Protein 4WNX (pdb70)

Nearest PDB structures (foldseek):
  4wnx-assembly1_A  TM=1.002E+00  e=2.019E-98  Mus musculus
  4plm-assembly1_A  TM=8.038E-01  e=2.571E-44  Gallus gallus
  4pln-assembly1_B  TM=8.153E-01  e=8.991E-44  Gallus gallus
  8snp-assembly1_A  TM=7.537E-01  e=2.820E-41  Mus musculus
  8dmk-assembly1_B  TM=8.373E-01  e=5.425E-29  Homo sapiens

Sequence (429 aa):
CEKACNPRMGNLALGRKLRADTMCGQNATELFCFYSENADLTCRQPKCDKCNAAHSHLAHPPSAMADSSFRFPRTWWQSAEDVHREKIQLDLEAEFYFTHLIMVFKSPRPAAMVLDRSQDFGKTWKPYKYFATNCSATFGLEDDVVKKGAICTSRYSNPFPCTGGEVIFRALSPPYDIENPYSAKVQEQLKITNLRVRLLKRQSCPCQINDLNAKPHHFMHYAVYDFIVKGSCFCNGHADQCLPVEGFRPIAFHVVHGRCMCKHNTAGSHCQHCAPLYNDRPWEAADGRTGAPNECRTCKCNGHADTCHFDVNVWEASGNRSGGVCNNCQHNTEGQHCQRCKPGFYRDLRRPFSAPDACKACSCHPVGSAILPFSSVTFCDPSNGDCPCKPGVAGPHCDRCMVGYWGFGDYGCRPCDCAGSCDPLTGDC

Radius of gyration: 37.85 Å; Cα contacts (8 Å, |Δi|>4): 1142; chains: 1; bounding box: 42×120×78 Å

B-factor: mean 49.97, std 21.49, range [19.98, 169.8]

Organism: Mus musculus (NCBI:txid10090)

GO terms:
  GO:0005604 basement membrane (C, IDA)
  GO:0043237 laminin-1 binding (F, IDA)
  GO:0016322 neuron remodeling (P, IDA)
  GO:0060668 regulation of branching involved in salivary gland morphogenesis by extracellular matrix-epithelial cell signaling (P, IDA)
  GO:0005886 plasma membrane (C, TAS)
  GO:0005515 protein binding (F, IPI)

InterPro domains:
  IPR001134 Netrin domain [PS50189] (506-627)
  IPR002049 Laminin-type EGF domain [PF00053] (262-318)
  IPR002049 Laminin-type EGF domain [PF00053] (395-446)
  IPR002049 Laminin-type EGF domain [PS01248] (420-455)
  IPR002049 Laminin-type EGF domain [PS50027] (332-394)
  IPR002049 Laminin-type EGF domain [PS50027] (395-448)
  IPR002049 Laminin-type EGF domain [SM00180] (262-329)
  IPR002049 Laminin-type EGF domain [SM00180] (332-392)
  IPR002049 Laminin-type EGF domain [SM00180] (395-446)
  IPR002049 Laminin-type EGF domain [cd00055] (261-320)
  IPR002049 Laminin-type EGF domain [cd00055] (332-381)
  IPR002049 Laminin-type EGF domain [cd00055] (394-445)
  IPR008211 Laminin, N-terminal [PF00055] (34-260)
  IPR008211 Laminin, N-terminal [PS51117] (30-261)
  IPR008211 Laminin, N-terminal [SM00136] (28-260)
  IPR008993 Tissue inhibitor of metalloproteinases-like, OB-fold [G3DSA:2.40.50.120] (502-628)
  IPR008993 Tissue inhibitor of metalloproteinases-like, OB-fold [SSF50242] (502-627)
  IPR018933 Netrin module, non-TIMP type [PF01759] (518-620)
  IPR018933 Netrin module, non-TIMP type [SM00643] (516-625)
  IPR035811 Netrin-4, NTR domain [cd03578] (517-626)

CATH classification: 2.60.120.260

Solvent-accessible surface area: 21968 Å² total; per-residue (Å²): 46,88,125,25,21,52,8,140,113,19,20,1,0,31,5,6,142,2,94,27,80,40,45,0,0,101,137,70,57,56,80,7,0,25,19,24,25,47,109,81,87,33,7,119,121,35,179,58,87,118,0,14,25,88,88,111,148,37,22,20,42,23,53,12,0,6,36,57,71,95,120,107,82,129,34,39,0,0,0,28,49,111,30,67,176,5,64,0,15,0,59,10,53,8,35,0,6,0,21,34,4,34,0,18,0,37,5,19,15,2,12,6,2,5,1,5,11,0,47,54,123,32,79,83,70,72,68,10,30,47,3,0,67,75,2,79,88,66,56,64,47,93,27,24,75,127,113,93,71,16,66,0,1,26,116,40,0,84,37,69,61,1,52,33,3,75,2,23,19,153,0,63,36,113,74,44,89,126,82,27,43,12,36,90,115,0,31,65,29,4,39,0,0,7,0,33,0,82,1,36,108,34,30,63,25,82,16,54,49,91,58,25,152,65,176,46,67,90,73,17,6,1,0,0,16,11,0,26,0,89,0,0,1,4,0,4,0,0,0,69,95,21,88,66,24,164,85,45,93,64,145,159,65,66,28,5,48,0,92,5,77,33,99,13,58,12,29,18,42,15,0,60,102,14,15,80,48,65,31,6,73,67,86,96,14,0,32,33,183,87,19,29,21,36,82,5,90,63,9,144,7,65,56,1,14,105,47,8,81,66,37,96,116,39,32,68,88,30,50,101,180,28,0,3,27,12,44,127,40,106,62,58,3,70,4,75,57,0,86,121,7,70,67,16,39,43,53,14,140,182,88,73,36,70,8,90,71,0,11,102,58,31,65,27,56,112,55,0,1,32,86,133,107,214,59,109,77,20,100,4,59,68,70,80,9,71,9,64,41,34,107,4,2,28,40,71,68,0,54,154,19,78,142,21,66,66,20,71,24,87,202,3,12,141,103,11,105,43,89,52,78,26,63,67,145,77,16,98,122

Structure (mmCIF, N/CA/C/O backbone):
data_4WNX
#
_entry.id   4WNX
#
_cell.length_a   107.755
_cell.length_b   75.049
_cell.length_c   74.672
_cell.angle_alpha   90.000
_cell.angle_beta   96.070
_cell.angle_gamma   90.000
#
_symmetry.space_group_name_H-M   'C 1 2 1'
#
loop_
_entity.id
_entity.type
_entity.pdbx_description
1 polymer Netrin-4
2 branched 2-acetamido-2-deoxy-beta-D-glucopyranose-(1-4)-2-acetamido-2-deoxy-beta-D-glucopyranose
3 non-polymer 2-acetamido-2-deoxy-beta-D-glucopyranose
4 non-polymer 'CALCIUM ION'
5 non-polymer TRIS(HYDROXYETHYL)AMINOMETHANE
6 water water
#
loop_
_atom_site.group_PDB
_atom_site.id
_atom_site.type_symbol
_atom_site.label_atom_id
_atom_site.label_alt_id
_atom_site.label_comp_id
_atom_site.label_asym_id
_atom_site.label_entity_id
_atom_site.label_seq_id
_atom_site.pdbx_PDB_ins_code
_atom_site.Cartn_x
_atom_site.Cartn_y
_atom_site.Cartn_z
_atom_site.occupancy
_atom_site.B_iso_or_equiv
_atom_site.auth_seq_id
_atom_site.auth_comp_id
_atom_site.auth_asym_id
_atom_site.auth_atom_id
_atom_site.pdbx_PDB_model_num
ATOM 1 N N . CYS A 1 1 ? 47.367 35.989 61.453 1.00 52.77 30 CYS A N 1
ATOM 2 C CA . CYS A 1 1 ? 47.634 34.823 60.621 1.00 52.62 30 CYS A CA 1
ATOM 3 C C . CYS A 1 1 ? 48.423 35.242 59.380 1.00 52.32 30 CYS A C 1
ATOM 4 O O . CYS A 1 1 ? 47.874 35.329 58.281 1.00 52.20 30 CYS A O 1
ATOM 10 N N . GLU A 1 2 ? 49.713 35.507 59.570 1.00 42.10 31 GLU A N 1
ATOM 11 C CA . GLU A 1 2 ? 50.558 36.028 58.499 1.00 39.53 31 GLU A CA 1
ATOM 12 C C . GLU A 1 2 ? 50.642 35.064 57.321 1.00 38.88 31 GLU A C 1
ATOM 13 O O . GLU A 1 2 ? 50.025 35.292 56.281 1.00 37.59 31 GLU A O 1
ATOM 17 N N . LYS A 1 3 ? 51.407 33.991 57.491 1.00 45.92 32 LYS A N 1
ATOM 18 C CA . LYS A 1 3 ? 51.581 32.984 56.449 1.00 47.89 32 LYS A CA 1
ATOM 19 C C . LYS A 1 3 ? 50.386 32.037 56.399 1.00 46.29 32 LYS A C 1
ATOM 20 O O . LYS A 1 3 ? 49.345 32.309 56.998 1.00 46.26 32 LYS A O 1
ATOM 39 N N . ALA A 1 4 ? 50.533 30.934 55.669 1.00 25.59 33 ALA A N 1
ATOM 40 C CA . ALA A 1 4 ? 49.539 29.869 55.691 1.00 25.14 33 ALA A CA 1
ATOM 41 C C . ALA A 1 4 ? 49.355 29.406 57.132 1.00 25.88 33 ALA A C 1
ATOM 42 O O . ALA A 1 4 ? 50.316 29.360 57.901 1.00 27.18 33 ALA A O 1
ATOM 49 N N . CYS A 1 5 ? 48.122 29.069 57.492 1.00 31.77 34 CYS A N 1
ATOM 50 C CA . CYS A 1 5 ? 47.772 28.831 58.886 1.00 30.55 34 CYS A CA 1
ATOM 51 C C . CYS A 1 5 ? 46.727 27.736 59.023 1.00 29.50 34 CYS A C 1
ATOM 52 O O . CYS A 1 5 ? 46.200 27.246 58.031 1.00 28.54 34 CYS A O 1
ATOM 59 N N . ASN A 1 6 ? 46.420 27.362 60.260 1.00 36.58 35 ASN A N 1
ATOM 60 C CA . ASN A 1 6 ? 45.434 26.322 60.512 1.00 37.23 35 ASN A CA 1
ATOM 61 C C . ASN A 1 6 ? 44.914 26.395 61.944 1.00 34.19 35 ASN A C 1
ATOM 62 O O . ASN A 1 6 ? 45.692 26.619 62.869 1.00 34.20 35 ASN A O 1
ATOM 73 N N . PRO A 1 7 ? 43.596 26.208 62.139 1.00 30.20 36 PRO A N 1
ATOM 74 C CA . PRO A 1 7 ? 43.057 26.234 63.505 1.00 30.72 36 PRO A CA 1
ATOM 75 C C . PRO A 1 7 ? 43.614 25.113 64.380 1.00 32.60 36 PRO A C 1
ATOM 76 O O . PRO A 1 7 ? 44.294 24.221 63.873 1.00 31.50 36 PRO A O 1
ATOM 87 N N . ARG A 1 8 ? 43.329 25.164 65.678 1.00 48.74 37 ARG A N 1
ATOM 88 C CA . ARG A 1 8 ? 43.840 24.166 66.611 1.00 50.13 37 ARG A CA 1
ATOM 89 C C . ARG A 1 8 ? 43.200 22.804 66.372 1.00 48.97 37 ARG A C 1
ATOM 90 O O . ARG A 1 8 ? 42.030 22.712 66.000 1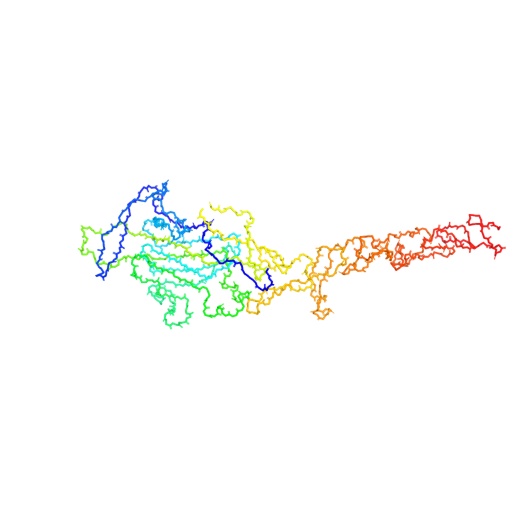.00 48.86 37 ARG A O 1
ATOM 111 N N . MET A 1 9 ? 43.978 21.748 66.584 1.00 33.14 38 MET A N 1
ATOM 112 C CA . MET A 1 9 ? 43.463 20.388 66.498 1.00 31.50 38 MET A CA 1
ATOM 113 C C . MET A 1 9 ? 42.691 20.053 67.769 1.00 32.02 38 MET A C 1
ATOM 114 O O . MET A 1 9 ? 42.976 20.600 68.835 1.00 34.32 38 MET A O 1
ATOM 128 N N . GLY A 1 10 ? 41.716 19.156 67.660 1.00 36.95 39 GLY A N 1
ATOM 129 C CA . GLY A 1 10 ? 40.913 18.772 68.807 1.00 36.51 39 GLY A CA 1
ATOM 130 C C . GLY A 1 10 ? 39.964 17.630 68.504 1.00 36.87 39 GLY A C 1
ATOM 131 O O . GLY A 1 10 ? 39.801 17.235 67.349 1.00 37.47 39 GLY A O 1
ATOM 135 N N . ASN A 1 11 ? 39.341 17.091 69.547 1.00 35.05 40 ASN A N 1
ATOM 136 C CA . ASN A 1 11 ? 38.380 16.008 69.385 1.00 34.77 40 ASN A CA 1
ATOM 137 C C . ASN A 1 11 ? 37.037 16.528 68.882 1.00 33.98 40 ASN A C 1
ATOM 138 O O . ASN A 1 11 ? 36.340 17.259 69.586 1.00 35.36 40 ASN A O 1
ATOM 149 N N . LEU A 1 12 ? 36.679 16.143 67.661 1.00 27.81 41 LEU A N 1
ATOM 150 C CA . LEU A 1 12 ? 35.417 16.563 67.061 1.00 26.44 41 LEU A CA 1
ATOM 151 C C . LEU A 1 12 ? 34.216 15.915 67.749 1.00 26.05 41 LEU A C 1
ATOM 152 O O . LEU A 1 12 ? 33.074 16.314 67.526 1.00 27.32 41 LEU A O 1
ATOM 168 N N . ALA A 1 13 ? 34.477 14.914 68.582 1.00 21.56 42 ALA A N 1
ATOM 169 C CA . ALA A 1 13 ? 33.412 14.217 69.288 1.00 21.94 42 ALA A CA 1
ATOM 170 C C . ALA A 1 13 ? 32.766 15.106 70.347 1.00 22.29 42 ALA A C 1
ATOM 171 O O . ALA A 1 13 ? 31.561 15.025 70.579 1.00 22.61 42 ALA A O 1
ATOM 178 N N . LEU A 1 14 ? 33.569 15.953 70.986 1.00 32.73 43 LEU A N 1
ATOM 179 C CA . LEU A 1 14 ? 33.087 16.782 72.087 1.00 33.30 43 LEU A CA 1
ATOM 180 C C . LEU A 1 14 ? 31.994 17.748 71.643 1.00 33.21 43 LEU A C 1
ATOM 181 O O . LEU A 1 14 ? 32.121 18.417 70.619 1.00 32.62 43 LEU A O 1
ATOM 197 N N . GLY A 1 15 ? 30.924 17.815 72.428 1.00 35.00 44 GLY A N 1
ATOM 198 C CA . GLY A 1 15 ? 29.872 18.791 72.209 1.00 35.49 44 GLY A CA 1
ATOM 199 C C . GLY A 1 15 ? 28.840 18.399 71.167 1.00 35.57 44 GLY A C 1
ATOM 200 O O . GLY A 1 15 ? 27.833 19.092 71.008 1.00 36.98 44 GLY A O 1
ATOM 204 N N . ARG A 1 16 ? 29.081 17.298 70.460 1.00 32.01 45 ARG A N 1
ATOM 205 C CA . ARG A 1 16 ? 28.174 16.844 69.409 1.00 32.67 45 ARG A CA 1
ATOM 206 C C . ARG A 1 16 ? 27.518 15.518 69.767 1.00 33.84 45 ARG A C 1
ATOM 207 O O . ARG A 1 16 ? 28.042 14.750 70.574 1.00 35.00 45 ARG A O 1
ATOM 228 N N . LYS A 1 17 ? 26.365 15.261 69.159 1.00 32.93 46 LYS A N 1
ATOM 229 C CA . LYS A 1 17 ? 25.627 14.029 69.400 1.00 33.85 46 LYS A CA 1
ATOM 230 C C . LYS A 1 17 ? 26.205 12.854 68.623 1.00 33.39 46 LYS A C 1
ATOM 231 O O . LYS A 1 17 ? 26.148 12.826 67.395 1.00 34.30 46 LYS A O 1
ATOM 250 N N . LEU A 1 18 ? 26.762 11.888 69.344 1.00 39.58 47 LEU A N 1
ATOM 251 C CA . LEU A 1 18 ? 27.086 10.599 68.753 1.00 38.12 47 LEU A CA 1
ATOM 252 C C . LEU A 1 18 ? 25.830 9.745 68.762 1.00 39.50 47 LEU A C 1
ATOM 253 O O . LEU A 1 18 ? 25.109 9.704 69.760 1.00 40.47 47 LEU A O 1
ATOM 269 N N . ARG A 1 19 ? 25.568 9.072 67.647 1.00 37.97 48 ARG A N 1
ATOM 270 C CA . ARG A 1 19 ? 24.371 8.256 67.510 1.00 38.97 48 ARG A CA 1
ATOM 271 C C . ARG A 1 19 ? 24.733 6.783 67.408 1.00 37.50 48 ARG A C 1
ATOM 272 O O . ARG A 1 19 ? 25.773 6.424 66.858 1.00 36.68 48 ARG A O 1
ATOM 293 N N . ALA A 1 20 ? 23.865 5.938 67.955 1.00 33.70 49 ALA A N 1
ATOM 294 C CA . ALA A 1 20 ? 24.043 4.493 67.904 1.00 33.72 49 ALA A CA 1
ATOM 295 C C . ALA A 1 20 ? 22.685 3.835 67.707 1.00 35.29 49 ALA A C 1
ATOM 296 O O . ALA A 1 20 ? 21.670 4.334 68.193 1.00 35.75 49 ALA A O 1
ATOM 303 N N . ASP A 1 21 ? 22.670 2.718 66.990 1.00 36.21 50 ASP A N 1
ATOM 304 C CA . ASP A 1 21 ? 21.424 2.036 66.668 1.00 38.17 50 ASP A CA 1
ATOM 305 C C . ASP A 1 21 ? 20.691 1.581 67.925 1.00 40.09 50 ASP A C 1
ATOM 306 O O . ASP A 1 21 ? 19.461 1.599 67.976 1.00 40.92 50 ASP A O 1
ATOM 315 N N . THR A 1 22 ? 21.453 1.180 68.939 1.00 30.50 51 THR A N 1
ATOM 316 C CA . THR A 1 22 ? 20.879 0.591 70.143 1.00 34.01 51 THR A CA 1
ATOM 317 C C . THR A 1 22 ? 21.711 0.898 71.384 1.00 36.57 51 THR A C 1
ATOM 318 O O . THR A 1 22 ? 22.893 1.227 71.290 1.00 37.13 51 THR A O 1
ATOM 329 N N . MET A 1 23 ? 21.076 0.782 72.547 1.00 35.51 52 MET A N 1
ATOM 330 C CA . MET A 1 23 ? 21.770 0.878 73.825 1.00 37.41 52 MET A CA 1
ATOM 331 C C . MET A 1 23 ? 21.072 -0.009 74.849 1.00 38.25 52 MET A C 1
ATOM 332 O O . MET A 1 23 ? 19.857 -0.197 74.791 1.00 39.95 52 MET A O 1
ATOM 346 N N . CYS A 1 24 ? 21.844 -0.554 75.782 1.00 44.79 53 CYS A N 1
ATOM 347 C CA . CYS A 1 24 ? 21.311 -1.486 76.770 1.00 47.27 53 CYS A CA 1
ATOM 348 C C . CYS A 1 24 ? 20.254 -0.831 77.649 1.00 50.16 53 CYS A C 1
ATOM 349 O O . CYS A 1 24 ? 20.267 0.383 77.851 1.00 50.57 53 CYS A O 1
ATOM 356 N N . GLY A 1 25 ? 19.341 -1.647 78.168 1.00 36.46 54 GLY A N 1
ATOM 357 C CA . GLY A 1 25 ? 18.309 -1.173 79.071 1.00 37.65 54 GLY A CA 1
ATOM 358 C C . GLY A 1 25 ? 17.382 -0.165 78.422 1.00 42.58 54 GLY A C 1
ATOM 359 O O . GLY A 1 25 ? 16.964 0.803 79.058 1.00 42.58 54 GLY A O 1
ATOM 363 N N . GLN A 1 26 ? 17.067 -0.386 77.149 1.00 54.25 55 GLN A N 1
ATOM 364 C CA . GLN A 1 26 ? 16.172 0.503 76.419 1.00 57.51 55 GLN A CA 1
ATOM 365 C C . GLN A 1 26 ? 14.799 0.532 77.086 1.00 63.21 55 GLN A C 1
ATOM 366 O O . GLN A 1 26 ? 14.248 1.602 77.346 1.00 64.98 55 GLN A O 1
ATOM 380 N N . ASN A 1 27 ? 14.257 -0.651 77.361 1.00 85.75 56 ASN A N 1
ATOM 381 C CA . ASN A 1 27 ? 12.968 -0.777 78.033 1.00 91.03 56 ASN A CA 1
ATOM 382 C C . ASN A 1 27 ? 13.117 -0.757 79.554 1.00 84.59 56 ASN A C 1
ATOM 383 O O . ASN A 1 27 ? 13.139 0.310 80.169 1.00 84.75 56 ASN A O 1
ATOM 393 N N . ALA A 1 28 ? 13.220 -1.943 80.150 1.00 63.18 57 ALA A N 1
ATOM 394 C CA . ALA A 1 28 ? 13.373 -2.087 81.593 1.00 58.68 57 ALA A CA 1
ATOM 395 C C . ALA A 1 28 ? 14.841 -2.293 81.950 1.00 52.96 57 ALA A C 1
ATOM 396 O O . ALA A 1 28 ? 15.720 -2.155 81.100 1.00 51.55 57 ALA A O 1
ATOM 403 N N . THR A 1 29 ? 15.100 -2.619 83.212 1.00 45.58 58 THR A N 1
ATOM 404 C CA . THR A 1 29 ? 16.461 -2.851 83.676 1.00 43.04 58 THR A CA 1
ATOM 405 C C . THR A 1 29 ? 16.998 -4.167 83.121 1.00 40.33 58 THR A C 1
ATOM 406 O O . THR A 1 29 ? 16.230 -5.082 82.827 1.00 40.50 58 THR A O 1
ATOM 417 N N . GLU A 1 30 ? 18.317 -4.256 82.983 1.00 46.78 59 GLU A N 1
ATOM 418 C CA . GLU A 1 30 ? 18.960 -5.448 82.441 1.00 45.28 59 GLU A CA 1
ATOM 419 C C . GLU A 1 30 ? 20.254 -5.757 83.176 1.00 42.16 59 GLU A C 1
ATOM 420 O O . GLU A 1 30 ? 21.085 -4.874 83.388 1.00 41.24 59 GLU A O 1
ATOM 432 N N . LEU A 1 31 ? 20.416 -7.016 83.567 1.00 42.51 60 LEU A N 1
ATOM 433 C CA . LEU A 1 31 ? 21.669 -7.483 84.139 1.00 40.52 60 LEU A CA 1
ATOM 434 C C . LEU A 1 31 ? 22.686 -7.689 83.024 1.00 39.87 60 LEU A C 1
ATOM 435 O O . LEU A 1 31 ? 22.359 -8.255 81.979 1.00 40.56 60 LEU A O 1
ATOM 451 N N . PHE A 1 32 ? 23.913 -7.227 83.246 1.00 33.01 61 PHE A N 1
ATOM 452 C CA . PHE A 1 32 ? 24.989 -7.413 82.277 1.00 32.10 61 PHE A CA 1
ATOM 453 C C . PHE A 1 32 ? 26.301 -7.714 82.990 1.00 31.87 61 PHE A C 1
ATOM 454 O O . PHE A 1 32 ? 26.549 -7.219 84.091 1.00 32.17 61 PHE A O 1
ATOM 471 N N . CYS A 1 33 ? 27.134 -8.528 82.350 1.00 40.99 62 CYS A N 1
ATOM 472 C CA . CYS A 1 33 ? 28.428 -8.908 82.901 1.00 40.74 62 CYS A CA 1
ATOM 473 C C . CYS A 1 33 ? 29.538 -8.644 81.896 1.00 39.73 62 CYS A C 1
ATOM 474 O O . CYS A 1 33 ? 29.310 -8.658 80.686 1.00 39.20 62 CYS A O 1
ATOM 481 N N . PHE A 1 34 ? 30.737 -8.399 82.414 1.00 47.10 63 PHE A N 1
ATOM 482 C CA . PHE A 1 34 ? 31.924 -8.235 81.586 1.00 46.89 63 PHE A CA 1
ATOM 483 C C . PHE A 1 34 ? 32.960 -9.288 81.956 1.00 48.39 63 PHE A C 1
ATOM 484 O O . PHE A 1 34 ? 33.116 -9.635 83.128 1.00 48.77 63 PHE A O 1
ATOM 501 N N . TYR A 1 35 ? 33.657 -9.796 80.945 1.00 43.96 64 TYR A N 1
ATOM 502 C CA . TYR A 1 35 ? 34.650 -10.845 81.134 1.00 45.22 64 TYR A CA 1
ATOM 503 C C . TYR A 1 35 ? 35.960 -10.462 80.459 1.00 42.56 64 TYR A C 1
ATOM 504 O O . TYR A 1 35 ? 35.985 -10.122 79.277 1.00 42.82 64 TYR A O 1
ATOM 522 N N . SER A 1 36 ? 37.042 -10.514 81.227 1.00 31.08 65 SER A N 1
ATOM 523 C CA . SER A 1 36 ? 38.380 -10.264 80.708 1.00 30.63 65 SER A CA 1
ATOM 524 C C . SER A 1 36 ? 39.309 -11.384 81.166 1.00 34.23 65 SER A C 1
ATOM 525 O O . SER A 1 36 ? 38.875 -12.311 81.852 1.00 36.05 65 SER A O 1
ATOM 533 N N . GLU A 1 37 ? 40.580 -11.296 80.784 1.00 37.84 66 GLU A N 1
ATOM 534 C CA . GLU A 1 37 ? 41.547 -12.351 81.076 1.00 39.85 66 GLU A CA 1
ATOM 535 C C . GLU A 1 37 ? 42.783 -11.800 81.775 1.00 40.83 66 GLU A C 1
ATOM 536 O O . GLU A 1 37 ? 43.102 -10.617 81.654 1.00 40.20 66 GLU A O 1
ATOM 548 N N . ASN A 1 38 ? 43.467 -12.671 82.512 1.00 62.47 67 ASN A N 1
ATOM 549 C CA . ASN A 1 38 ? 44.754 -12.339 83.113 1.00 61.31 67 ASN A CA 1
ATOM 550 C C . ASN A 1 38 ? 45.887 -13.005 82.333 1.00 62.77 67 ASN A C 1
ATOM 551 O O . ASN A 1 38 ? 45.662 -13.553 81.254 1.00 62.43 67 ASN A O 1
ATOM 562 N N . ALA A 1 39 ? 47.099 -12.951 82.877 1.00 47.22 68 ALA A N 1
ATOM 563 C CA . ALA A 1 39 ? 48.280 -13.453 82.182 1.00 48.50 68 ALA A CA 1
ATOM 564 C C . ALA A 1 39 ? 48.154 -14.928 81.801 1.00 49.70 68 ALA A C 1
ATOM 565 O O . ALA A 1 39 ? 48.590 -15.333 80.723 1.00 50.04 68 ALA A O 1
ATOM 572 N N . ASP A 1 40 ? 47.553 -15.723 82.680 1.00 60.73 69 ASP A N 1
ATOM 573 C CA . ASP A 1 40 ? 47.407 -17.160 82.447 1.00 60.72 69 ASP A CA 1
ATOM 574 C C . ASP A 1 40 ? 46.242 -17.481 81.510 1.00 59.52 69 ASP A C 1
ATOM 575 O O . ASP A 1 40 ? 45.905 -18.648 81.312 1.00 60.75 69 ASP A O 1
ATOM 579 N N . LEU A 1 41 ? 45.631 -16.440 80.947 1.00 37.86 70 LEU A N 1
ATOM 580 C CA . LEU A 1 41 ? 44.468 -16.580 80.067 1.00 35.75 70 LEU A CA 1
ATOM 581 C C . LEU A 1 41 ? 43.288 -17.245 80.778 1.00 36.69 70 LEU A C 1
ATOM 582 O O . LEU A 1 41 ? 42.365 -17.744 80.135 1.00 37.70 70 LEU A O 1
ATOM 598 N N . THR A 1 42 ? 43.325 -17.247 82.107 1.00 47.32 71 THR A N 1
ATOM 599 C CA . THR A 1 42 ? 42.196 -17.700 82.905 1.00 46.97 71 THR A CA 1
ATOM 600 C C . THR A 1 42 ? 41.179 -16.571 83.016 1.00 44.38 71 THR A C 1
ATOM 601 O O . THR A 1 42 ? 41.554 -15.409 83.169 1.00 44.95 71 THR A O 1
ATOM 612 N N . CYS A 1 43 ? 39.897 -16.907 82.937 1.00 33.27 72 CYS A N 1
ATOM 613 C CA . CYS A 1 43 ? 38.851 -15.903 83.083 1.00 32.71 72 CYS A CA 1
ATOM 614 C C . CYS A 1 43 ? 38.859 -15.324 84.491 1.00 32.94 72 CYS A C 1
ATOM 615 O O . CYS A 1 43 ? 38.956 -16.057 85.475 1.00 33.52 72 CYS A O 1
ATOM 622 N N . ARG A 1 44 ? 38.766 -14.002 84.576 1.00 39.87 73 ARG A N 1
ATOM 623 C CA . ARG A 1 44 ? 38.691 -13.315 85.858 1.00 41.35 73 ARG A CA 1
ATOM 624 C C . ARG A 1 44 ? 37.258 -13.364 86.362 1.00 42.15 73 ARG A C 1
ATOM 625 O O . ARG A 1 44 ? 36.348 -13.726 85.617 1.00 42.01 73 ARG A O 1
ATOM 646 N N . GLN A 1 45 ? 37.051 -13.012 87.625 1.00 47.85 74 GLN A N 1
ATOM 647 C CA . GLN A 1 45 ? 35.696 -12.921 88.153 1.00 48.64 74 GLN A CA 1
ATOM 648 C C . GLN A 1 45 ? 34.976 -11.757 87.471 1.00 48.00 74 GLN A C 1
ATOM 649 O O . GLN A 1 45 ? 35.459 -10.626 87.504 1.00 47.84 74 GLN A O 1
ATOM 663 N N . PRO A 1 46 ? 33.821 -12.028 86.841 1.00 53.90 75 PRO A N 1
ATOM 664 C CA . PRO A 1 46 ? 33.182 -10.990 86.027 1.00 52.75 75 PRO A CA 1
ATOM 665 C C . PRO A 1 46 ? 32.456 -9.932 86.848 1.00 53.22 75 PRO A C 1
ATOM 666 O O . PRO A 1 46 ? 31.578 -10.269 87.641 1.00 53.92 75 PRO A O 1
ATOM 677 N N . LYS A 1 47 ? 32.820 -8.668 86.656 1.00 51.73 76 LYS A N 1
ATOM 678 C CA . LYS A 1 47 ? 32.081 -7.569 87.264 1.00 50.98 76 LYS A CA 1
ATOM 679 C C . LYS A 1 47 ? 30.716 -7.460 86.593 1.00 49.27 76 LYS A C 1
ATOM 680 O O . LYS A 1 47 ? 30.628 -7.302 85.374 1.00 48.11 76 LYS A O 1
ATOM 699 N N . CYS A 1 48 ? 29.659 -7.549 87.394 1.00 34.04 77 CYS A N 1
ATOM 700 C CA . CYS A 1 48 ? 28.292 -7.476 86.889 1.00 33.49 77 CYS A CA 1
ATOM 701 C C . CYS A 1 48 ? 27.577 -6.252 87.448 1.00 33.78 77 CYS A C 1
ATOM 702 O O . CYS A 1 48 ? 27.962 -5.719 88.490 1.00 34.39 77 CYS A O 1
ATOM 709 N N . ASP A 1 49 ? 26.531 -5.813 86.755 1.00 45.86 78 ASP A N 1
ATOM 710 C CA . ASP A 1 49 ? 25.812 -4.606 87.142 1.00 45.84 78 ASP A CA 1
ATOM 711 C C . ASP A 1 49 ? 24.490 -4.496 86.387 1.00 45.44 78 ASP A C 1
ATOM 712 O O . ASP A 1 49 ? 24.232 -5.262 85.458 1.00 45.11 78 ASP A O 1
ATOM 721 N N . LYS A 1 50 ? 23.657 -3.542 86.795 1.00 34.66 79 LYS A N 1
ATOM 722 C CA . LYS A 1 50 ? 22.374 -3.305 86.142 1.00 34.99 79 LYS A CA 1
ATOM 723 C C . LYS A 1 50 ? 22.452 -2.120 85.182 1.00 34.30 79 LYS A C 1
ATOM 724 O O . LYS A 1 50 ? 23.133 -1.130 85.455 1.00 34.01 79 LYS A O 1
ATOM 743 N N . CYS A 1 51 ? 21.746 -2.233 84.059 1.00 46.32 80 CYS A N 1
ATOM 744 C CA . CYS A 1 51 ? 21.691 -1.171 83.059 1.00 44.81 80 CYS A CA 1
ATOM 745 C C . CYS A 1 51 ? 20.260 -0.691 82.860 1.00 45.94 80 CYS A C 1
ATOM 746 O O . CYS A 1 51 ? 19.340 -1.498 82.725 1.00 45.83 80 CYS A O 1
ATOM 753 N N . ASN A 1 52 ? 20.081 0.625 82.833 1.00 42.14 81 ASN A N 1
ATOM 754 C CA . ASN A 1 52 ? 18.768 1.221 82.621 1.00 37.64 81 ASN A CA 1
ATOM 755 C C . ASN A 1 52 ? 18.912 2.595 81.980 1.00 38.27 81 ASN A C 1
ATOM 756 O O . ASN A 1 52 ? 19.577 3.476 82.523 1.00 38.97 81 ASN A O 1
ATOM 767 N N . ALA A 1 53 ? 18.285 2.769 80.821 1.00 38.28 82 ALA A N 1
ATOM 768 C CA . ALA A 1 53 ? 18.419 3.999 80.048 1.00 37.54 82 ALA A CA 1
ATOM 769 C C . ALA A 1 53 ? 17.689 5.171 80.700 1.00 38.48 82 ALA A C 1
ATOM 770 O O . ALA A 1 53 ? 18.114 6.320 80.580 1.00 38.06 82 ALA A O 1
ATOM 777 N N . ALA A 1 54 ? 16.590 4.873 81.387 1.00 41.12 83 ALA A N 1
ATOM 778 C CA . ALA A 1 54 ? 15.755 5.907 81.991 1.00 43.10 83 ALA A CA 1
ATOM 779 C C . ALA A 1 54 ? 16.468 6.641 83.125 1.00 44.15 83 ALA A C 1
ATOM 780 O O . ALA A 1 54 ? 16.065 7.742 83.505 1.00 45.64 83 ALA A O 1
ATOM 787 N N . HIS A 1 55 ? 17.522 6.029 83.660 1.00 37.02 84 HIS A N 1
ATOM 788 C CA . HIS A 1 55 ? 18.257 6.597 84.786 1.00 37.24 84 HIS A CA 1
ATOM 789 C C . HIS A 1 55 ? 19.718 6.849 84.425 1.00 35.83 84 HIS A C 1
ATOM 790 O O . HIS A 1 55 ? 20.387 5.990 83.851 1.00 34.86 84 HIS A O 1
ATOM 803 N N . SER A 1 56 ? 20.202 8.037 84.775 1.00 41.51 85 SER A N 1
ATOM 804 C CA . SER A 1 56 ? 21.542 8.477 84.401 1.00 39.60 85 SER A CA 1
ATOM 805 C C . SER A 1 56 ? 22.643 7.595 84.983 1.00 38.72 85 SER A C 1
ATOM 806 O O . SER A 1 56 ? 23.616 7.278 84.300 1.00 38.27 85 SER A O 1
ATOM 814 N N . HIS A 1 57 ? 22.487 7.201 86.244 1.00 35.90 86 HIS A N 1
ATOM 815 C CA . HIS A 1 57 ? 23.514 6.424 86.935 1.00 35.40 86 HIS A CA 1
ATOM 816 C C . HIS A 1 57 ? 23.480 4.944 86.553 1.00 34.98 86 HIS A C 1
ATOM 817 O O . HIS A 1 57 ? 24.237 4.142 87.100 1.00 40.87 86 HIS A O 1
ATOM 830 N N . LEU A 1 58 ? 22.601 4.591 85.617 1.00 34.52 87 LEU A N 1
ATOM 831 C CA . LEU A 1 58 ? 22.484 3.217 85.133 1.00 34.19 87 LEU A CA 1
ATOM 832 C C . LEU A 1 58 ? 22.534 3.151 83.608 1.00 33.15 87 LEU A C 1
ATOM 833 O O . LEU A 1 58 ? 22.662 2.072 83.031 1.00 32.73 87 LEU A O 1
ATOM 849 N N . ALA A 1 59 ? 22.428 4.307 82.959 1.00 32.82 88 ALA A N 1
ATOM 850 C CA . ALA A 1 59 ? 22.379 4.362 81.502 1.00 31.97 88 ALA A CA 1
ATOM 851 C C . ALA A 1 59 ? 23.766 4.241 80.880 1.00 30.79 88 ALA A C 1
ATOM 852 O O . ALA A 1 59 ? 24.779 4.486 81.535 1.00 30.60 88 ALA A O 1
ATOM 859 N N . HIS A 1 60 ? 23.791 3.860 79.606 1.00 32.89 89 HIS A N 1
ATOM 860 C CA . HIS A 1 60 ? 25.024 3.789 78.831 1.00 31.86 89 HIS A CA 1
ATOM 861 C C . HIS A 1 60 ? 24.747 4.217 77.396 1.00 31.34 89 HIS A C 1
ATOM 862 O O . HIS A 1 60 ? 24.901 3.424 76.467 1.00 30.98 89 HIS A O 1
ATOM 875 N N . PRO A 1 61 ? 24.329 5.479 77.214 1.00 38.03 90 PRO A N 1
ATOM 876 C CA . PRO A 1 61 ? 23.983 6.019 75.897 1.00 37.63 90 PRO A CA 1
ATOM 877 C C . PRO A 1 61 ? 25.220 6.266 75.044 1.00 36.63 90 PRO A C 1
ATOM 878 O O . PRO A 1 61 ? 26.320 6.314 75.593 1.00 36.31 90 PRO A O 1
ATOM 889 N N . PRO A 1 62 ? 25.044 6.435 73.723 1.00 27.48 91 PRO A N 1
ATOM 890 C CA . PRO A 1 62 ? 26.181 6.656 72.822 1.00 26.64 91 PRO A CA 1
ATOM 891 C C . PRO A 1 62 ? 27.022 7.865 73.216 1.00 26.24 91 PRO A C 1
ATOM 892 O O . PRO A 1 62 ? 28.220 7.898 72.938 1.00 25.68 91 PRO A O 1
ATOM 903 N N . SER A 1 63 ? 26.397 8.837 73.872 1.00 25.99 92 SER A N 1
ATOM 904 C CA . SER A 1 63 ? 27.083 10.057 74.285 1.00 25.76 92 SER A CA 1
ATOM 905 C C . SER A 1 63 ? 28.180 9.779 75.310 1.00 25.76 92 SER A C 1
ATOM 906 O O . SER A 1 63 ? 29.016 10.641 75.581 1.00 25.55 92 SER A O 1
ATOM 914 N N . ALA A 1 64 ? 28.174 8.577 75.880 1.00 26.55 93 ALA A N 1
ATOM 915 C CA . ALA A 1 64 ? 29.184 8.189 76.860 1.00 26.66 93 ALA A CA 1
ATOM 916 C C . ALA A 1 64 ? 30.531 7.909 76.197 1.00 45.48 93 ALA A C 1
ATOM 917 O O . ALA A 1 64 ? 31.526 7.663 76.879 1.00 26.07 93 ALA A O 1
ATOM 924 N N . MET A 1 65 ? 30.550 7.927 74.868 1.00 41.27 94 MET A N 1
ATOM 925 C CA . MET A 1 65 ? 31.784 7.748 74.111 1.00 41.11 94 MET A CA 1
ATOM 926 C C . MET A 1 65 ? 32.426 9.095 73.790 1.00 42.83 94 MET A C 1
ATOM 927 O O . MET A 1 65 ? 33.639 9.186 73.601 1.00 38.68 94 MET A O 1
ATOM 941 N N . ALA A 1 66 ? 31.600 10.136 73.729 1.00 54.03 95 ALA A N 1
ATOM 942 C CA . ALA A 1 66 ? 32.056 11.469 73.347 1.00 58.99 95 ALA A CA 1
ATOM 943 C C . ALA A 1 66 ? 32.460 12.319 74.548 1.00 59.85 95 ALA A C 1
ATOM 944 O O . ALA A 1 66 ? 32.919 13.445 74.381 1.00 59.10 95 ALA A O 1
ATOM 951 N N . ASP A 1 67 ? 32.277 11.794 75.756 1.00 51.74 96 ASP A N 1
ATOM 952 C CA . ASP A 1 67 ? 32.640 12.536 76.960 1.00 54.29 96 ASP A CA 1
ATOM 953 C C . ASP A 1 67 ? 34.150 12.495 77.177 1.00 56.25 96 ASP A C 1
ATOM 954 O O . ASP A 1 67 ? 34.872 11.831 76.433 1.00 55.80 96 ASP A O 1
ATOM 963 N N . SER A 1 68 ? 34.618 13.207 78.198 1.00 58.37 97 SER A N 1
ATOM 964 C CA . SER A 1 68 ? 36.044 13.285 78.492 1.00 59.70 97 SER A CA 1
ATOM 965 C C . SER A 1 68 ? 36.639 11.901 78.734 1.00 60.62 97 SER A C 1
ATOM 966 O O . SER A 1 68 ? 36.093 11.104 79.497 1.00 59.37 97 SER A O 1
ATOM 974 N N . SER A 1 69 ? 37.767 11.629 78.086 1.00 64.85 98 SER A N 1
ATOM 975 C CA . SER A 1 69 ? 38.437 10.338 78.208 1.00 65.38 98 SER A CA 1
ATOM 976 C C . SER A 1 69 ? 39.311 10.269 79.457 1.00 64.55 98 SER A C 1
ATOM 977 O O . SER A 1 69 ? 40.246 9.469 79.526 1.00 65.40 98 SER A O 1
ATOM 985 N N . PHE A 1 70 ? 39.006 11.106 80.443 1.00 86.71 99 PHE A N 1
ATOM 986 C CA . PHE A 1 70 ? 39.765 11.137 81.686 1.00 88.78 99 PHE A CA 1
ATOM 987 C C . PHE A 1 70 ? 38.927 11.742 82.807 1.00 90.74 99 PHE A C 1
ATOM 988 O O . PHE A 1 70 ? 39.165 12.872 83.233 1.00 91.60 99 PHE A O 1
ATOM 992 N N . ARG A 1 71 ? 37.941 10.978 83.271 1.00 64.47 100 ARG A N 1
ATOM 993 C CA . ARG A 1 71 ? 37.083 11.397 84.372 1.00 65.47 100 ARG A CA 1
ATOM 994 C C . ARG A 1 71 ? 37.136 10.358 85.488 1.00 64.67 100 ARG A C 1
ATOM 995 O O . ARG A 1 71 ? 37.752 9.304 85.326 1.00 63.89 100 ARG A O 1
ATOM 1016 N N . PHE A 1 72 ? 36.491 10.662 86.613 1.00 95.36 101 PHE A N 1
ATOM 1017 C CA . PHE A 1 72 ? 36.637 9.865 87.830 1.00 95.08 101 PHE A CA 1
ATOM 1018 C C . PHE A 1 72 ? 36.347 8.377 87.577 1.00 94.29 101 PHE A C 1
ATOM 1019 O O . PHE A 1 72 ? 37.276 7.568 87.612 1.00 94.31 101 PHE A O 1
ATOM 1023 N N . PRO A 1 73 ? 35.074 8.003 87.326 1.00 84.55 102 PRO A N 1
ATOM 1024 C CA . PRO A 1 73 ? 34.880 6.655 86.786 1.00 82.79 102 PRO A CA 1
ATOM 1025 C C . PRO A 1 73 ? 34.810 6.677 85.263 1.00 79.94 102 PRO A C 1
ATOM 1026 O O . PRO A 1 73 ? 34.225 7.600 84.698 1.00 81.32 102 PRO A O 1
ATOM 1037 N N . ARG A 1 74 ? 35.400 5.682 84.611 1.00 52.24 103 ARG A N 1
ATOM 1038 C CA . ARG A 1 74 ? 35.312 5.577 83.160 1.00 53.30 103 ARG A CA 1
ATOM 1039 C C . ARG A 1 74 ? 33.874 5.302 82.732 1.00 56.37 103 ARG A C 1
ATOM 1040 O O . ARG A 1 74 ? 33.186 4.481 83.337 1.00 59.16 103 ARG A O 1
ATOM 1061 N N . THR A 1 75 ? 33.431 5.994 81.686 1.00 29.03 104 THR A N 1
ATOM 1062 C CA . THR A 1 75 ? 32.088 5.808 81.143 1.00 28.93 104 THR A CA 1
ATOM 1063 C C . THR A 1 75 ? 32.156 5.132 79.779 1.00 28.21 104 THR A C 1
ATOM 1064 O O . THR A 1 75 ? 33.164 5.230 79.078 1.00 30.53 104 THR A O 1
ATOM 1074 N N . TRP A 1 76 ? 31.077 4.454 79.402 1.00 60.03 105 TRP A N 1
ATOM 1075 C CA . TRP A 1 76 ? 31.040 3.743 78.132 1.00 26.60 105 TRP A CA 1
ATOM 1076 C C . TRP A 1 76 ? 29.614 3.554 77.631 1.00 26.78 105 TRP A C 1
ATOM 1077 O O . TRP A 1 76 ? 28.688 3.356 78.417 1.00 27.42 105 TRP A O 1
ATOM 1098 N N . TRP A 1 77 ? 29.446 3.631 76.315 1.00 26.80 106 TRP A N 1
ATOM 1099 C CA . TRP A 1 77 ? 28.196 3.247 75.677 1.00 27.04 106 TRP A CA 1
ATOM 1100 C C . TRP A 1 77 ? 28.132 1.730 75.587 1.00 27.28 106 TRP A C 1
ATOM 1101 O O . TRP A 1 77 ? 29.161 1.078 75.425 1.00 27.01 106 TRP A O 1
ATOM 1122 N N . GLN A 1 78 ? 26.929 1.172 75.686 1.00 27.37 107 GLN A N 1
ATOM 1123 C CA . GLN A 1 78 ? 26.750 -0.276 75.635 1.00 30.01 107 GLN A CA 1
ATOM 1124 C C . GLN A 1 78 ? 25.482 -0.634 74.876 1.00 33.68 107 GLN A C 1
ATOM 1125 O O . GLN A 1 78 ? 24.383 -0.245 75.268 1.00 34.72 107 GLN A O 1
ATOM 1139 N N . SER A 1 79 ? 25.646 -1.389 73.794 1.00 43.47 108 SER A N 1
ATOM 1140 C CA . SER A 1 79 ? 24.532 -1.755 72.927 1.00 44.14 108 SER A CA 1
ATOM 1141 C C . SER A 1 79 ? 23.550 -2.688 73.625 1.00 44.91 108 SER A C 1
ATOM 1142 O O . SER A 1 79 ? 23.841 -3.228 74.694 1.00 44.70 108 SER A O 1
ATOM 1150 N N . ALA A 1 80 ? 22.385 -2.874 73.010 1.00 34.45 109 ALA A N 1
ATOM 1151 C CA . ALA A 1 80 ? 21.404 -3.836 73.500 1.00 35.45 109 ALA A CA 1
ATOM 1152 C C . ALA A 1 80 ? 21.986 -5.244 73.434 1.00 35.70 109 ALA A C 1
ATOM 1153 O O . ALA A 1 80 ? 22.976 -5.478 72.742 1.00 34.38 109 ALA A O 1
ATOM 1160 N N . GLU A 1 81 ? 21.376 -6.178 74.158 1.00 43.39 110 GLU A N 1
ATOM 1161 C CA . GLU A 1 81 ? 21.885 -7.544 74.214 1.00 44.07 110 GLU A CA 1
ATOM 1162 C C . GLU A 1 81 ? 21.628 -8.298 72.915 1.00 45.07 110 GLU A C 1
ATOM 1163 O O . GLU A 1 81 ? 20.628 -8.067 72.235 1.00 45.33 110 GLU A O 1
ATOM 1175 N N . ASP A 1 82 ? 22.546 -9.203 72.588 1.00 61.76 111 ASP A N 1
ATOM 1176 C CA . ASP A 1 82 ? 22.450 -10.025 71.385 1.00 62.54 111 ASP A CA 1
ATOM 1177 C C . ASP A 1 82 ? 22.256 -9.176 70.135 1.00 62.49 111 ASP A C 1
ATOM 1178 O O . ASP A 1 82 ? 21.173 -9.149 69.551 1.00 64.98 111 ASP A O 1
ATOM 1187 N N . VAL A 1 83 ? 23.317 -8.480 69.738 1.00 41.73 112 VAL A N 1
ATOM 1188 C CA . VAL A 1 83 ? 23.334 -7.734 68.488 1.00 40.68 112 VAL A CA 1
ATOM 1189 C C . VAL A 1 83 ? 24.744 -7.767 67.914 1.00 42.90 112 VAL A C 1
ATOM 1190 O O . VAL A 1 83 ? 25.722 -7.622 68.648 1.00 43.96 112 VAL A O 1
ATOM 1203 N N . HIS A 1 84 ? 24.843 -7.977 66.606 1.00 46.09 113 HIS A N 1
ATOM 1204 C CA . HIS A 1 84 ? 26.133 -8.007 65.924 1.00 46.92 113 HIS A CA 1
ATOM 1205 C C . HIS A 1 84 ? 26.260 -6.808 64.998 1.00 46.85 113 HIS A C 1
ATOM 1206 O O . HIS A 1 84 ? 27.285 -6.126 64.984 1.00 46.90 113 HIS A O 1
ATOM 1219 N N . ARG A 1 85 ? 25.210 -6.555 64.227 1.00 57.10 114 ARG A N 1
ATOM 1220 C CA . ARG A 1 85 ? 25.191 -5.422 63.315 1.00 54.77 114 ARG A CA 1
ATOM 1221 C C . ARG A 1 85 ? 24.868 -4.148 64.087 1.00 51.37 114 ARG A C 1
ATOM 1222 O O . ARG A 1 85 ? 23.735 -3.945 64.526 1.00 49.48 114 ARG A O 1
ATOM 1243 N N . GLU A 1 86 ? 25.875 -3.299 64.256 1.00 44.46 115 GLU A N 1
ATOM 1244 C CA . GLU A 1 86 ? 25.719 -2.049 64.989 1.00 43.10 115 GLU A CA 1
ATOM 1245 C C . GLU A 1 86 ? 26.453 -0.935 64.260 1.00 40.03 115 GLU A C 1
ATOM 1246 O O . GLU A 1 86 ? 27.434 -1.185 63.556 1.00 38.81 115 GLU A O 1
ATOM 1258 N N . LYS A 1 87 ? 25.974 0.292 64.435 1.00 35.38 116 LYS A N 1
ATOM 1259 C CA . LYS A 1 87 ? 26.526 1.439 63.728 1.00 34.91 116 LYS A CA 1
ATOM 1260 C C . LYS A 1 87 ? 26.648 2.649 64.643 1.00 33.19 116 LYS A C 1
ATOM 1261 O O . LYS A 1 87 ? 25.668 3.084 65.248 1.00 34.24 116 LYS A O 1
ATOM 1280 N N . ILE A 1 88 ? 27.862 3.181 64.738 1.00 25.45 117 ILE A N 1
ATOM 1281 C CA . ILE A 1 88 ? 28.112 4.436 65.434 1.00 24.93 117 ILE A CA 1
ATOM 1282 C C . ILE A 1 88 ? 28.414 5.502 64.386 1.00 24.54 117 ILE A C 1
ATOM 1283 O O . ILE A 1 88 ? 29.226 5.277 63.487 1.00 24.41 117 ILE A O 1
ATOM 1299 N N . GLN A 1 89 ? 27.766 6.657 64.502 1.00 27.72 118 GLN A N 1
ATOM 1300 C CA . GLN A 1 89 ? 27.877 7.696 63.483 1.00 28.60 118 GLN A CA 1
ATOM 1301 C C . GLN A 1 89 ? 27.922 9.095 64.092 1.00 28.75 118 GLN A C 1
ATOM 1302 O O . GLN A 1 89 ? 27.182 9.405 65.027 1.00 28.65 118 GLN A O 1
ATOM 1316 N N . LEU A 1 90 ? 28.800 9.929 63.542 1.00 32.68 119 LEU A N 1
ATOM 1317 C CA . LEU A 1 90 ? 28.987 11.298 64.009 1.00 32.22 119 LEU A CA 1
ATOM 1318 C C . LEU A 1 90 ? 28.721 12.287 62.883 1.00 32.23 119 LEU A C 1
ATOM 1319 O O . LEU A 1 90 ? 29.508 12.391 61.944 1.00 31.24 119 LEU A O 1
ATOM 1335 N N . ASP A 1 91 ? 27.610 13.011 62.984 1.00 39.48 120 ASP A N 1
ATOM 1336 C CA . ASP A 1 91 ? 27.241 14.006 61.982 1.00 40.15 120 ASP A CA 1
ATOM 1337 C C . ASP A 1 91 ? 27.773 15.384 62.359 1.00 39.27 120 ASP A C 1
ATOM 1338 O O . ASP A 1 91 ? 27.588 15.841 63.488 1.00 40.32 120 ASP A O 1
ATOM 1347 N N . LEU A 1 92 ? 28.431 16.039 61.407 1.00 28.40 121 LEU A N 1
ATOM 1348 C CA . LEU A 1 92 ? 28.985 17.373 61.621 1.00 25.68 121 LEU A CA 1
ATOM 1349 C C . LEU A 1 92 ? 28.120 18.435 60.946 1.00 26.77 121 LEU A C 1
ATOM 1350 O O . LEU A 1 92 ? 27.617 18.228 59.840 1.00 27.20 121 LEU A O 1
ATOM 1366 N N . GLU A 1 93 ? 27.951 19.570 61.620 1.00 37.67 122 GLU A N 1
ATOM 1367 C CA . GLU A 1 93 ? 27.117 20.656 61.112 1.00 38.93 122 GLU A CA 1
ATOM 1368 C C . GLU A 1 93 ? 27.800 21.418 59.978 1.00 38.38 122 GLU A C 1
ATOM 1369 O O . GLU A 1 93 ? 27.210 22.321 59.384 1.00 37.92 122 GLU A O 1
ATOM 1381 N N . ALA A 1 94 ? 29.043 21.051 59.683 1.00 38.28 123 ALA A N 1
ATOM 1382 C CA . ALA A 1 94 ? 29.806 21.694 58.621 1.00 39.82 123 ALA A CA 1
ATOM 1383 C C . ALA A 1 94 ? 30.956 20.792 58.198 1.00 40.37 123 ALA A C 1
ATOM 1384 O O . ALA A 1 94 ? 31.120 19.697 58.736 1.00 41.69 123 ALA A O 1
ATOM 1391 N N . GLU A 1 95 ? 31.741 21.248 57.229 1.00 42.75 124 GLU A N 1
ATOM 1392 C CA . GLU A 1 95 ? 32.893 20.488 56.761 1.00 41.46 124 GLU A CA 1
ATOM 1393 C C . GLU A 1 95 ? 34.081 20.672 57.700 1.00 39.04 124 GLU A C 1
ATOM 1394 O O . GLU A 1 95 ? 34.452 21.799 58.032 1.00 39.25 124 GLU A O 1
ATOM 1406 N N . PHE A 1 96 ? 34.670 19.556 58.120 1.00 23.97 125 PHE A N 1
ATOM 1407 C CA . PHE A 1 96 ? 35.828 19.568 59.009 1.00 21.68 125 PHE A CA 1
ATOM 1408 C C . PHE A 1 96 ? 36.955 18.711 58.447 1.00 21.59 125 PHE A C 1
ATOM 1409 O O . PHE A 1 96 ? 36.730 17.863 57.583 1.00 21.70 125 PHE A O 1
ATOM 1426 N N . TYR A 1 97 ? 38.167 18.943 58.945 1.00 27.98 126 TYR A N 1
ATOM 1427 C CA . TYR A 1 97 ? 39.310 18.098 58.625 1.00 28.07 126 TYR A CA 1
ATOM 1428 C C . TYR A 1 97 ? 39.428 16.967 59.641 1.00 28.09 126 TYR A C 1
ATOM 1429 O O . TYR A 1 97 ? 39.492 17.208 60.847 1.00 27.47 126 TYR A O 1
ATOM 1447 N N . PHE A 1 98 ? 39.449 15.737 59.140 1.00 25.05 127 PHE A N 1
ATOM 1448 C CA . PHE A 1 98 ? 39.613 14.553 59.976 1.00 25.19 127 PHE A CA 1
ATOM 1449 C C . PHE A 1 98 ? 40.997 13.959 59.756 1.00 24.46 127 PHE A C 1
ATOM 1450 O O . PHE A 1 98 ? 41.374 13.649 58.624 1.00 24.77 127 PHE A O 1
ATOM 1467 N N . THR A 1 99 ? 41.749 13.802 60.842 1.00 26.39 128 THR A N 1
ATOM 1468 C CA . THR A 1 99 ? 43.139 13.368 60.755 1.00 26.93 128 THR A CA 1
ATOM 1469 C C . THR A 1 99 ? 43.347 11.937 61.237 1.00 27.40 128 THR A C 1
ATOM 1470 O O . THR A 1 99 ? 44.121 11.187 60.639 1.00 32.07 128 THR A O 1
ATOM 1481 N N . HIS A 1 100 ? 42.668 11.553 62.314 1.00 32.72 129 HIS A N 1
ATOM 1482 C CA . HIS A 1 100 ? 42.916 10.245 62.909 1.00 35.25 129 HIS A CA 1
ATOM 1483 C C . HIS A 1 100 ? 41.939 9.916 64.045 1.00 33.15 129 HIS A C 1
ATOM 1484 O O . HIS A 1 100 ? 41.540 10.787 64.817 1.00 32.62 129 HIS A O 1
ATOM 1497 N N . LEU A 1 101 ? 41.560 8.640 64.119 1.00 28.72 130 LEU A N 1
ATOM 1498 C CA . LEU A 1 101 ? 40.509 8.161 65.019 1.00 28.61 130 LEU A CA 1
ATOM 1499 C C . LEU A 1 101 ? 41.043 7.183 66.065 1.00 29.31 130 LEU A C 1
ATOM 1500 O O . LEU A 1 101 ? 41.956 6.403 65.789 1.00 29.51 130 LEU A O 1
ATOM 1516 N N . ILE A 1 102 ? 40.451 7.221 67.257 1.00 27.90 131 ILE A N 1
ATOM 1517 C CA . ILE A 1 102 ? 40.785 6.283 68.326 1.00 28.32 131 ILE A CA 1
ATOM 1518 C C . ILE A 1 102 ? 39.520 5.782 69.014 1.00 29.24 131 ILE A C 1
ATOM 1519 O O . ILE A 1 102 ? 38.811 6.554 69.661 1.00 31.55 131 ILE A O 1
ATOM 1535 N N . MET A 1 103 ? 39.247 4.489 68.869 1.00 26.01 132 MET A N 1
ATOM 1536 C CA . MET A 1 103 ? 38.191 3.833 69.630 1.00 26.98 132 MET A CA 1
ATOM 1537 C C . MET A 1 103 ? 38.814 3.044 70.773 1.00 28.07 132 MET A C 1
ATOM 1538 O O . MET A 1 103 ? 39.959 2.603 70.677 1.00 29.48 132 MET A O 1
ATOM 1552 N N . VAL A 1 104 ? 38.057 2.875 71.852 1.00 31.77 133 VAL A N 1
ATOM 1553 C CA . VAL A 1 104 ? 38.530 2.154 73.028 1.00 31.65 133 VAL A CA 1
ATOM 1554 C C . VAL A 1 104 ? 37.406 1.286 73.571 1.00 32.93 133 VAL A C 1
ATOM 1555 O O . VAL A 1 104 ? 36.504 1.776 74.249 1.00 33.34 133 VAL A O 1
ATOM 1568 N N . PHE A 1 105 ? 37.468 -0.006 73.267 1.00 35.54 134 PHE A N 1
ATOM 1569 C CA . PHE A 1 105 ? 36.412 -0.938 73.646 1.00 35.76 134 PHE A CA 1
ATOM 1570 C C . PHE A 1 105 ? 36.565 -1.442 75.076 1.00 35.96 134 PHE A C 1
ATOM 1571 O O . PHE A 1 105 ? 37.668 -1.778 75.510 1.00 36.25 134 PHE A O 1
ATOM 1588 N N . LYS A 1 106 ? 35.451 -1.492 75.803 1.00 36.43 135 LYS A N 1
ATOM 1589 C CA . LYS A 1 106 ? 35.426 -2.131 77.113 1.00 36.56 135 LYS A CA 1
ATOM 1590 C C . LYS A 1 106 ? 35.234 -3.628 76.925 1.00 36.25 135 LYS A C 1
ATOM 1591 O O . LYS A 1 106 ? 35.879 -4.440 77.588 1.00 38.01 135 LYS A O 1
ATOM 1610 N N . SER A 1 107 ? 34.331 -3.981 76.016 1.00 26.95 136 SER A N 1
ATOM 1611 C CA . SER A 1 107 ? 34.134 -5.367 75.617 1.00 27.28 136 SER A CA 1
ATOM 1612 C C . SER A 1 107 ? 35.260 -5.760 74.673 1.00 27.23 136 SER A C 1
ATOM 1613 O O . SER A 1 107 ? 36.098 -4.928 74.332 1.00 26.93 136 SER A O 1
ATOM 1621 N N . PRO A 1 108 ? 35.301 -7.033 74.260 1.00 41.88 137 PRO A N 1
ATOM 1622 C CA . PRO A 1 108 ? 36.278 -7.385 73.226 1.00 37.97 137 PRO A CA 1
ATOM 1623 C C . PRO A 1 108 ? 35.988 -6.651 71.925 1.00 35.23 137 PRO A C 1
ATOM 1624 O O . PRO A 1 108 ? 34.823 -6.411 71.610 1.00 37.26 137 PRO A O 1
ATOM 1635 N N . ARG A 1 109 ? 37.032 -6.292 71.187 1.00 27.28 138 ARG A N 1
ATOM 1636 C CA . ARG A 1 109 ? 36.860 -5.608 69.914 1.00 27.02 138 ARG A CA 1
ATOM 1637 C C . ARG A 1 109 ? 36.093 -6.506 68.950 1.00 27.41 138 ARG A C 1
ATOM 1638 O O . ARG A 1 109 ? 36.127 -7.728 69.081 1.00 27.95 138 ARG A O 1
ATOM 1659 N N . PRO A 1 110 ? 35.388 -5.904 67.981 1.00 31.53 139 PRO A N 1
ATOM 1660 C CA . PRO A 1 110 ? 34.577 -6.707 67.061 1.00 32.02 139 PRO A CA 1
ATOM 1661 C C . PRO A 1 110 ? 35.420 -7.608 66.167 1.00 32.63 139 PRO A C 1
ATOM 1662 O O . PRO A 1 110 ? 36.529 -7.238 65.784 1.00 32.59 139 PRO A O 1
ATOM 1673 N N . ALA A 1 111 ? 34.890 -8.782 65.843 1.00 32.71 140 ALA A N 1
ATOM 1674 C CA . ALA A 1 111 ? 35.560 -9.691 64.926 1.00 33.46 140 ALA A CA 1
ATOM 1675 C C . ALA A 1 111 ? 35.614 -9.082 63.528 1.00 33.56 140 ALA A C 1
ATOM 1676 O O . ALA A 1 111 ? 36.414 -9.499 62.689 1.00 34.15 140 ALA A O 1
ATOM 1683 N N . ALA A 1 112 ? 34.760 -8.092 63.286 1.00 33.38 141 ALA A N 1
ATOM 1684 C CA . ALA A 1 112 ? 34.731 -7.400 62.004 1.00 34.85 141 ALA A CA 1
ATOM 1685 C C . ALA A 1 112 ? 34.035 -6.048 62.123 1.00 35.17 141 ALA A C 1
ATOM 1686 O O . ALA A 1 112 ? 33.012 -5.920 62.795 1.00 35.23 141 ALA A O 1
ATOM 1693 N N . MET A 1 113 ? 34.594 -5.043 61.457 1.00 35.58 142 MET A N 1
ATOM 1694 C CA . MET A 1 113 ? 34.023 -3.702 61.455 1.00 34.88 142 MET A CA 1
ATOM 1695 C C . MET A 1 113 ? 34.667 -2.873 60.350 1.00 34.15 142 MET A C 1
ATOM 1696 O O . MET A 1 113 ? 35.782 -3.170 59.920 1.00 34.56 142 MET A O 1
ATOM 1710 N N . VAL A 1 114 ? 33.967 -1.837 59.896 1.00 31.09 143 VAL A N 1
ATOM 1711 C CA . VAL A 1 114 ? 34.488 -0.966 58.847 1.00 30.81 143 VAL A CA 1
ATOM 1712 C C . VAL A 1 114 ? 34.265 0.502 59.188 1.00 30.00 143 VAL A C 1
ATOM 1713 O O . VAL A 1 114 ? 33.308 0.858 59.879 1.00 29.51 143 VAL A O 1
ATOM 1726 N N . LEU A 1 115 ? 35.161 1.341 58.683 1.00 29.99 144 LEU A N 1
ATOM 1727 C CA . LEU A 1 115 ? 35.118 2.779 58.910 1.00 30.13 144 LEU A CA 1
ATOM 1728 C C . LEU A 1 115 ? 35.020 3.500 57.573 1.00 32.79 144 LEU A C 1
ATOM 1729 O O . LEU A 1 115 ? 35.708 3.138 56.618 1.00 33.78 144 LEU A O 1
ATOM 1745 N N . ASP A 1 116 ? 34.168 4.518 57.503 1.00 33.94 145 ASP A N 1
ATOM 1746 C CA . ASP A 1 116 ? 34.019 5.296 56.277 1.00 36.32 145 ASP A CA 1
ATOM 1747 C C . ASP A 1 116 ? 33.539 6.717 56.568 1.00 35.77 145 ASP A C 1
ATOM 1748 O O . ASP A 1 116 ? 33.213 7.058 57.707 1.00 35.63 145 ASP A O 1
ATOM 1757 N N . ARG A 1 117 ? 33.503 7.534 55.519 1.00 35.13 146 ARG A N 1
ATOM 1758 C CA . ARG A 1 117 ? 33.210 8.956 55.636 1.00 33.54 146 ARG A CA 1
ATOM 1759 C C . ARG A 1 117 ? 32.163 9.380 54.621 1.00 34.06 146 ARG A C 1
ATOM 1760 O O . ARG A 1 117 ? 32.012 8.747 53.577 1.00 33.53 146 ARG A O 1
ATOM 1781 N N . SER A 1 118 ? 31.453 10.460 54.929 1.00 47.40 147 SER A N 1
ATOM 1782 C CA . SER A 1 118 ? 30.597 11.127 53.955 1.00 46.56 147 SER A CA 1
ATOM 1783 C C . SER A 1 118 ? 31.071 12.563 53.788 1.00 45.66 147 SER A C 1
ATOM 1784 O O . SER A 1 118 ? 31.186 13.310 54.760 1.00 45.11 147 SER A O 1
ATOM 1792 N N . GLN A 1 119 ? 31.354 12.933 52.545 1.00 47.81 148 GLN A N 1
ATOM 1793 C CA . GLN A 1 119 ? 31.899 14.245 52.231 1.00 48.86 148 GLN A CA 1
ATOM 1794 C C . GLN A 1 119 ? 30.795 15.228 51.844 1.00 48.84 148 GLN A C 1
ATOM 1795 O O . GLN A 1 119 ? 31.068 16.391 51.548 1.00 47.30 148 GLN A O 1
ATOM 1809 N N . ASP A 1 120 ? 29.551 14.753 51.857 1.00 41.16 149 ASP A N 1
ATOM 1810 C CA . ASP A 1 120 ? 28.417 15.544 51.394 1.00 40.75 149 ASP A CA 1
ATOM 1811 C C . ASP A 1 120 ? 27.202 15.384 52.306 1.00 42.99 149 ASP A C 1
ATOM 1812 O O . ASP A 1 120 ? 26.077 15.207 51.837 1.00 45.50 149 ASP A O 1
ATOM 1821 N N . PHE A 1 121 ? 27.444 15.439 53.612 1.00 31.77 150 PHE A N 1
ATOM 1822 C CA . PHE A 1 121 ? 26.375 15.493 54.606 1.00 32.54 150 PHE A CA 1
ATOM 1823 C C . PHE A 1 121 ? 25.444 14.279 54.552 1.00 33.35 150 PHE A C 1
ATOM 1824 O O . PHE A 1 121 ? 24.252 14.389 54.838 1.00 33.45 150 PHE A O 1
ATOM 1841 N N . GLY A 1 122 ? 25.995 13.125 54.180 1.00 46.70 151 GLY A N 1
ATOM 1842 C CA . GLY A 1 122 ? 25.282 11.861 54.279 1.00 48.20 151 GLY A CA 1
ATOM 1843 C C . GLY A 1 122 ? 24.653 11.352 52.995 1.00 49.53 151 GLY A C 1
ATOM 1844 O O . GLY A 1 122 ? 23.997 10.309 52.997 1.00 50.70 151 GLY A O 1
ATOM 1848 N N . LYS A 1 123 ? 24.843 12.075 51.897 1.00 43.70 152 LYS A N 1
ATOM 1849 C CA . LYS A 1 123 ? 24.291 11.654 50.613 1.00 44.15 152 LYS A CA 1
ATOM 1850 C C . LYS A 1 123 ? 25.026 10.426 50.082 1.00 43.95 152 LYS A C 1
ATOM 1851 O O . LYS A 1 123 ? 24.413 9.529 49.503 1.00 44.64 152 LYS A O 1
ATOM 1855 N N . THR A 1 124 ? 26.339 10.391 50.290 1.00 54.42 153 THR A N 1
ATOM 1856 C CA . THR A 1 124 ? 27.171 9.282 49.834 1.00 55.90 153 THR A CA 1
ATOM 1857 C C . THR A 1 124 ? 28.247 8.950 50.862 1.00 56.00 153 THR A C 1
ATOM 1858 O O . THR A 1 124 ? 28.614 9.791 51.682 1.00 55.73 153 THR A O 1
ATOM 1869 N N . TRP A 1 125 ? 28.747 7.720 50.807 1.00 37.39 154 TRP A N 1
ATOM 1870 C CA . TRP A 1 125 ? 29.785 7.262 51.724 1.00 35.72 154 TRP A CA 1
ATOM 1871 C C . TRP A 1 125 ? 30.906 6.576 50.955 1.00 34.95 154 TRP A C 1
ATOM 1872 O O . TRP A 1 125 ? 30.675 6.013 49.886 1.00 35.66 154 TRP A O 1
ATOM 1893 N N . LYS A 1 126 ? 32.116 6.623 51.505 1.00 50.14 155 LYS A N 1
ATOM 1894 C CA . LYS A 1 126 ? 33.266 5.981 50.875 1.00 49.08 155 LYS A CA 1
ATOM 1895 C C . LYS A 1 126 ? 34.240 5.439 51.932 1.00 46.55 155 LYS A C 1
ATOM 1896 O O . LYS A 1 126 ? 34.534 6.127 52.910 1.00 45.27 155 LYS A O 1
ATOM 1915 N N . PRO A 1 127 ? 34.742 4.202 51.738 1.00 39.90 156 PRO A N 1
ATOM 1916 C CA . PRO A 1 127 ? 35.569 3.524 52.750 1.00 39.10 156 PRO A CA 1
ATOM 1917 C C . PRO A 1 127 ? 36.811 4.279 53.220 1.00 39.74 156 PRO A C 1
ATOM 1918 O O . PRO A 1 127 ? 37.3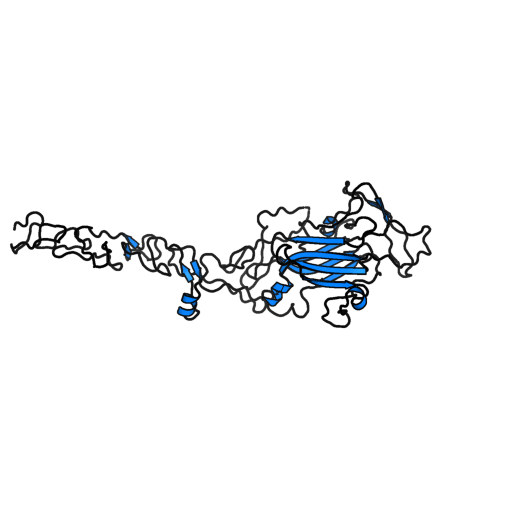36 5.146 52.522 1.00 39.58 156 PRO A O 1
ATOM 1929 N N . TYR A 1 128 ? 37.265 3.920 54.418 1.00 35.85 157 TYR A N 1
ATOM 1930 C CA . TYR A 1 128 ? 38.500 4.438 54.993 1.00 36.26 157 TYR A CA 1
ATOM 1931 C C . TYR A 1 128 ? 39.432 3.284 55.326 1.00 35.27 157 TYR A C 1
ATOM 1932 O O . TYR A 1 128 ? 40.601 3.272 54.938 1.00 36.17 157 TYR A O 1
ATOM 1950 N N . LYS A 1 129 ? 38.894 2.309 56.051 1.00 26.75 158 LYS A N 1
ATOM 1951 C CA . LYS A 1 129 ? 39.689 1.197 56.546 1.00 27.29 158 LYS A CA 1
ATOM 1952 C C . LYS A 1 129 ? 38.792 0.062 57.019 1.00 63.79 158 LYS A C 1
ATOM 1953 O O . LYS A 1 129 ? 37.800 0.293 57.712 1.00 26.98 158 LYS A O 1
ATOM 1972 N N . TYR A 1 130 ? 39.144 -1.161 56.635 1.00 28.46 159 TYR A N 1
ATOM 1973 C CA . TYR A 1 130 ? 38.444 -2.351 57.102 1.00 28.81 159 TYR A CA 1
ATOM 1974 C C . TYR A 1 130 ? 39.207 -2.988 58.260 1.00 28.80 159 TYR A C 1
ATOM 1975 O O . TYR A 1 130 ? 40.433 -2.894 58.332 1.00 28.99 159 TYR A O 1
ATOM 1993 N N . PHE A 1 131 ? 38.474 -3.633 59.163 1.00 34.85 160 PHE A N 1
ATOM 1994 C CA . PHE A 1 131 ? 39.072 -4.296 60.316 1.00 34.08 160 PHE A CA 1
ATOM 1995 C C . PHE A 1 131 ? 38.455 -5.675 60.497 1.00 35.14 160 PHE A C 1
ATOM 1996 O O . PHE A 1 131 ? 37.234 -5.815 60.531 1.00 34.92 160 PHE A O 1
ATOM 2013 N N . ALA A 1 132 ? 39.303 -6.691 60.620 1.00 33.77 161 ALA A N 1
ATOM 2014 C CA . ALA A 1 132 ? 38.834 -8.061 60.792 1.00 34.66 161 ALA A CA 1
ATOM 2015 C C . ALA A 1 132 ? 39.952 -8.969 61.284 1.00 35.27 161 ALA A C 1
ATOM 2016 O O . ALA A 1 132 ? 41.131 -8.669 61.110 1.00 36.26 161 ALA A O 1
ATOM 2023 N N . THR A 1 133 ? 39.572 -10.083 61.900 1.00 31.60 162 THR A N 1
ATOM 2024 C CA . THR A 1 133 ? 40.540 -11.073 62.355 1.00 32.28 162 THR A CA 1
ATOM 2025 C C . THR A 1 133 ? 41.234 -11.725 61.162 1.00 33.45 162 THR A C 1
ATOM 2026 O O . THR A 1 133 ? 42.338 -12.255 61.287 1.00 34.12 162 THR A O 1
ATOM 2037 N N . ASN A 1 134 ? 40.580 -11.680 60.005 1.00 39.91 163 ASN A N 1
ATOM 2038 C CA . ASN A 1 134 ? 41.189 -12.123 58.757 1.00 41.96 163 ASN A CA 1
ATOM 2039 C C . ASN A 1 134 ? 40.581 -11.364 57.585 1.00 41.03 163 ASN A C 1
ATOM 2040 O O . ASN A 1 134 ? 39.451 -11.632 57.177 1.00 41.17 163 ASN A O 1
ATOM 2050 N N . CYS A 1 135 ? 41.341 -10.414 57.050 1.00 70.35 164 CYS A N 1
ATOM 2051 C CA . CYS A 1 135 ? 40.851 -9.548 55.984 1.00 67.13 164 CYS A CA 1
ATOM 2052 C C . CYS A 1 135 ? 40.518 -10.326 54.716 1.00 65.16 164 CYS A C 1
ATOM 2053 O O . CYS A 1 135 ? 39.591 -9.974 53.989 1.00 64.06 164 CYS A O 1
ATOM 2060 N N . SER A 1 136 ? 41.279 -11.384 54.456 1.00 54.79 165 SER A N 1
ATOM 2061 C CA . SER A 1 136 ? 41.102 -12.171 53.241 1.00 53.88 165 SER A CA 1
ATOM 2062 C C . SER A 1 136 ? 39.842 -13.032 53.296 1.00 52.20 165 SER A C 1
ATOM 2063 O O . SER A 1 136 ? 39.137 -13.175 52.299 1.00 53.75 165 SER A O 1
ATOM 2071 N N . ALA A 1 137 ? 39.563 -13.604 54.462 1.00 68.91 166 ALA A N 1
ATOM 2072 C CA . ALA A 1 137 ? 38.414 -14.488 54.624 1.00 38.77 166 ALA A CA 1
ATOM 2073 C C . ALA A 1 137 ? 37.119 -13.705 54.827 1.00 37.77 166 ALA A C 1
ATOM 2074 O O . ALA A 1 137 ? 36.049 -14.141 54.399 1.00 38.30 166 ALA A O 1
ATOM 2081 N N . THR A 1 138 ? 37.222 -12.552 55.480 1.00 47.73 167 THR A N 1
ATOM 2082 C CA . THR A 1 138 ? 36.049 -11.759 55.834 1.00 45.29 167 THR A CA 1
ATOM 2083 C C . THR A 1 138 ? 35.638 -10.785 54.728 1.00 42.83 167 THR A C 1
ATOM 2084 O O . THR A 1 138 ? 34.453 -10.666 54.415 1.00 42.34 167 THR A O 1
ATOM 2095 N N . PHE A 1 139 ? 36.615 -10.096 54.140 1.00 36.15 168 PHE A N 1
ATOM 2096 C CA . PHE A 1 139 ? 36.337 -9.041 53.163 1.00 36.03 168 PHE A CA 1
ATOM 2097 C C . PHE A 1 139 ? 36.995 -9.282 51.807 1.00 37.29 168 PHE A C 1
ATOM 2098 O O . PHE A 1 139 ? 36.736 -8.551 50.851 1.00 37.44 168 PHE A O 1
ATOM 2115 N N . GLY A 1 140 ? 37.846 -10.298 51.718 1.00 40.49 169 GLY A N 1
ATOM 2116 C CA . GLY A 1 140 ? 38.579 -10.548 50.491 1.00 42.19 169 GLY A CA 1
ATOM 2117 C C . GLY A 1 140 ? 39.566 -9.430 50.213 1.00 42.38 169 GLY A C 1
ATOM 2118 O O . GLY A 1 140 ? 39.913 -9.161 49.062 1.00 43.57 169 GLY A O 1
ATOM 2122 N N . LEU A 1 141 ? 40.005 -8.770 51.281 1.00 37.15 170 LEU A N 1
ATOM 2123 C CA . LEU A 1 141 ? 40.967 -7.681 51.187 1.00 36.65 170 LEU A CA 1
ATOM 2124 C C . LEU A 1 141 ? 42.320 -8.125 51.724 1.00 37.04 170 LEU A C 1
ATOM 2125 O O . LEU A 1 141 ? 42.410 -9.095 52.476 1.00 37.26 170 LEU A O 1
ATOM 2141 N N . GLU A 1 142 ? 43.371 -7.414 51.328 1.00 52.58 171 GLU A N 1
ATOM 2142 C CA . GLU A 1 142 ? 44.714 -7.695 51.818 1.00 53.20 171 GLU A CA 1
ATOM 2143 C C . GLU A 1 142 ? 44.946 -7.024 53.170 1.00 50.41 171 GLU A C 1
ATOM 2144 O O . GLU A 1 142 ? 44.347 -5.993 53.472 1.00 48.04 171 GLU A O 1
ATOM 2156 N N . ASP A 1 143 ? 45.810 -7.626 53.981 1.00 41.52 172 ASP A N 1
ATOM 2157 C CA . ASP A 1 143 ? 46.132 -7.108 55.307 1.00 41.13 172 ASP A CA 1
ATOM 2158 C C . ASP A 1 143 ? 47.333 -6.168 55.233 1.00 43.46 172 ASP A C 1
ATOM 2159 O O . ASP A 1 143 ? 48.357 -6.510 54.642 1.00 45.18 172 ASP A O 1
ATOM 2168 N N . ASP A 1 144 ? 47.214 -4.987 55.837 1.00 40.14 173 ASP A N 1
ATOM 2169 C CA . ASP A 1 144 ? 48.265 -3.976 55.731 1.00 42.06 173 ASP A CA 1
ATOM 2170 C C . ASP A 1 144 ? 49.495 -4.314 56.573 1.00 43.88 173 ASP A C 1
ATOM 2171 O O . ASP A 1 144 ? 50.516 -3.633 56.479 1.00 43.63 173 ASP A O 1
ATOM 2180 N N . VAL A 1 145 ? 49.396 -5.352 57.400 1.00 52.86 174 VAL A N 1
ATOM 2181 C CA . VAL A 1 145 ? 50.549 -5.809 58.168 1.00 53.83 174 VAL A CA 1
ATOM 2182 C C . VAL A 1 145 ? 51.549 -6.507 57.242 1.00 55.12 174 VAL A C 1
ATOM 2183 O O . VAL A 1 145 ? 52.698 -6.741 57.620 1.00 54.75 174 VAL A O 1
ATOM 2196 N N . VAL A 1 146 ? 51.100 -6.834 56.030 1.00 56.47 175 VAL A N 1
ATOM 2197 C CA . VAL A 1 146 ? 51.946 -7.479 55.030 1.00 57.93 175 VAL A CA 1
ATOM 2198 C C . VAL A 1 146 ? 52.082 -6.618 53.778 1.00 56.97 175 VAL A C 1
ATOM 2199 O O . VAL A 1 146 ? 53.185 -6.416 53.271 1.00 57.61 175 VAL A O 1
ATOM 2212 N N . LYS A 1 147 ? 50.955 -6.114 53.282 1.00 65.12 176 LYS A N 1
ATOM 2213 C CA . LYS A 1 147 ? 50.930 -5.427 51.994 1.00 66.32 176 LYS A CA 1
ATOM 2214 C C . LYS A 1 147 ? 51.520 -4.022 52.067 1.00 66.88 176 LYS A C 1
ATOM 2215 O O . LYS A 1 147 ? 52.006 -3.498 51.064 1.00 67.82 176 LYS A O 1
ATOM 2234 N N . LYS A 1 148 ? 51.474 -3.415 53.248 1.00 67.24 177 LYS A N 1
ATOM 2235 C CA . LYS A 1 148 ? 52.040 -2.085 53.451 1.00 69.07 177 LYS A CA 1
ATOM 2236 C C . LYS A 1 148 ? 51.368 -1.057 52.546 1.00 68.42 177 LYS A C 1
ATOM 2237 O O . LYS A 1 148 ? 52.030 -0.385 51.755 1.00 72.33 177 LYS A O 1
ATOM 2241 N N . GLY A 1 149 ? 50.049 -0.945 52.669 1.00 54.54 178 GLY A N 1
ATOM 2242 C CA . GLY A 1 149 ? 49.278 -0.017 51.862 1.00 51.63 178 GLY A CA 1
ATOM 2243 C C . GLY A 1 149 ? 47.831 -0.441 51.683 1.00 48.41 178 GLY A C 1
ATOM 2244 O O . GLY A 1 149 ? 47.021 0.311 51.143 1.00 46.13 178 GLY A O 1
ATOM 2248 N N . ALA A 1 150 ? 47.506 -1.648 52.137 1.00 38.69 179 ALA A N 1
ATOM 2249 C CA . ALA A 1 150 ? 46.165 -2.200 51.971 1.00 37.69 179 ALA A CA 1
ATOM 2250 C C . ALA A 1 150 ? 45.112 -1.368 52.694 1.00 32.69 179 ALA A C 1
ATOM 2251 O O . ALA A 1 150 ? 45.439 -0.434 53.427 1.00 31.80 179 ALA A O 1
ATOM 2258 N N . ILE A 1 151 ? 43.847 -1.721 52.481 1.00 32.49 180 ILE A N 1
ATOM 2259 C CA . ILE A 1 151 ? 42.724 -0.991 53.062 1.00 31.22 180 ILE A CA 1
ATOM 2260 C C . ILE A 1 151 ? 42.131 -1.730 54.267 1.00 30.79 180 ILE A C 1
ATOM 2261 O O . ILE A 1 151 ? 41.335 -1.167 55.017 1.00 29.79 180 ILE A O 1
ATOM 2277 N N . CYS A 1 152 ? 42.511 -2.994 54.439 1.00 36.99 181 CYS A N 1
ATOM 2278 C CA . CYS A 1 152 ? 42.054 -3.793 55.576 1.00 38.02 181 CYS A CA 1
ATOM 2279 C C . CYS A 1 152 ? 43.211 -4.074 56.532 1.00 37.90 181 CYS A C 1
ATOM 2280 O O . CYS A 1 152 ? 44.377 -3.988 56.145 1.00 39.14 181 CYS A O 1
ATOM 2287 N N . THR A 1 153 ? 42.886 -4.412 57.779 1.00 38.85 182 THR A N 1
ATOM 2288 C CA . THR A 1 153 ? 43.911 -4.669 58.787 1.00 34.80 182 THR A CA 1
ATOM 2289 C C . THR A 1 153 ? 43.408 -5.539 59.937 1.00 45.08 182 THR A C 1
ATOM 2290 O O . THR A 1 153 ? 42.288 -5.371 60.419 1.00 44.87 182 THR A O 1
ATOM 2301 N N . SER A 1 154 ? 44.254 -6.474 60.362 1.00 32.89 183 SER A N 1
ATOM 2302 C CA . SER A 1 154 ? 43.974 -7.319 61.521 1.00 32.64 183 SER A CA 1
ATOM 2303 C C . SER A 1 154 ? 44.760 -6.838 62.738 1.00 32.22 183 SER A C 1
ATOM 2304 O O . SER A 1 154 ? 44.792 -7.501 63.775 1.00 32.15 183 SER A O 1
ATOM 2312 N N . ARG A 1 155 ? 45.392 -5.678 62.600 1.00 34.69 184 ARG A N 1
ATOM 2313 C CA . ARG A 1 155 ? 46.216 -5.111 63.658 1.00 35.60 184 ARG A CA 1
ATOM 2314 C C . ARG A 1 155 ? 45.391 -4.756 64.894 1.00 34.07 184 ARG A C 1
ATOM 2315 O O . ARG A 1 155 ? 45.921 -4.704 66.005 1.00 34.33 184 ARG A O 1
ATOM 2336 N N . TYR A 1 156 ? 44.095 -4.525 64.695 1.00 33.14 185 TYR A N 1
ATOM 2337 C CA . TYR A 1 156 ? 43.205 -4.107 65.777 1.00 32.19 185 TYR A CA 1
ATOM 2338 C C . TYR A 1 156 ? 41.954 -4.978 65.857 1.00 31.59 185 TYR A C 1
ATOM 2339 O O . TYR A 1 156 ? 40.841 -4.462 65.958 1.00 30.41 185 TYR A O 1
ATOM 2357 N N . SER A 1 157 ? 42.137 -6.295 65.822 1.00 40.47 186 SER A N 1
ATOM 2358 C CA . SER A 1 157 ? 41.006 -7.220 65.795 1.00 40.38 186 SER A CA 1
ATOM 2359 C C . SER A 1 157 ? 41.202 -8.433 66.701 1.00 41.78 186 SER A C 1
ATOM 2360 O O . SER A 1 157 ? 40.291 -9.247 66.853 1.00 41.14 186 SER A O 1
ATOM 2368 N N . ASN A 1 158 ? 42.382 -8.557 67.301 1.00 44.02 187 ASN A N 1
ATOM 2369 C CA . ASN A 1 158 ? 42.660 -9.669 68.203 1.00 45.31 187 ASN A CA 1
ATOM 2370 C C . ASN A 1 158 ? 41.708 -9.665 69.399 1.00 43.21 187 ASN A C 1
ATOM 2371 O O . ASN A 1 158 ? 41.445 -8.607 69.969 1.00 42.67 187 ASN A O 1
ATOM 2382 N N . PRO A 1 159 ? 41.179 -10.843 69.781 1.00 40.27 188 PRO A N 1
ATOM 2383 C CA . PRO A 1 159 ? 40.290 -10.891 70.949 1.00 39.28 188 PRO A CA 1
ATOM 2384 C C . PRO A 1 159 ? 40.976 -10.404 72.220 1.00 39.22 188 PRO A C 1
ATOM 2385 O O . PRO A 1 159 ? 40.346 -9.746 73.047 1.00 38.82 188 PRO A O 1
ATOM 2396 N N . PHE A 1 160 ? 42.255 -10.734 72.367 1.00 44.18 189 PHE A N 1
ATOM 2397 C CA . PHE A 1 160 ? 43.050 -10.259 73.493 1.00 44.40 189 PHE A CA 1
ATOM 2398 C C . PHE A 1 160 ? 43.716 -8.931 73.135 1.00 43.41 189 PHE A C 1
ATOM 2399 O O . PHE A 1 160 ? 44.339 -8.820 72.079 1.00 43.22 189 PHE A O 1
ATOM 2416 N N . PRO A 1 161 ? 43.603 -7.916 74.010 1.00 37.32 190 PRO A N 1
ATOM 2417 C CA . PRO A 1 161 ? 42.932 -7.914 75.315 1.00 37.17 190 PRO A CA 1
ATOM 2418 C C . PRO A 1 161 ? 41.414 -7.835 75.191 1.00 37.30 190 PRO A C 1
ATOM 2419 O O . PRO A 1 161 ? 40.905 -7.103 74.344 1.00 37.91 190 PRO A O 1
ATOM 2430 N N . CYS A 1 162 ? 40.705 -8.582 76.032 1.00 41.07 191 CYS A N 1
ATOM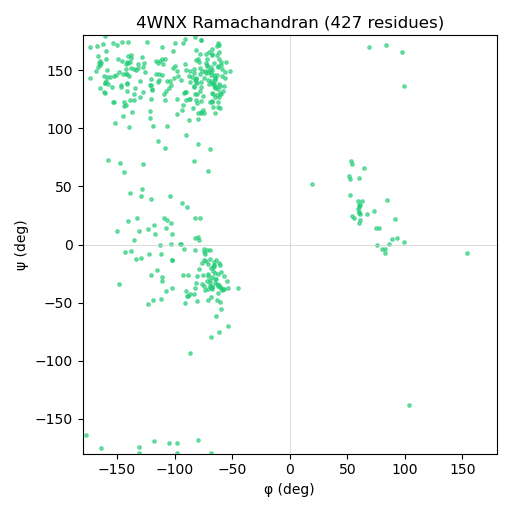 2431 C CA . CYS A 1 162 ? 39.246 -8.604 76.007 1.00 40.58 191 CYS A CA 1
ATOM 2432 C C . CYS A 1 162 ? 38.639 -7.310 76.546 1.00 40.15 191 CYS A C 1
ATOM 2433 O O . CYS A 1 162 ? 37.421 -7.134 76.522 1.00 40.43 191 CYS A O 1
ATOM 2440 N N . THR A 1 163 ? 39.487 -6.413 77.039 1.00 34.69 192 THR A N 1
ATOM 2441 C CA . THR A 1 163 ? 39.028 -5.124 77.538 1.00 34.79 192 THR A CA 1
ATOM 2442 C C . THR A 1 163 ? 40.117 -4.072 77.370 1.00 34.55 192 THR A C 1
ATOM 2443 O O . THR A 1 163 ? 41.306 -4.374 77.474 1.00 34.72 192 THR A O 1
ATOM 2454 N N . GLY A 1 164 ? 39.703 -2.838 77.102 1.00 29.62 193 GLY A N 1
ATOM 2455 C CA . GLY A 1 164 ? 40.638 -1.745 76.915 1.00 29.62 193 GLY A CA 1
ATOM 2456 C C . GLY A 1 164 ? 41.343 -1.781 75.572 1.00 29.26 193 GLY A C 1
ATOM 2457 O O . GLY A 1 164 ? 42.167 -0.915 75.280 1.00 29.29 193 GLY A O 1
ATOM 2461 N N . GLY A 1 165 ? 41.028 -2.782 74.755 1.00 30.32 194 GLY A N 1
ATOM 2462 C CA . GLY A 1 165 ? 41.601 -2.883 73.425 1.00 34.02 194 GLY A CA 1
ATOM 2463 C C . GLY A 1 165 ? 41.174 -1.710 72.563 1.00 33.08 194 GLY A C 1
ATOM 2464 O O . GLY A 1 165 ? 40.000 -1.336 72.558 1.00 29.39 194 GLY A O 1
ATOM 2468 N N . GLU A 1 166 ? 42.127 -1.130 71.837 1.00 38.42 195 GLU A N 1
ATOM 2469 C CA . GLU A 1 166 ? 41.865 0.059 71.033 1.00 38.45 195 GLU A CA 1
ATOM 2470 C C . GLU A 1 166 ? 41.927 -0.227 69.537 1.00 38.46 195 GLU A C 1
ATOM 2471 O O . GLU A 1 166 ? 42.717 -1.053 69.082 1.00 40.90 195 GLU A O 1
ATOM 2483 N N . VAL A 1 167 ? 41.079 0.467 68.783 1.00 27.48 196 VAL A N 1
ATOM 2484 C CA . VAL A 1 167 ? 41.115 0.436 67.325 1.00 27.46 196 VAL A CA 1
ATOM 2485 C C . VAL A 1 167 ? 41.497 1.827 66.834 1.00 27.24 196 VAL A C 1
ATOM 2486 O O . VAL A 1 167 ? 41.031 2.830 67.376 1.00 26.94 196 VAL A O 1
ATOM 2499 N N . ILE A 1 168 ? 42.343 1.884 65.810 1.00 27.47 197 ILE A N 1
ATOM 2500 C CA . ILE A 1 168 ? 42.891 3.153 65.347 1.00 27.35 197 ILE A CA 1
ATOM 2501 C C . ILE A 1 168 ? 42.958 3.219 63.825 1.00 27.49 197 ILE A C 1
ATOM 2502 O O . ILE A 1 168 ? 43.196 2.218 63.150 1.00 27.96 197 ILE A O 1
ATOM 2518 N N . PHE A 1 169 ? 42.736 4.419 63.300 1.00 27.18 198 PHE A N 1
ATOM 2519 C CA . PHE A 1 169 ? 42.972 4.710 61.897 1.00 27.40 198 PHE A CA 1
ATOM 2520 C C . PHE A 1 169 ? 43.566 6.102 61.769 1.00 49.68 198 PHE A C 1
ATOM 2521 O O . PHE A 1 169 ? 43.137 7.028 62.454 1.00 26.78 198 PHE A O 1
ATOM 2538 N N . ARG A 1 170 ? 44.553 6.240 60.890 1.00 56.30 199 ARG A N 1
ATOM 2539 C CA . ARG A 1 170 ? 45.210 7.520 60.664 1.00 57.97 199 ARG A CA 1
ATOM 2540 C C . ARG A 1 170 ? 45.073 7.943 59.206 1.00 59.36 199 ARG A C 1
ATOM 2541 O O . ARG A 1 170 ? 45.595 7.287 58.305 1.00 58.65 199 ARG A O 1
ATOM 2562 N N . ALA A 1 171 ? 44.360 9.042 58.982 1.00 43.53 200 ALA A N 1
ATOM 2563 C CA . ALA A 1 171 ? 44.194 9.579 57.639 1.00 45.72 200 ALA A CA 1
ATOM 2564 C C . ALA A 1 171 ? 45.525 10.098 57.114 1.00 49.85 200 ALA A C 1
ATOM 2565 O O . ALA A 1 171 ? 45.841 9.940 55.935 1.00 50.36 200 ALA A O 1
ATOM 2572 N N . LEU A 1 172 ? 46.305 10.718 57.996 1.00 51.18 201 LEU A N 1
ATOM 2573 C CA . LEU A 1 172 ? 47.632 11.205 57.636 1.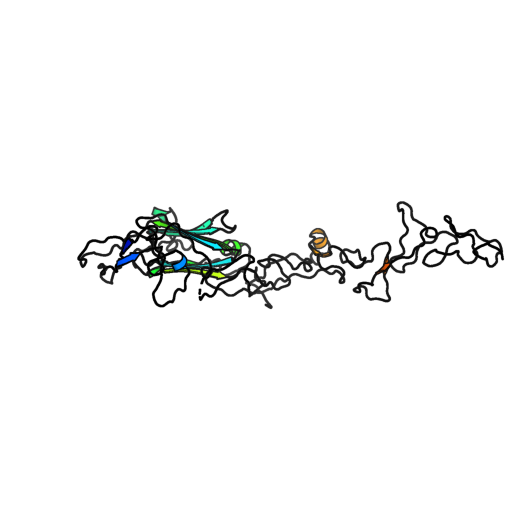00 55.84 201 LEU A CA 1
ATOM 2574 C C . LEU A 1 172 ? 48.597 10.039 57.427 1.00 56.09 201 LEU A C 1
ATOM 2575 O O . LEU A 1 172 ? 49.577 9.884 58.157 1.00 55.87 201 LEU A O 1
ATOM 2591 N N . SER A 1 173 ? 48.305 9.213 56.428 1.00 90.45 202 SER A N 1
ATOM 2592 C CA . SER A 1 173 ? 49.176 8.104 56.068 1.00 91.53 202 SER A CA 1
ATOM 2593 C C . SER A 1 173 ? 50.456 8.646 55.435 1.00 92.54 202 SER A C 1
ATOM 2594 O O . SER A 1 173 ? 50.507 9.820 55.072 1.00 88.88 202 SER A O 1
ATOM 2602 N N . PRO A 1 174 ? 51.497 7.801 55.314 1.00 106.67 203 PRO A N 1
ATOM 2603 C CA . PRO A 1 174 ? 52.773 8.214 54.716 1.00 108.37 203 PRO A CA 1
ATOM 2604 C C . PRO A 1 174 ? 52.658 9.027 53.420 1.00 108.84 203 PRO A C 1
ATOM 2605 O O . PRO A 1 174 ? 53.459 9.941 53.223 1.00 109.41 203 PRO A O 1
ATOM 2616 N N . PRO A 1 175 ? 51.692 8.701 52.545 1.00 80.26 204 PRO A N 1
ATOM 2617 C CA . PRO A 1 175 ? 51.548 9.506 51.325 1.00 74.99 204 PRO A CA 1
ATOM 2618 C C . PRO A 1 175 ? 51.000 10.917 51.561 1.00 72.37 204 PRO A C 1
ATOM 2619 O O . PRO A 1 175 ? 51.276 11.811 50.760 1.00 68.58 204 PRO A O 1
ATOM 2630 N N . TYR A 1 176 ? 50.245 11.109 52.640 1.00 67.72 205 TYR A N 1
ATOM 2631 C CA . TYR A 1 176 ? 49.473 12.336 52.828 1.00 73.39 205 TYR A CA 1
ATOM 2632 C C . TYR A 1 176 ? 50.085 13.337 53.813 1.00 69.39 205 TYR A C 1
ATOM 2633 O O . TYR A 1 176 ? 49.651 14.488 53.867 1.00 68.40 205 TYR A O 1
ATOM 2651 N N . ASP A 1 177 ? 51.076 12.914 54.594 1.00 90.33 206 ASP A N 1
ATOM 2652 C CA . ASP A 1 177 ? 51.688 13.814 55.573 1.00 89.85 206 ASP A CA 1
ATOM 2653 C C . ASP A 1 177 ? 52.635 14.803 54.896 1.00 89.89 206 ASP A C 1
ATOM 2654 O O . ASP A 1 177 ? 52.761 15.948 55.332 1.00 88.77 206 ASP A O 1
ATOM 2663 N N . ILE A 1 178 ? 53.303 14.355 53.837 1.00 96.02 207 ILE A N 1
ATOM 2664 C CA . ILE A 1 178 ? 54.096 15.248 53.001 1.00 94.98 207 ILE A CA 1
ATOM 2665 C C . ILE A 1 178 ? 53.121 15.920 52.027 1.00 92.56 207 ILE A C 1
ATOM 2666 O O . ILE A 1 178 ? 51.924 15.636 52.068 1.00 93.58 207 ILE A O 1
ATOM 2682 N N . GLU A 1 179 ? 53.624 16.817 51.181 1.00 80.27 208 GLU A N 1
ATOM 2683 C CA . GLU A 1 179 ? 52.798 17.616 50.262 1.00 75.77 208 GLU A CA 1
ATOM 2684 C C . GLU A 1 179 ? 51.934 18.646 50.993 1.00 73.02 208 GLU A C 1
ATOM 2685 O O . GLU A 1 179 ? 51.825 18.639 52.218 1.00 75.61 208 GLU A O 1
ATOM 2697 N N . ASN A 1 180 ? 51.328 19.534 50.210 1.00 50.77 209 ASN A N 1
ATOM 2698 C CA . ASN A 1 180 ? 50.435 20.568 50.725 1.00 48.05 209 ASN A CA 1
ATOM 2699 C C . ASN A 1 180 ? 49.150 19.966 51.299 1.00 44.76 209 ASN A C 1
ATOM 2700 O O . ASN A 1 180 ? 48.427 19.275 50.586 1.00 45.46 209 ASN A O 1
ATOM 2711 N N . PRO A 1 181 ? 48.854 20.230 52.586 1.00 39.26 210 PRO A N 1
ATOM 2712 C CA . PRO A 1 181 ? 47.663 19.624 53.198 1.00 36.91 210 PRO A CA 1
ATOM 2713 C C . PRO A 1 181 ? 46.334 20.101 52.613 1.00 35.48 210 PRO A C 1
ATOM 2714 O O . PRO A 1 181 ? 45.308 19.464 52.859 1.00 34.96 210 PRO A O 1
ATOM 2725 N N . TYR A 1 182 ? 46.352 21.196 51.857 1.00 42.90 211 TYR A N 1
ATOM 2726 C CA . TYR A 1 182 ? 45.121 21.788 51.336 1.00 40.71 211 TYR A CA 1
ATOM 2727 C C . TYR A 1 182 ? 44.898 21.482 49.858 1.00 37.87 211 TYR A C 1
ATOM 2728 O O . TYR A 1 182 ? 43.909 21.922 49.271 1.00 37.49 211 TYR A O 1
ATOM 2746 N N . SER A 1 183 ? 45.814 20.729 49.259 1.00 50.41 212 SER A N 1
ATOM 2747 C CA . SER A 1 183 ? 45.682 20.341 47.860 1.00 51.66 212 SER A CA 1
ATOM 2748 C C . SER A 1 183 ? 44.427 19.498 47.644 1.00 52.08 212 SER A C 1
ATOM 2749 O O . SER A 1 183 ? 43.824 19.009 48.600 1.00 52.74 212 SER A O 1
ATOM 2757 N N . ALA A 1 184 ? 44.039 19.332 46.383 1.00 41.56 213 ALA A N 1
ATOM 2758 C CA . ALA A 1 184 ? 42.843 18.571 46.040 1.00 41.70 213 ALA A CA 1
ATOM 2759 C C . ALA A 1 184 ? 42.970 17.117 46.479 1.00 42.25 213 ALA A C 1
ATOM 2760 O O . ALA A 1 184 ? 41.990 16.497 46.891 1.00 40.34 213 ALA A O 1
ATOM 2767 N N . LYS A 1 185 ? 44.183 16.581 46.393 1.00 49.69 214 LYS A N 1
ATOM 2768 C CA . LYS A 1 185 ? 44.426 15.181 46.722 1.00 52.78 214 LYS A CA 1
ATOM 2769 C C . LYS A 1 185 ? 44.224 14.912 48.210 1.00 52.90 214 LYS A C 1
ATOM 2770 O O . LYS A 1 185 ? 43.727 13.852 48.594 1.00 51.02 214 LYS A O 1
ATOM 2789 N N . VAL A 1 186 ? 44.610 15.875 49.042 1.00 41.75 215 VAL A N 1
ATOM 2790 C CA . VAL A 1 186 ? 44.535 15.709 50.491 1.00 43.93 215 VAL A CA 1
ATOM 2791 C C . VAL A 1 186 ? 43.133 16.000 51.023 1.00 45.18 215 VAL A C 1
ATOM 2792 O O . VAL A 1 186 ? 42.669 15.330 51.946 1.00 47.89 215 VAL A O 1
ATOM 2805 N N . GLN A 1 187 ? 42.465 16.998 50.451 1.00 49.08 216 GLN A N 1
ATOM 2806 C CA . GLN A 1 187 ? 41.108 17.336 50.870 1.00 45.23 216 GLN A CA 1
ATOM 2807 C C . GLN A 1 187 ? 40.181 16.142 50.694 1.00 42.33 216 GLN A C 1
ATOM 2808 O O . GLN A 1 187 ? 39.305 15.893 51.523 1.00 40.74 216 GLN A O 1
ATOM 2822 N N . GLU A 1 188 ? 40.385 15.412 49.602 1.00 59.81 217 GLU A N 1
ATOM 2823 C CA . GLU A 1 188 ? 39.638 14.191 49.328 1.00 62.06 217 GLU A CA 1
ATOM 2824 C C . GLU A 1 188 ? 39.733 13.224 50.500 1.00 61.39 217 GLU A C 1
ATOM 2825 O O . GLU A 1 188 ? 38.766 12.539 50.835 1.00 61.17 217 GLU A O 1
ATOM 2837 N N . GLN A 1 189 ? 40.906 13.180 51.122 1.00 38.91 218 GLN A N 1
ATOM 2838 C CA . GLN A 1 189 ? 41.164 12.241 52.203 1.00 39.12 218 GLN A CA 1
ATOM 2839 C C . GLN A 1 189 ? 40.728 12.790 53.561 1.00 34.32 218 GLN A C 1
ATOM 2840 O O . GLN A 1 189 ? 40.130 12.071 54.358 1.00 35.43 218 GLN A O 1
ATOM 2854 N N . LEU A 1 190 ? 41.021 14.061 53.819 1.00 26.68 219 LEU A N 1
ATOM 2855 C CA . LEU A 1 190 ? 40.809 14.634 55.147 1.00 26.04 219 LEU A CA 1
ATOM 2856 C C . LEU A 1 190 ? 39.414 15.227 55.352 1.00 25.73 219 LEU A C 1
ATOM 2857 O O . LEU A 1 190 ? 38.794 15.005 56.392 1.00 25.48 219 LEU A O 1
ATOM 2873 N N . LYS A 1 191 ? 38.921 15.980 54.374 1.00 38.93 220 LYS A N 1
ATOM 2874 C CA . LYS A 1 191 ? 37.658 16.695 54.543 1.00 38.73 220 LYS A CA 1
ATOM 2875 C C . LYS A 1 191 ? 36.473 15.735 54.653 1.00 35.61 220 LYS A C 1
ATOM 2876 O O . LYS A 1 191 ? 36.305 14.846 53.817 1.00 36.13 220 LYS A O 1
ATOM 2895 N N . ILE A 1 192 ? 35.656 15.929 55.688 1.00 29.95 221 ILE A N 1
ATOM 2896 C CA . ILE A 1 192 ? 34.480 15.093 55.925 1.00 26.49 221 ILE A CA 1
ATOM 2897 C C . ILE A 1 192 ? 33.330 15.894 56.531 1.00 26.55 221 ILE A C 1
ATOM 2898 O O . ILE A 1 192 ? 33.541 16.950 57.131 1.00 26.23 221 ILE A O 1
ATOM 2914 N N . THR A 1 193 ? 32.115 15.378 56.365 1.00 30.13 222 THR A N 1
ATOM 2915 C CA . THR A 1 193 ? 30.931 15.932 57.016 1.00 30.44 222 THR A CA 1
ATOM 2916 C C . THR A 1 193 ? 30.362 14.919 58.003 1.00 30.68 222 THR A C 1
ATOM 2917 O O . THR A 1 193 ? 29.637 15.282 58.931 1.00 30.91 222 THR A O 1
ATOM 2928 N N . ASN A 1 194 ? 30.696 13.648 57.793 1.00 34.29 223 ASN A N 1
ATOM 2929 C CA . ASN A 1 194 ? 30.275 12.579 58.690 1.00 34.50 223 ASN A CA 1
ATOM 2930 C C . ASN A 1 194 ? 31.390 11.565 58.885 1.00 34.10 223 ASN A C 1
ATOM 2931 O O . ASN A 1 194 ? 32.332 11.502 58.096 1.00 33.89 223 ASN A O 1
ATOM 2942 N N . LEU A 1 195 ? 31.269 10.771 59.942 1.00 27.16 224 LEU A N 1
ATOM 2943 C CA . LEU A 1 195 ? 32.196 9.682 60.201 1.00 26.93 224 LEU A CA 1
ATOM 2944 C C . LEU A 1 195 ? 31.409 8.528 60.800 1.00 27.36 224 LEU A C 1
ATOM 2945 O O . LEU A 1 195 ? 30.755 8.684 61.831 1.00 27.48 224 LEU A O 1
ATOM 2961 N N . ARG A 1 196 ? 31.470 7.372 60.147 1.00 31.86 225 ARG A N 1
ATOM 2962 C CA . ARG A 1 196 ? 30.623 6.243 60.509 1.00 32.41 225 ARG A CA 1
ATOM 2963 C C . ARG A 1 196 ? 31.422 4.966 60.731 1.00 32.32 225 ARG A C 1
ATOM 2964 O O . ARG A 1 196 ? 32.259 4.585 59.911 1.00 32.32 225 ARG A O 1
ATOM 2985 N N . VAL A 1 197 ? 31.143 4.318 61.857 1.00 36.39 226 VAL A N 1
ATOM 2986 C CA . VAL A 1 197 ? 31.694 3.010 62.177 1.00 36.43 226 VAL A CA 1
ATOM 2987 C C . VAL A 1 197 ? 30.577 1.981 62.093 1.00 37.18 226 VAL A C 1
ATOM 2988 O O . VAL A 1 197 ? 29.516 2.171 62.687 1.00 37.50 226 VAL A O 1
ATOM 3001 N N . ARG A 1 198 ? 30.814 0.898 61.357 1.00 40.29 227 ARG A N 1
ATOM 3002 C CA . ARG A 1 198 ? 29.829 -0.171 61.227 1.00 41.12 227 ARG A CA 1
ATOM 3003 C C . ARG A 1 198 ? 30.369 -1.486 61.775 1.00 41.13 227 ARG A C 1
ATOM 3004 O O . ARG A 1 198 ? 31.162 -2.166 61.125 1.00 41.27 227 ARG A O 1
ATOM 3025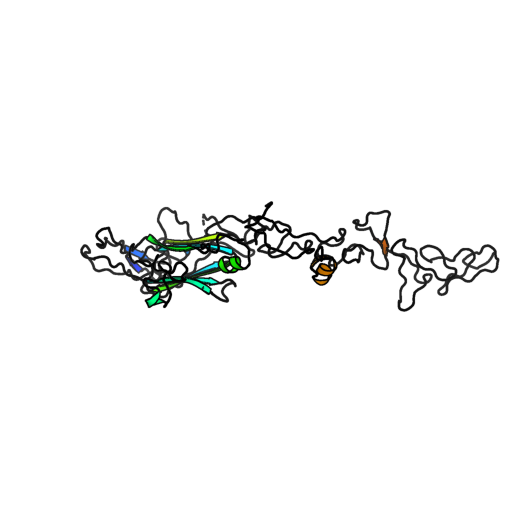 N N . LEU A 1 199 ? 29.932 -1.832 62.982 1.00 30.15 228 LEU A N 1
ATOM 3026 C CA . LEU A 1 199 ? 30.324 -3.080 63.625 1.00 30.20 228 LEU A CA 1
ATOM 3027 C C . LEU A 1 199 ? 29.531 -4.236 63.020 1.00 31.15 228 LEU A C 1
ATOM 3028 O O . LEU A 1 199 ? 28.310 -4.149 62.890 1.00 31.80 228 LEU A O 1
ATOM 3044 N N . LEU A 1 200 ? 30.222 -5.317 62.662 1.00 34.52 229 LEU A N 1
ATOM 3045 C CA . LEU A 1 200 ? 29.612 -6.401 61.892 1.00 35.18 229 LEU A CA 1
ATOM 3046 C C . LEU A 1 200 ? 29.447 -7.702 62.675 1.00 35.18 229 LEU A C 1
ATOM 3047 O O . LEU A 1 200 ? 28.549 -8.493 62.384 1.00 36.11 229 LEU A O 1
ATOM 3063 N N . LYS A 1 201 ? 30.306 -7.929 63.663 1.00 42.86 230 LYS A N 1
ATOM 3064 C CA . LYS A 1 201 ? 30.252 -9.164 64.440 1.00 43.12 230 LYS A CA 1
ATOM 3065 C C . LYS A 1 201 ? 30.965 -9.017 65.779 1.00 42.33 230 LYS A C 1
ATOM 3066 O O . LYS A 1 201 ? 32.107 -8.560 65.841 1.00 41.75 230 LYS A O 1
ATOM 3085 N N . ARG A 1 202 ? 30.279 -9.412 66.847 1.00 32.91 231 ARG A N 1
ATOM 3086 C CA . ARG A 1 202 ? 30.842 -9.370 68.190 1.00 32.38 231 ARG A CA 1
ATOM 3087 C C . ARG A 1 202 ? 31.962 -10.392 68.344 1.00 32.33 231 ARG A C 1
ATOM 3088 O O . ARG A 1 202 ? 32.298 -11.108 67.400 1.00 32.73 231 ARG A O 1
ATOM 3109 N N . GLN A 1 203 ? 32.537 -10.453 69.540 1.00 36.50 232 GLN A N 1
ATOM 3110 C CA . GLN A 1 203 ? 33.635 -11.369 69.815 1.00 36.55 232 GLN A CA 1
ATOM 3111 C C . GLN A 1 203 ? 33.656 -11.715 71.295 1.00 37.95 232 GLN A C 1
ATOM 3112 O O . GLN A 1 203 ? 33.735 -10.830 72.146 1.00 37.52 232 GLN A O 1
ATOM 3126 N N . SER A 1 204 ? 33.565 -13.006 71.596 1.00 44.72 233 SER A N 1
ATOM 3127 C CA . SER A 1 204 ? 33.542 -13.472 72.976 1.00 45.78 233 SER A CA 1
ATOM 3128 C C . SER A 1 204 ? 34.961 -13.680 73.492 1.00 45.30 233 SER A C 1
ATOM 3129 O O . SER A 1 204 ? 35.843 -14.096 72.745 1.00 45.52 233 SER A O 1
ATOM 3137 N N . CYS A 1 205 ? 35.172 -13.390 74.772 1.00 44.73 234 CYS A N 1
ATOM 3138 C CA . CYS A 1 205 ? 36.478 -13.576 75.396 1.00 44.70 234 CYS A CA 1
ATOM 3139 C C . CYS A 1 205 ? 36.837 -15.062 75.416 1.00 47.76 234 CYS A C 1
ATOM 3140 O O . CYS A 1 205 ? 36.182 -15.840 76.109 1.00 48.16 234 CYS A O 1
ATOM 3147 N N . PRO A 1 206 ? 37.871 -15.470 74.657 1.00 38.18 235 PRO A N 1
ATOM 3148 C CA . PRO A 1 206 ? 38.205 -16.901 74.614 1.00 43.63 235 PRO A CA 1
ATOM 3149 C C . PRO A 1 206 ? 38.971 -17.418 75.839 1.00 52.81 235 PRO A C 1
ATOM 3150 O O . PRO A 1 206 ? 39.649 -18.440 75.736 1.00 52.44 235 PRO A O 1
ATOM 3161 N N . CYS A 1 207 ? 38.862 -16.736 76.976 1.00 66.59 236 CYS A N 1
ATOM 3162 C CA . CYS A 1 207 ? 39.599 -17.130 78.174 1.00 77.35 236 CYS A CA 1
ATOM 3163 C C . CYS A 1 207 ? 39.044 -18.415 78.793 1.00 86.50 236 CYS A C 1
ATOM 3164 O O . CYS A 1 207 ? 37.901 -18.795 78.539 1.00 88.37 236 CYS A O 1
ATOM 3171 N N . GLN A 1 208 ? 39.866 -19.076 79.605 1.00 41.28 237 GLN A N 1
ATOM 3172 C CA . GLN A 1 208 ? 39.488 -20.333 80.246 1.00 41.71 237 GLN A CA 1
ATOM 3173 C C . GLN A 1 208 ? 38.650 -20.096 81.499 1.00 41.76 237 GLN A C 1
ATOM 3174 O O . GLN A 1 208 ? 39.075 -19.395 82.417 1.00 41.89 237 GLN A O 1
ATOM 3178 N N . ILE A 1 209 ? 37.466 -20.700 81.535 1.00 53.03 238 ILE A N 1
ATOM 3179 C CA . ILE A 1 209 ? 36.518 -20.494 82.627 1.00 49.04 238 ILE A CA 1
ATOM 3180 C C . ILE A 1 209 ? 36.714 -21.482 83.776 1.00 50.34 238 ILE A C 1
ATOM 3181 O O . ILE A 1 209 ? 35.751 -21.865 84.441 1.00 50.27 238 ILE A O 1
ATOM 3185 N N . ASN A 1 210 ? 37.956 -21.891 84.009 1.00 65.49 239 ASN A N 1
ATOM 3186 C CA . ASN A 1 210 ? 38.253 -22.878 85.043 1.00 68.34 239 ASN A CA 1
ATOM 3187 C C . ASN A 1 210 ? 37.896 -22.393 86.448 1.00 70.78 239 ASN A C 1
ATOM 3188 O O . ASN A 1 210 ? 37.259 -23.112 87.218 1.00 71.35 239 ASN A O 1
ATOM 3192 N N . ASP A 1 211 ? 38.306 -21.171 86.773 1.00 108.37 240 ASP A N 1
ATOM 3193 C CA . ASP A 1 211 ? 38.122 -20.625 88.116 1.00 109.04 240 ASP A CA 1
ATOM 3194 C C . ASP A 1 211 ? 36.725 -20.045 88.340 1.00 109.11 240 ASP A C 1
ATOM 3195 O O . ASP A 1 211 ? 36.456 -19.461 89.390 1.00 109.95 240 ASP A O 1
ATOM 3199 N N . LEU A 1 212 ? 35.842 -20.202 87.358 1.00 81.32 241 LEU A N 1
ATOM 3200 C CA . LEU A 1 212 ? 34.498 -19.637 87.443 1.00 79.67 241 LEU A CA 1
ATOM 3201 C C . LEU A 1 212 ? 33.518 -20.568 88.153 1.00 81.33 241 LEU A C 1
ATOM 3202 O O . LEU A 1 212 ? 33.349 -21.725 87.767 1.00 84.98 241 LEU A O 1
ATOM 3218 N N . ASN A 1 213 ? 32.875 -20.045 89.193 1.00 96.57 242 ASN A N 1
ATOM 3219 C CA . ASN A 1 213 ? 31.834 -20.773 89.911 1.00 92.39 242 ASN A CA 1
ATOM 3220 C C . ASN A 1 213 ? 30.531 -20.838 89.117 1.00 85.30 242 ASN A C 1
ATOM 3221 O O . ASN A 1 213 ? 29.630 -21.607 89.453 1.00 86.52 242 ASN A O 1
ATOM 3232 N N . ALA A 1 214 ? 30.440 -20.031 88.063 1.00 79.91 243 ALA A N 1
ATOM 3233 C CA . ALA A 1 214 ? 29.239 -19.969 87.236 1.00 77.36 243 ALA A CA 1
ATOM 3234 C C . ALA A 1 214 ? 29.596 -19.734 85.773 1.00 74.60 243 ALA A C 1
ATOM 3235 O O . ALA A 1 214 ? 30.573 -19.055 85.462 1.00 74.84 243 ALA A O 1
ATOM 3242 N N . LYS A 1 215 ? 28.792 -20.300 84.878 1.00 68.26 244 LYS A N 1
ATOM 3243 C CA . LYS A 1 215 ? 29.032 -20.186 83.444 1.00 66.47 244 LYS A CA 1
ATOM 3244 C C . LYS A 1 215 ? 28.807 -18.750 82.970 1.00 65.90 244 LYS A C 1
ATOM 3245 O O . LY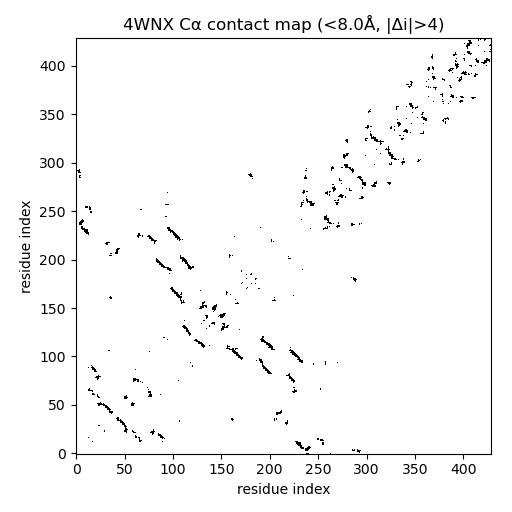S A 1 215 ? 27.972 -18.046 83.534 1.00 67.70 244 LYS A O 1
ATOM 3264 N N . PRO A 1 216 ? 29.554 -18.307 81.939 1.00 67.13 245 PRO A N 1
ATOM 3265 C CA . PRO A 1 216 ? 29.348 -16.961 81.389 1.00 65.32 245 PRO A CA 1
ATOM 3266 C C . PRO A 1 216 ? 27.895 -16.661 81.018 1.00 63.64 245 PRO A C 1
ATOM 3267 O O . PRO A 1 216 ? 27.156 -17.569 80.637 1.00 64.55 245 PRO A O 1
ATOM 3278 N N . HIS A 1 217 ? 27.503 -15.394 81.125 1.00 54.14 246 HIS A N 1
ATOM 3279 C CA . HIS A 1 217 ? 26.116 -14.995 80.905 1.00 51.34 246 HIS A CA 1
ATOM 3280 C C . HIS A 1 217 ? 25.981 -13.479 80.809 1.00 48.16 246 HIS A C 1
ATOM 3281 O O . HIS A 1 217 ? 26.745 -12.743 81.433 1.00 47.46 246 HIS A O 1
ATOM 3294 N N . HIS A 1 218 ? 25.002 -13.025 80.031 1.00 54.53 247 HIS A N 1
ATOM 3295 C CA . HIS A 1 218 ? 24.717 -11.599 79.880 1.00 53.53 247 HIS A CA 1
ATOM 3296 C C . HIS A 1 218 ? 25.965 -10.806 79.500 1.00 52.14 247 HIS A C 1
ATOM 3297 O O . HIS A 1 218 ? 26.340 -9.861 80.194 1.00 54.17 247 HIS A O 1
ATOM 3310 N N . PHE A 1 219 ? 26.604 -11.197 78.401 1.00 37.97 248 PHE A N 1
ATOM 3311 C CA . PHE A 1 219 ? 27.828 -10.541 77.948 1.00 33.27 248 PHE A CA 1
ATOM 3312 C C . PHE A 1 219 ? 27.799 -10.240 76.452 1.00 32.88 248 PHE A C 1
ATOM 3313 O O . PHE A 1 219 ? 28.640 -9.497 75.946 1.00 32.19 248 PHE A O 1
ATOM 3330 N N . MET A 1 220 ? 26.832 -10.818 75.746 1.00 44.04 249 MET A N 1
ATOM 3331 C CA . MET A 1 220 ? 26.703 -10.600 74.310 1.00 43.89 249 MET A CA 1
ATOM 3332 C C . MET A 1 220 ? 26.272 -9.165 74.015 1.00 43.84 249 MET A C 1
ATOM 3333 O O . MET A 1 220 ? 25.089 -8.895 73.801 1.00 44.60 249 MET A O 1
ATOM 3337 N N . HIS A 1 221 ? 27.238 -8.251 74.003 1.00 36.08 250 HIS A N 1
ATOM 3338 C CA . HIS A 1 221 ? 26.958 -6.843 73.741 1.00 35.97 250 HIS A CA 1
ATOM 3339 C C . HIS A 1 221 ? 28.235 -6.066 73.449 1.00 35.04 250 HIS A C 1
ATOM 3340 O O . HIS A 1 221 ? 29.315 -6.434 73.911 1.00 34.60 250 HIS A O 1
ATOM 3353 N N . TYR A 1 222 ? 28.099 -4.992 72.676 1.00 34.76 251 TYR A N 1
ATOM 3354 C CA . TYR A 1 222 ? 29.214 -4.096 72.387 1.00 33.98 251 TYR A CA 1
ATOM 3355 C C . TYR A 1 222 ? 29.426 -3.108 73.526 1.00 33.95 251 TYR A C 1
ATOM 3356 O O . TYR A 1 222 ? 28.514 -2.851 74.311 1.00 34.60 251 TYR A O 1
ATOM 3374 N N . ALA A 1 223 ? 30.629 -2.549 73.608 1.00 39.13 252 ALA A N 1
ATOM 3375 C CA . ALA A 1 223 ? 30.933 -1.551 74.625 1.00 39.19 252 ALA A CA 1
ATOM 3376 C C . ALA A 1 223 ? 32.168 -0.740 74.245 1.00 38.56 252 ALA A C 1
ATOM 3377 O O . ALA A 1 223 ? 33.202 -1.305 73.885 1.00 38.19 252 ALA A O 1
ATOM 3384 N N . VAL A 1 224 ? 32.052 0.584 74.337 1.00 31.44 253 VAL A N 1
ATOM 3385 C CA . VAL A 1 224 ? 33.134 1.491 73.956 1.00 30.93 253 VAL A CA 1
ATOM 3386 C C . VAL A 1 224 ? 33.325 2.591 74.994 1.00 31.26 253 VAL A C 1
ATOM 3387 O O . VAL A 1 224 ? 32.392 3.330 75.307 1.00 31.70 253 VAL A O 1
ATOM 3400 N N . TYR A 1 225 ? 34.544 2.701 75.513 1.00 40.95 254 TYR A N 1
ATOM 3401 C CA . TYR A 1 225 ? 34.873 3.728 76.494 1.00 30.11 254 TYR A CA 1
ATOM 3402 C C . TYR A 1 225 ? 34.906 5.118 75.870 1.00 29.87 254 TYR A C 1
ATOM 3403 O O . TYR A 1 225 ? 34.331 6.063 76.414 1.00 30.36 254 TYR A O 1
ATOM 3421 N N . ASP A 1 226 ? 35.584 5.239 74.731 1.00 28.97 255 ASP A N 1
ATOM 3422 C CA . ASP A 1 226 ? 35.766 6.533 74.080 1.00 31.56 255 ASP A CA 1
ATOM 3423 C C . ASP A 1 226 ? 35.688 6.424 72.563 1.00 28.08 255 ASP A C 1
ATOM 3424 O O . ASP A 1 226 ? 36.026 5.392 71.982 1.00 27.83 255 ASP A O 1
ATOM 3433 N N . PHE A 1 227 ? 35.243 7.506 71.933 1.00 27.47 256 PHE A N 1
ATOM 3434 C CA . PHE A 1 227 ? 35.218 7.613 70.481 1.00 26.99 256 PHE A CA 1
ATOM 3435 C C . PHE A 1 227 ? 35.936 8.899 70.089 1.00 26.75 256 PHE A C 1
ATOM 3436 O O . PHE A 1 227 ? 35.321 9.858 69.625 1.00 26.72 256 PHE A O 1
ATOM 3453 N N . ILE A 1 228 ? 37.248 8.912 70.300 1.00 30.98 257 ILE A N 1
ATOM 3454 C CA . ILE A 1 228 ? 38.052 10.106 70.079 1.00 30.74 257 ILE A CA 1
ATOM 3455 C C . ILE A 1 228 ? 38.264 10.350 68.589 1.00 30.20 257 ILE A C 1
ATOM 3456 O O . ILE A 1 228 ? 38.896 9.544 67.906 1.00 29.58 257 ILE A O 1
ATOM 3472 N N . VAL A 1 229 ? 37.734 11.469 68.100 1.00 30.71 258 VAL A N 1
ATOM 3473 C CA . VAL A 1 229 ? 37.853 11.851 66.696 1.00 25.67 258 VAL A CA 1
ATOM 3474 C C . VAL A 1 229 ? 38.695 13.113 66.562 1.00 25.61 258 VAL A C 1
ATOM 3475 O O . VAL A 1 229 ? 38.167 14.226 66.578 1.00 25.63 258 VAL A O 1
ATOM 3488 N N . LYS A 1 230 ? 40.006 12.943 66.432 1.00 38.76 259 LYS A N 1
ATOM 3489 C CA . LYS A 1 230 ? 40.897 14.085 66.286 1.00 38.41 259 LYS A CA 1
ATOM 3490 C C . LYS A 1 230 ? 40.703 14.733 64.920 1.00 35.17 259 LYS A C 1
ATOM 3491 O O . LYS A 1 230 ? 40.561 14.047 63.909 1.00 33.19 259 LYS A O 1
ATOM 3510 N N . GLY A 1 231 ? 40.698 16.061 64.901 1.00 33.45 260 GLY A N 1
ATOM 3511 C CA . GLY A 1 231 ? 40.471 16.806 63.678 1.00 33.94 260 GLY A CA 1
ATOM 3512 C C . GLY A 1 231 ? 40.586 18.297 63.922 1.00 35.62 260 GLY A C 1
ATOM 3513 O O . GLY A 1 231 ? 41.116 18.722 64.948 1.00 38.06 260 GLY A O 1
ATOM 3517 N N . SER A 1 232 ? 40.086 19.094 62.984 1.00 26.95 261 SER A N 1
ATOM 3518 C CA . SER A 1 232 ? 40.173 20.543 63.100 1.00 25.06 261 SER A CA 1
ATOM 3519 C C . SER A 1 232 ? 39.263 21.251 62.108 1.00 29.31 261 SER A C 1
ATOM 3520 O O . SER A 1 232 ? 38.814 20.665 61.121 1.00 24.70 261 SER A O 1
ATOM 3528 N N . CYS A 1 233 ? 38.998 22.523 62.386 1.00 35.95 262 CYS A N 1
ATOM 3529 C CA . CYS A 1 233 ? 38.194 23.358 61.507 1.00 35.87 262 CYS A CA 1
ATOM 3530 C C . CYS A 1 233 ? 38.904 23.557 60.173 1.00 34.90 262 CYS A C 1
ATOM 3531 O O . CYS A 1 233 ? 40.067 23.955 60.134 1.00 36.31 262 CYS A O 1
ATOM 3538 N N . PHE A 1 234 ? 38.200 23.268 59.083 1.00 33.42 263 PHE A N 1
ATOM 3539 C CA . PHE A 1 234 ? 38.760 23.419 57.746 1.00 31.64 263 PHE A CA 1
ATOM 3540 C C . PHE A 1 234 ? 38.549 24.835 57.228 1.00 31.11 263 PH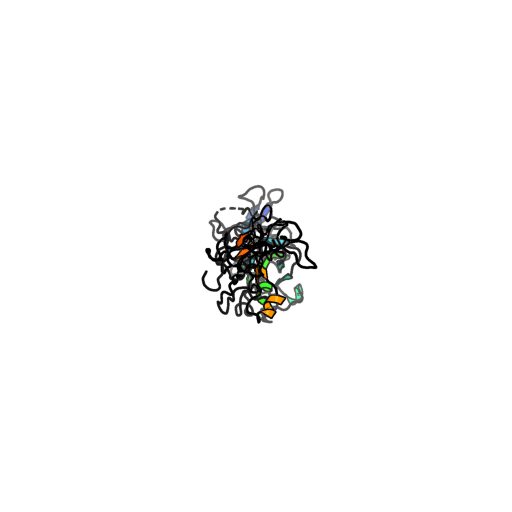E A C 1
ATOM 3541 O O . PHE A 1 234 ? 37.419 25.316 57.167 1.00 30.31 263 PHE A O 1
ATOM 3558 N N . CYS A 1 235 ? 39.640 25.488 56.837 1.00 38.66 264 CYS A N 1
ATOM 3559 C CA . CYS A 1 235 ? 39.591 26.879 56.400 1.00 39.12 264 CYS A CA 1
ATOM 3560 C C . CYS A 1 235 ? 40.501 27.136 55.204 1.00 40.24 264 CYS A C 1
ATOM 3561 O O . CYS A 1 235 ? 40.883 28.277 54.946 1.00 43.35 264 CYS A O 1
ATOM 3568 N N . ASN A 1 236 ? 40.850 26.075 54.484 1.00 24.60 265 ASN A N 1
ATOM 3569 C CA . ASN A 1 236 ? 41.695 26.185 53.298 1.00 24.83 265 ASN A CA 1
ATOM 3570 C C . ASN A 1 236 ? 43.009 26.912 53.577 1.00 24.98 265 ASN A C 1
ATOM 3571 O O . ASN A 1 236 ? 43.620 27.486 52.677 1.00 25.21 265 ASN A O 1
ATOM 3582 N N . GLY A 1 237 ? 43.439 26.883 54.833 1.00 36.55 266 GLY A N 1
ATOM 3583 C CA . GLY A 1 237 ? 44.712 27.461 55.213 1.00 37.73 266 GLY A CA 1
ATOM 3584 C C . GLY A 1 237 ? 44.708 28.975 55.336 1.00 37.71 266 GLY A C 1
ATOM 3585 O O . GLY A 1 237 ? 45.771 29.594 55.391 1.00 39.04 266 GLY A O 1
ATOM 3589 N N . HIS A 1 238 ? 43.516 29.569 55.379 1.00 24.98 267 HIS A N 1
ATOM 3590 C CA . HIS A 1 238 ? 43.372 31.022 55.483 1.00 25.43 267 HIS A CA 1
ATOM 3591 C C . HIS A 1 238 ? 42.842 31.459 56.849 1.00 30.16 267 HIS A C 1
ATOM 3592 O O . HIS A 1 238 ? 42.282 32.547 56.982 1.00 25.14 267 HIS A O 1
ATOM 3605 N N . ALA A 1 239 ? 43.017 30.616 57.863 1.00 28.09 268 ALA A N 1
ATOM 3606 C CA . ALA A 1 239 ? 42.542 30.938 59.206 1.00 33.57 268 ALA A CA 1
ATOM 3607 C C . ALA A 1 239 ? 43.174 30.035 60.262 1.00 28.60 268 ALA A C 1
ATOM 3608 O O . ALA A 1 239 ? 43.615 28.925 59.963 1.00 28.48 268 ALA A O 1
ATOM 3615 N N . ASP A 1 240 ? 43.210 30.529 61.498 1.00 33.80 269 ASP A N 1
ATOM 3616 C CA . ASP A 1 240 ? 43.766 29.787 62.626 1.00 37.40 269 ASP A CA 1
ATOM 3617 C C . ASP A 1 240 ? 42.814 29.806 63.819 1.00 39.00 269 ASP A C 1
ATOM 3618 O O . ASP A 1 240 ? 43.186 29.427 64.931 1.00 39.12 269 ASP A O 1
ATOM 3627 N N . GLN A 1 241 ? 41.587 30.258 63.583 1.00 43.24 270 GLN A N 1
ATOM 3628 C CA . GLN A 1 241 ? 40.597 30.378 64.642 1.00 45.09 270 GLN A CA 1
ATOM 3629 C C . GLN A 1 241 ? 39.193 30.302 64.057 1.00 47.33 270 GLN A C 1
ATOM 3630 O O . GLN A 1 241 ? 38.904 30.934 63.042 1.00 47.45 270 GLN A O 1
ATOM 3644 N N . CYS A 1 242 ? 38.329 29.528 64.709 1.00 46.51 271 CYS A N 1
ATOM 3645 C CA . CYS A 1 242 ? 36.961 29.321 64.245 1.00 48.88 271 CYS A CA 1
ATOM 3646 C C . CYS A 1 242 ? 35.941 29.658 65.331 1.00 50.85 271 CYS A C 1
ATOM 3647 O O . CYS A 1 242 ? 36.211 29.501 66.522 1.00 50.22 271 CYS A O 1
ATOM 3654 N N . LEU A 1 243 ? 34.773 30.125 64.898 1.00 41.01 272 LEU A N 1
ATOM 3655 C CA . LEU A 1 243 ? 33.643 30.387 65.784 1.00 43.22 272 LEU A CA 1
ATOM 3656 C C . LEU A 1 243 ? 32.532 29.375 65.505 1.00 41.39 272 LEU A C 1
ATOM 3657 O O . LEU A 1 243 ? 32.609 28.631 64.529 1.00 43.69 272 LEU A O 1
ATOM 3673 N N . PRO A 1 244 ? 31.504 29.328 66.370 1.00 32.16 273 PRO A N 1
ATOM 3674 C CA . PRO A 1 244 ? 30.384 28.406 66.148 1.00 32.47 273 PRO A CA 1
ATOM 3675 C C . PRO A 1 244 ? 29.698 28.580 64.793 1.00 29.80 273 PRO A C 1
ATOM 3676 O O . PRO A 1 244 ? 29.650 29.686 64.256 1.00 29.89 273 PRO A O 1
ATOM 3687 N N . VAL A 1 245 ? 29.179 27.481 64.253 1.00 36.74 274 VAL A N 1
ATOM 3688 C CA . VAL A 1 245 ? 28.454 27.504 62.989 1.00 32.86 274 VAL A CA 1
ATOM 3689 C C . VAL A 1 245 ? 27.020 27.942 63.268 1.00 40.01 274 VAL A C 1
ATOM 3690 O O . VAL A 1 245 ? 26.443 27.558 64.284 1.00 38.28 274 VAL A O 1
ATOM 3703 N N . GLU A 1 246 ? 26.449 28.746 62.377 1.00 73.29 275 GLU A N 1
ATOM 3704 C CA . GLU A 1 246 ? 25.115 29.299 62.597 1.00 76.37 275 GLU A CA 1
ATOM 3705 C C . GLU A 1 246 ? 24.061 28.205 62.737 1.00 76.40 275 GLU A C 1
ATOM 3706 O O . GLU A 1 246 ? 23.981 27.296 61.911 1.00 77.99 275 GLU A O 1
ATOM 3718 N N . GLY A 1 247 ? 23.254 28.307 63.790 1.00 53.20 276 GLY A N 1
ATOM 3719 C CA . GLY A 1 247 ? 22.177 27.364 64.033 1.00 51.53 276 GLY A CA 1
ATOM 3720 C C . GLY A 1 247 ? 22.594 26.124 64.806 1.00 49.46 276 GLY A C 1
ATOM 3721 O O . GLY A 1 247 ? 21.768 25.247 65.061 1.00 48.79 276 GLY A O 1
ATOM 3725 N N . PHE A 1 248 ? 23.868 26.046 65.180 1.00 45.41 277 PHE A N 1
ATOM 3726 C CA . PHE A 1 248 ? 24.380 24.894 65.919 1.00 46.49 277 PHE A CA 1
ATOM 3727 C C . PHE A 1 248 ? 24.336 25.116 67.427 1.00 47.67 277 PHE A C 1
ATOM 3728 O O . PHE A 1 248 ? 25.026 25.988 67.954 1.00 48.44 277 PHE A O 1
ATOM 3745 N N . ARG A 1 249 ? 23.527 24.310 68.112 1.00 63.41 278 ARG A N 1
ATOM 3746 C CA . ARG A 1 249 ? 23.450 24.331 69.570 1.00 63.75 278 ARG A CA 1
ATOM 3747 C C . ARG A 1 249 ? 24.135 23.094 70.155 1.00 62.73 278 ARG A C 1
ATOM 3748 O O . ARG A 1 249 ? 23.557 22.008 70.139 1.00 65.19 278 ARG A O 1
ATOM 3752 N N . PRO A 1 250 ? 25.369 23.246 70.672 1.00 37.66 279 PRO A N 1
ATOM 3753 C CA . PRO A 1 250 ? 26.053 22.078 71.246 1.00 34.13 279 PRO A CA 1
ATOM 3754 C C . PRO A 1 250 ? 25.377 21.564 72.512 1.00 46.92 279 PRO A C 1
ATOM 3755 O O . PRO A 1 250 ? 24.571 22.277 73.110 1.00 48.19 279 PRO A O 1
ATOM 3766 N N . ILE A 1 251 ? 25.702 20.337 72.910 1.00 73.37 280 ILE A N 1
ATOM 3767 C CA . ILE A 1 251 ? 25.107 19.732 74.098 1.00 75.77 280 ILE A CA 1
ATOM 3768 C C . ILE A 1 251 ? 25.573 20.439 75.368 1.00 76.10 280 ILE A C 1
ATOM 3769 O O . ILE A 1 251 ? 24.836 20.514 76.352 1.00 76.63 280 ILE A O 1
ATOM 3785 N N . ALA A 1 256 ? 31.163 21.115 80.335 1.00 79.67 285 ALA A N 1
ATOM 3786 C CA . ALA A 1 256 ? 32.500 20.700 80.740 1.00 78.85 285 ALA A CA 1
ATOM 3787 C C . ALA A 1 256 ? 33.248 20.072 79.568 1.00 76.44 285 ALA A C 1
ATOM 3788 O O . ALA A 1 256 ? 33.778 18.965 79.683 1.00 76.09 285 ALA A O 1
ATOM 3794 N N . PHE A 1 257 ? 33.290 20.787 78.446 1.00 87.06 286 PHE A N 1
ATOM 3795 C CA . PHE A 1 257 ? 33.929 20.285 77.233 1.00 83.28 286 PHE A CA 1
ATOM 3796 C C . PHE A 1 257 ? 34.707 21.378 76.501 1.00 81.74 286 PHE A C 1
ATOM 3797 O O . PHE A 1 257 ? 34.428 22.568 76.661 1.00 82.99 286 PHE A O 1
ATOM 3801 N N . HIS A 1 258 ? 35.690 20.954 75.709 1.00 73.36 287 HIS A N 1
ATOM 3802 C CA . HIS A 1 258 ? 36.467 21.855 74.860 1.00 72.03 287 HIS A CA 1
ATOM 3803 C C . HIS A 1 258 ? 36.084 21.646 73.396 1.00 69.99 287 HIS A C 1
ATOM 3804 O O . HIS A 1 258 ? 36.755 20.918 72.665 1.00 69.97 287 HIS A O 1
ATOM 3808 N N . VAL A 1 259 ? 35.003 22.297 72.978 1.00 49.86 288 VAL A N 1
ATOM 3809 C CA . VAL A 1 259 ? 34.398 22.047 71.673 1.00 49.82 288 VAL A CA 1
ATOM 3810 C C . VAL A 1 259 ? 35.204 22.634 70.515 1.00 47.93 288 VAL A C 1
ATOM 3811 O O . VAL A 1 259 ? 35.784 23.715 70.631 1.00 51.76 288 VAL A O 1
ATOM 3824 N N . VAL A 1 260 ? 35.228 21.906 69.399 1.00 32.18 289 VAL A N 1
ATOM 3825 C CA . VAL A 1 260 ? 35.817 22.390 68.153 1.00 29.44 289 VAL A CA 1
ATOM 3826 C C . VAL A 1 260 ? 34.716 22.932 67.248 1.00 28.10 289 VAL A C 1
ATOM 3827 O O . VAL A 1 260 ? 33.758 22.224 66.943 1.00 28.95 289 VAL A O 1
ATOM 3840 N N . HIS A 1 261 ? 34.859 24.182 66.814 1.00 43.16 290 HIS A N 1
ATOM 3841 C CA . HIS A 1 261 ? 33.845 24.836 65.989 1.00 43.32 290 HIS A CA 1
ATOM 3842 C C . HIS A 1 261 ? 34.215 24.813 64.505 1.00 41.62 290 HIS A C 1
ATOM 3843 O O . HIS A 1 261 ? 35.321 24.411 64.147 1.00 42.12 290 HIS A O 1
ATOM 3856 N N . GLY A 1 262 ? 33.290 25.255 63.652 1.00 33.79 291 GLY A N 1
ATOM 3857 C CA . GLY A 1 262 ? 33.434 25.114 62.210 1.00 30.88 291 GLY A CA 1
ATOM 3858 C C . GLY A 1 262 ? 33.440 26.398 61.394 1.00 28.83 291 GLY A C 1
ATOM 3859 O O . GLY A 1 262 ? 33.999 26.424 60.297 1.00 28.22 291 GLY A O 1
ATOM 3863 N N . ARG A 1 263 ? 32.814 27.456 61.902 1.00 55.23 292 ARG A N 1
ATOM 3864 C CA . ARG A 1 263 ? 32.757 28.724 61.172 1.00 53.57 292 ARG A CA 1
ATOM 3865 C C . ARG A 1 263 ? 34.106 29.438 61.219 1.00 51.73 292 ARG A C 1
ATOM 3866 O O . ARG A 1 263 ? 34.543 29.889 62.276 1.00 51.89 292 ARG A O 1
ATOM 3887 N N . CYS A 1 264 ? 34.757 29.548 60.065 1.00 48.94 293 CYS A N 1
ATOM 3888 C CA . CYS A 1 264 ? 36.094 30.128 59.990 1.00 48.16 293 CYS A CA 1
ATOM 3889 C C . CYS A 1 264 ? 36.103 31.647 60.111 1.00 47.76 293 CYS A C 1
ATOM 3890 O O . CYS A 1 264 ? 35.391 32.340 59.386 1.00 48.77 293 CYS A O 1
ATOM 3897 N N . MET A 1 265 ? 36.918 32.155 61.031 1.00 39.58 294 MET A N 1
ATOM 3898 C CA . MET A 1 265 ? 37.267 33.569 61.041 1.00 39.98 294 MET A CA 1
ATOM 3899 C C . MET A 1 265 ? 38.345 33.774 59.985 1.00 39.91 294 MET A C 1
ATOM 3900 O O . MET A 1 265 ? 39.539 33.720 60.280 1.00 40.58 294 MET A O 1
ATOM 3914 N N . CYS A 1 266 ? 37.910 33.998 58.751 1.00 38.67 295 CYS A N 1
ATOM 3915 C CA . CYS A 1 266 ? 38.805 33.986 57.600 1.00 36.81 295 CYS A CA 1
ATOM 3916 C C . CYS A 1 266 ? 39.752 35.183 57.553 1.00 36.17 295 CYS A C 1
ATOM 3917 O O . CYS A 1 266 ? 39.374 36.307 57.886 1.00 39.19 295 CYS A O 1
ATOM 3924 N N . LYS A 1 267 ? 40.985 34.913 57.132 1.00 36.07 296 LYS A N 1
ATOM 3925 C CA . LYS A 1 267 ? 42.000 35.938 56.909 1.00 37.03 296 LYS A CA 1
ATOM 3926 C C . LYS A 1 267 ? 42.396 35.923 55.435 1.00 37.56 296 LYS A C 1
ATOM 3927 O O . LYS A 1 267 ? 41.732 35.279 54.625 1.00 38.07 296 LYS A O 1
ATOM 3946 N N . HIS A 1 268 ? 43.466 36.635 55.091 1.00 27.23 297 HIS A N 1
ATOM 3947 C CA . HIS A 1 268 ? 43.985 36.648 53.725 1.00 27.06 297 HIS A CA 1
ATOM 3948 C C . HIS A 1 268 ? 42.950 37.154 52.722 1.00 26.68 297 HIS A C 1
ATOM 3949 O O . HIS A 1 268 ? 42.947 36.732 51.567 1.00 26.60 297 HIS A O 1
ATOM 3962 N N . ASN A 1 269 ? 42.075 38.049 53.171 1.00 25.33 298 ASN A N 1
ATOM 3963 C CA . ASN A 1 269 ? 41.060 38.647 52.307 1.00 25.25 298 ASN A CA 1
ATOM 3964 C C . ASN A 1 269 ? 40.116 37.609 51.696 1.00 25.07 298 ASN A C 1
ATOM 3965 O O . ASN A 1 269 ? 39.573 37.818 50.611 1.00 25.11 298 ASN A O 1
ATOM 3976 N N . THR A 1 270 ? 39.931 36.490 52.392 1.00 33.72 299 THR A N 1
ATOM 3977 C CA . THR A 1 270 ? 39.033 35.431 51.932 1.00 32.36 299 THR A CA 1
ATOM 3978 C C . THR A 1 270 ? 37.674 35.536 52.617 1.00 33.22 299 THR A C 1
ATOM 3979 O O . THR A 1 270 ? 37.447 36.429 53.433 1.00 34.20 299 THR A O 1
ATOM 3990 N N . ALA A 1 271 ? 36.774 34.618 52.282 1.00 30.41 300 ALA A N 1
ATOM 3991 C CA . ALA A 1 271 ? 35.427 34.627 52.837 1.00 30.27 300 ALA A CA 1
ATOM 3992 C C . ALA A 1 271 ? 34.761 33.267 52.656 1.00 30.25 300 ALA A C 1
ATOM 3993 O O . ALA A 1 271 ? 35.295 32.389 51.980 1.00 30.02 300 ALA A O 1
ATOM 4000 N N . GLY A 1 272 ? 33.588 33.107 53.259 1.00 47.06 301 GLY A N 1
ATOM 4001 C CA . GLY A 1 272 ? 32.876 31.844 53.236 1.00 46.36 301 GLY A CA 1
ATOM 4002 C C . GLY A 1 272 ? 33.134 31.044 54.496 1.00 45.52 301 GLY A C 1
ATOM 4003 O O . GLY A 1 272 ? 34.056 31.343 55.255 1.00 45.64 301 GLY A O 1
ATOM 4007 N N . SER A 1 273 ? 32.313 30.023 54.716 1.00 48.74 302 SER A N 1
ATOM 4008 C CA . SER A 1 273 ? 32.389 29.214 55.927 1.00 48.28 302 SER A CA 1
ATOM 4009 C C . SER A 1 273 ? 33.745 28.532 56.100 1.00 46.18 302 SER A C 1
ATOM 4010 O O . SER A 1 273 ? 34.132 28.192 57.218 1.00 45.68 302 SER A O 1
ATOM 4018 N N . HIS A 1 274 ? 34.463 28.341 54.996 1.00 28.18 303 HIS A N 1
ATOM 4019 C CA . HIS A 1 274 ? 35.763 27.671 55.026 1.00 26.89 303 HIS A CA 1
ATOM 4020 C C . HIS A 1 274 ? 36.807 28.447 54.227 1.00 25.79 303 HIS A C 1
ATOM 4021 O O . HIS A 1 274 ? 37.810 27.883 53.787 1.00 25.68 303 HIS A O 1
ATOM 4034 N N . CYS A 1 275 ? 36.561 29.741 54.047 1.00 32.46 304 CYS A N 1
ATOM 4035 C CA . CYS A 1 275 ? 37.473 30.618 53.319 1.00 32.29 304 CYS A CA 1
ATOM 4036 C C . CYS A 1 275 ? 37.648 30.173 51.870 1.00 32.47 304 CYS A C 1
ATOM 4037 O O . CYS A 1 275 ? 38.635 30.519 51.221 1.00 32.84 304 CYS A O 1
ATOM 4044 N N . GLN A 1 276 ? 36.686 29.405 51.366 1.00 30.97 305 GLN A N 1
ATOM 4045 C CA . GLN A 1 276 ? 36.739 28.920 49.992 1.00 31.14 305 GLN A CA 1
ATOM 4046 C C . GLN A 1 276 ? 36.558 30.065 48.997 1.00 32.73 305 GLN A C 1
ATOM 4047 O O . GLN A 1 276 ? 36.929 29.946 47.828 1.00 32.87 305 GLN A O 1
ATOM 4061 N N . HIS A 1 277 ? 35.985 31.170 49.469 1.00 45.66 306 HIS A N 1
ATOM 4062 C CA . HIS A 1 277 ? 35.724 32.335 48.626 1.00 45.09 306 HIS A CA 1
ATOM 4063 C C . HIS A 1 277 ? 36.752 33.439 48.830 1.00 43.33 306 HIS A C 1
ATOM 4064 O O . HIS A 1 277 ? 37.530 33.415 49.783 1.00 43.31 306 HIS A O 1
ATOM 4077 N N . CYS A 1 278 ? 36.745 34.403 47.917 1.00 31.18 307 CYS A N 1
ATOM 4078 C CA . CYS A 1 278 ? 37.447 35.662 48.114 1.00 31.00 307 CYS A CA 1
ATOM 4079 C C . CYS A 1 278 ? 36.499 36.663 48.760 1.00 31.10 307 CYS A C 1
ATOM 4080 O O . CYS A 1 278 ? 35.280 36.539 48.633 1.00 31.44 307 CYS A O 1
ATOM 4087 N N . ALA A 1 279 ? 37.056 37.649 49.455 1.00 26.17 308 ALA A N 1
ATOM 4088 C CA . ALA A 1 279 ? 36.253 38.731 50.003 1.00 26.42 308 ALA A CA 1
ATOM 4089 C C . ALA A 1 279 ? 35.534 39.431 48.855 1.00 28.47 308 ALA A C 1
ATOM 4090 O O . ALA A 1 279 ? 36.041 39.448 47.734 1.00 28.11 308 ALA A O 1
ATOM 4097 N N . PRO A 1 280 ? 34.352 40.006 49.125 1.00 31.59 309 PRO A N 1
ATOM 4098 C CA . PRO A 1 280 ? 33.509 40.561 48.058 1.00 29.14 309 PRO A CA 1
ATOM 4099 C C . PRO A 1 280 ? 34.210 41.583 47.159 1.00 29.07 309 PRO A C 1
ATOM 4100 O O . PRO A 1 280 ? 33.881 41.657 45.975 1.00 29.38 309 PRO A O 1
ATOM 4111 N N . LEU A 1 281 ? 35.156 42.345 47.703 1.00 37.13 310 LEU A N 1
ATOM 4112 C CA . LEU A 1 281 ? 35.867 43.364 46.929 1.00 37.83 310 LEU A CA 1
ATOM 4113 C C . LEU A 1 281 ? 37.272 42.899 46.543 1.00 36.53 310 LEU A C 1
ATOM 4114 O O . LEU A 1 281 ? 38.128 43.715 46.198 1.00 36.89 310 LEU A O 1
ATOM 4130 N N . TYR A 1 282 ? 37.505 41.589 46.593 1.00 30.49 311 TYR A N 1
ATOM 4131 C CA . TYR A 1 282 ? 38.839 41.034 46.354 1.00 30.30 311 TYR A CA 1
ATOM 4132 C C . TYR A 1 282 ? 38.827 39.903 45.326 1.00 30.47 311 TYR A C 1
ATOM 4133 O O . TYR A 1 282 ? 39.506 38.888 45.494 1.00 31.22 311 TYR A O 1
ATOM 4151 N N . ASN A 1 283 ? 38.058 40.092 44.258 1.00 29.04 312 ASN A N 1
ATOM 4152 C CA . ASN A 1 283 ? 37.996 39.124 43.169 1.00 29.43 312 ASN A CA 1
ATOM 4153 C C . ASN A 1 283 ? 38.785 39.588 41.946 1.00 31.71 312 ASN A C 1
ATOM 4154 O O . ASN A 1 283 ? 38.328 39.440 40.813 1.00 32.69 312 ASN A O 1
ATOM 4165 N N . ASP A 1 284 ? 39.966 40.155 42.178 1.00 30.66 313 ASP A N 1
ATOM 4166 C CA . ASP A 1 284 ? 40.813 40.626 41.083 1.00 31.63 313 ASP A CA 1
ATOM 4167 C C . ASP A 1 284 ? 41.596 39.481 40.448 1.00 32.46 313 ASP A C 1
ATOM 4168 O O . ASP A 1 284 ? 41.960 39.549 39.274 1.00 33.82 313 ASP A O 1
ATOM 4177 N N . ARG A 1 285 ? 41.857 38.437 41.230 1.00 29.14 314 ARG A N 1
ATOM 4178 C CA . ARG A 1 285 ? 42.534 37.246 40.730 1.00 29.63 314 ARG A CA 1
ATOM 4179 C C . ARG A 1 285 ? 41.843 36.013 41.305 1.00 29.41 314 ARG A C 1
ATOM 4180 O O . ARG A 1 285 ? 41.130 36.113 42.304 1.00 29.01 314 ARG A O 1
ATOM 4201 N N . PRO A 1 286 ? 42.041 34.846 40.673 1.00 33.58 315 PRO A N 1
ATOM 4202 C CA . PRO A 1 286 ? 41.303 33.656 41.110 1.00 32.12 315 PRO A CA 1
ATOM 4203 C C . PRO A 1 286 ? 41.673 33.209 42.519 1.00 30.98 315 PRO A C 1
ATOM 4204 O O . PRO A 1 286 ? 42.839 33.278 42.906 1.00 29.98 315 PRO A O 1
ATOM 4215 N N . TRP A 1 287 ? 40.673 32.761 43.272 1.00 31.08 316 TRP A N 1
ATOM 4216 C CA . TRP A 1 287 ? 40.883 32.271 44.628 1.00 30.53 316 TRP A CA 1
ATOM 4217 C C . TRP A 1 287 ? 41.840 31.083 44.628 1.00 30.80 316 TRP A C 1
ATOM 4218 O O . TRP A 1 287 ? 41.958 30.375 43.630 1.00 31.46 316 TRP A O 1
ATOM 4239 N N . GLU A 1 288 ? 42.522 30.871 45.749 1.00 43.53 317 GLU A N 1
ATOM 4240 C CA . GLU A 1 288 ? 43.392 29.712 45.911 1.00 45.30 317 GLU A CA 1
ATOM 4241 C C . GLU A 1 288 ? 43.648 29.439 47.387 1.00 45.08 317 GLU A C 1
ATOM 4242 O O . GLU A 1 288 ? 43.815 30.366 48.178 1.00 45.60 317 GLU A O 1
ATOM 4254 N N . ALA A 1 289 ? 43.677 28.162 47.752 1.00 42.64 318 ALA A N 1
ATOM 4255 C CA . ALA A 1 289 ? 43.949 27.768 49.128 1.00 41.50 318 ALA A CA 1
ATOM 4256 C C . ALA A 1 289 ? 45.411 28.026 49.475 1.00 41.82 318 ALA A C 1
ATOM 4257 O O . ALA A 1 289 ? 46.288 27.945 48.613 1.00 42.45 318 ALA A O 1
ATOM 4264 N N . ALA A 1 290 ? 45.670 28.340 50.739 1.00 30.13 319 ALA A N 1
ATOM 4265 C CA . ALA A 1 290 ? 47.030 28.594 51.193 1.00 32.27 319 ALA A CA 1
ATOM 4266 C C . ALA A 1 290 ? 47.865 27.327 51.080 1.00 36.64 319 ALA A C 1
ATOM 4267 O O . ALA A 1 290 ? 47.371 26.225 51.313 1.00 38.32 319 ALA A O 1
ATOM 4274 N N . ASP A 1 291 ? 49.131 27.491 50.714 1.00 50.00 320 ASP A N 1
ATOM 4275 C CA . ASP A 1 291 ? 50.038 26.362 50.560 1.00 51.98 320 ASP A CA 1
ATOM 4276 C C . ASP A 1 291 ? 50.702 26.022 51.891 1.00 52.40 320 ASP A C 1
ATOM 4277 O O . ASP A 1 291 ? 51.570 26.753 52.363 1.00 52.71 320 ASP A O 1
ATOM 4286 N N . GLY A 1 292 ? 50.291 24.912 52.496 1.00 50.55 321 GLY A N 1
ATOM 4287 C CA . GLY A 1 292 ? 50.862 24.484 53.761 1.00 51.51 321 GLY A CA 1
ATOM 4288 C C . GLY A 1 292 ? 52.310 24.059 53.609 1.00 52.85 321 GLY A C 1
ATOM 4289 O O . GLY A 1 292 ? 53.131 24.293 54.495 1.00 52.73 321 GLY A O 1
ATOM 4293 N N . ARG A 1 293 ? 52.622 23.431 52.480 1.00 61.63 322 ARG A N 1
ATOM 4294 C CA . ARG A 1 293 ? 53.992 23.037 52.172 1.00 63.86 322 ARG A CA 1
ATOM 4295 C C . ARG A 1 293 ? 54.878 24.271 52.027 1.00 63.30 322 ARG A C 1
ATOM 4296 O O . ARG A 1 293 ? 55.838 24.453 52.776 1.00 63.76 322 ARG A O 1
ATOM 4317 N N . THR A 1 294 ? 54.543 25.117 51.059 1.00 54.79 323 THR A N 1
ATOM 4318 C CA . THR A 1 294 ? 55.305 26.332 50.797 1.00 55.73 323 THR A CA 1
ATOM 4319 C C . THR A 1 294 ? 55.175 27.320 51.949 1.00 54.90 323 THR A C 1
ATOM 4320 O O . THR A 1 294 ? 56.077 28.121 52.197 1.00 55.14 323 THR A O 1
ATOM 4331 N N . GLY A 1 295 ? 54.049 27.253 52.652 1.00 41.74 324 GLY A N 1
ATOM 4332 C CA . GLY A 1 295 ? 53.728 28.230 53.674 1.00 41.72 324 GLY A CA 1
ATOM 4333 C C . GLY A 1 295 ? 53.170 29.505 53.066 1.00 41.77 324 GLY A C 1
ATOM 4334 O O . GLY A 1 295 ? 52.778 30.422 53.785 1.00 41.14 324 GLY A O 1
ATOM 4338 N N . ALA A 1 296 ? 53.129 29.563 51.738 1.00 52.06 325 ALA A N 1
ATOM 4339 C CA . ALA A 1 296 ? 52.641 30.744 51.034 1.00 50.08 325 ALA A CA 1
ATOM 4340 C C . ALA A 1 296 ? 51.177 31.016 51.384 1.00 47.49 325 ALA A C 1
ATOM 4341 O O . ALA A 1 296 ? 50.378 30.083 51.456 1.00 47.31 325 ALA A O 1
ATOM 4348 N N . PRO A 1 297 ? 50.814 32.292 51.604 1.00 35.16 326 PRO A N 1
ATOM 4349 C CA . PRO A 1 297 ? 49.424 32.574 51.984 1.00 32.31 326 PRO A CA 1
ATOM 4350 C C . PRO A 1 297 ? 48.436 32.451 50.825 1.00 31.72 326 PRO A C 1
ATOM 4351 O O . PRO A 1 297 ? 47.307 32.005 51.038 1.00 30.51 326 PRO A O 1
ATOM 4362 N N . ASN A 1 298 ? 48.860 32.839 49.625 1.00 31.99 327 ASN A N 1
ATOM 4363 C CA . ASN A 1 298 ? 47.971 32.898 48.467 1.00 32.07 327 ASN A CA 1
ATOM 4364 C C . ASN A 1 298 ? 46.707 33.692 48.788 1.00 30.65 327 ASN A C 1
ATOM 4365 O O . ASN A 1 298 ? 45.594 33.174 48.696 1.00 29.23 327 ASN A O 1
ATOM 4376 N N . GLU A 1 299 ? 46.897 34.950 49.172 1.00 41.67 328 GLU A N 1
ATOM 4377 C CA . GLU A 1 299 ? 45.796 35.802 49.608 1.00 42.49 328 GLU A CA 1
ATOM 4378 C C . GLU A 1 299 ? 45.119 36.504 48.435 1.00 42.03 328 GLU A C 1
ATOM 4379 O O . GLU A 1 299 ? 45.753 36.803 47.424 1.00 42.61 328 GLU A O 1
ATOM 4391 N N . CYS A 1 300 ? 43.821 36.756 48.579 1.00 41.70 329 CYS A N 1
ATOM 4392 C CA . CYS A 1 300 ? 43.034 37.395 47.531 1.00 40.98 329 CYS A CA 1
ATOM 4393 C C . CYS A 1 300 ? 43.460 38.844 47.308 1.00 39.41 329 CYS A C 1
ATOM 4394 O O . CYS A 1 300 ? 43.727 39.575 48.263 1.00 38.87 329 CYS A O 1
ATOM 4401 N N . ARG A 1 301 ? 43.521 39.251 46.042 1.00 34.64 330 ARG A N 1
ATOM 4402 C CA . ARG A 1 301 ? 43.905 40.614 45.691 1.00 33.62 330 ARG A CA 1
ATOM 4403 C C . ARG A 1 301 ? 42.678 41.488 45.452 1.00 32.79 330 ARG A C 1
ATOM 4404 O O . ARG A 1 301 ? 41.662 41.020 44.936 1.00 32.78 330 ARG A O 1
ATOM 4425 N N . THR A 1 302 ? 42.784 42.760 45.826 1.00 28.17 331 THR A N 1
ATOM 4426 C CA . THR A 1 302 ? 41.661 43.689 45.723 1.00 28.14 331 THR A CA 1
ATOM 4427 C C . THR A 1 302 ? 41.410 44.169 44.296 1.00 28.41 331 THR A C 1
ATOM 4428 O O . THR A 1 302 ? 42.336 44.277 43.490 1.00 28.66 331 THR A O 1
ATOM 4439 N N . CYS A 1 303 ? 40.147 44.460 44.001 1.00 29.49 332 CYS A N 1
ATOM 4440 C CA . CYS A 1 303 ? 39.772 45.093 42.745 1.00 29.85 332 CYS A CA 1
ATOM 4441 C C . CYS A 1 303 ? 40.005 46.596 42.845 1.00 29.94 332 CYS A C 1
ATOM 4442 O O . CYS A 1 303 ? 39.778 47.195 43.897 1.00 29.79 332 CYS A O 1
ATOM 4449 N N . LYS A 1 304 ? 40.464 47.201 41.756 1.00 46.70 333 LYS A N 1
ATOM 4450 C CA . LYS A 1 304 ? 40.574 48.653 41.681 1.00 48.56 333 LYS A CA 1
ATOM 4451 C C . LYS A 1 304 ? 39.220 49.226 41.280 1.00 48.44 333 LYS A C 1
ATOM 4452 O O . LYS A 1 304 ? 38.719 48.941 40.192 1.00 49.76 333 LYS A O 1
ATOM 4471 N N . CYS A 1 305 ? 38.630 50.026 42.163 1.00 33.57 334 CYS A N 1
ATOM 4472 C CA . CYS A 1 305 ? 37.297 50.578 41.937 1.00 33.51 334 CYS A CA 1
ATOM 4473 C C . CYS A 1 305 ? 37.226 52.063 42.286 1.00 33.87 334 CYS A C 1
ATOM 4474 O O . CYS A 1 305 ? 36.154 52.667 42.234 1.00 34.32 334 CYS A O 1
ATOM 4481 N N . ASN A 1 306 ? 38.368 52.644 42.646 1.00 30.44 335 ASN A N 1
ATOM 4482 C CA . ASN A 1 306 ? 38.451 54.066 42.970 1.00 31.15 335 ASN A CA 1
ATOM 4483 C C . ASN A 1 306 ? 37.482 54.477 44.079 1.00 31.41 335 ASN A C 1
ATOM 4484 O O . ASN A 1 306 ? 37.118 55.646 44.194 1.00 30.56 335 ASN A O 1
ATOM 4495 N N . GLY A 1 307 ? 37.066 53.512 44.893 1.00 37.09 336 GLY A N 1
ATOM 4496 C CA . GLY A 1 307 ? 36.190 53.789 46.017 1.00 40.04 336 GLY A CA 1
ATOM 4497 C C . GLY A 1 307 ? 34.758 54.090 45.613 1.00 42.71 336 GLY A C 1
ATOM 4498 O O . GLY A 1 307 ? 34.052 54.821 46.310 1.00 45.38 336 GLY A O 1
ATOM 4502 N N . HIS A 1 308 ? 34.334 53.527 44.486 1.00 30.11 337 HIS A N 1
ATOM 4503 C CA . HIS A 1 308 ? 32.968 53.696 43.998 1.00 31.39 337 HIS A CA 1
ATOM 4504 C C . HIS A 1 308 ? 32.243 52.353 43.923 1.00 29.98 337 HIS A C 1
ATOM 4505 O O . HIS A 1 308 ? 31.212 52.231 43.262 1.00 30.59 337 HIS A O 1
ATOM 4518 N N . ALA A 1 309 ? 32.782 51.350 44.608 1.00 31.64 338 ALA A N 1
ATOM 4519 C CA . ALA A 1 309 ? 32.174 50.025 44.631 1.00 33.07 338 ALA A CA 1
ATOM 4520 C C . ALA A 1 309 ? 32.704 49.213 45.806 1.00 32.25 338 ALA A C 1
ATOM 4521 O O . ALA A 1 309 ? 33.872 49.337 46.174 1.00 33.97 338 ALA A O 1
ATOM 4528 N N . ASP A 1 310 ? 31.837 48.388 46.387 1.00 55.07 339 ASP A N 1
ATOM 4529 C CA . ASP A 1 310 ? 32.204 47.544 47.522 1.00 56.44 339 ASP A CA 1
ATOM 4530 C C . ASP A 1 310 ? 32.191 46.059 47.156 1.00 55.82 339 ASP A C 1
ATOM 4531 O O . ASP A 1 310 ? 32.485 45.205 47.993 1.00 55.53 339 ASP A O 1
ATOM 4540 N N . THR A 1 311 ? 31.846 45.759 45.907 1.00 51.96 340 THR A N 1
ATOM 4541 C CA . THR A 1 311 ? 31.812 44.383 45.424 1.00 50.86 340 THR A CA 1
ATOM 4542 C C . THR A 1 311 ? 32.315 44.299 43.988 1.00 51.00 340 THR A C 1
ATOM 4543 O O . THR A 1 311 ? 32.253 45.272 43.238 1.00 52.47 340 THR A O 1
ATOM 4554 N N . CYS A 1 312 ? 32.812 43.125 43.613 1.00 43.38 341 CYS A N 1
ATOM 4555 C CA . CYS A 1 312 ? 33.310 42.895 42.266 1.00 42.77 341 CYS A CA 1
ATOM 4556 C C . CYS A 1 312 ? 33.339 41.400 41.985 1.00 42.21 341 CYS A C 1
ATOM 4557 O O . CYS A 1 312 ? 33.215 40.588 42.903 1.00 42.46 341 CYS A O 1
ATOM 4564 N N . HIS A 1 313 ? 33.502 41.044 40.715 1.00 40.16 342 HIS A N 1
ATOM 4565 C CA . HIS A 1 313 ? 33.520 39.646 40.304 1.00 39.10 342 HIS A CA 1
ATOM 4566 C C . HIS A 1 313 ? 34.680 39.386 39.353 1.00 38.18 342 HIS A C 1
ATOM 4567 O O . HIS A 1 313 ? 35.100 40.273 38.611 1.00 37.50 342 HIS A O 1
ATOM 4580 N N . PHE A 1 314 ? 35.196 38.163 39.386 1.00 29.87 343 PHE A N 1
ATOM 4581 C CA . PHE A 1 314 ? 36.291 37.773 38.510 1.00 30.20 343 PHE A CA 1
ATOM 4582 C C . PHE A 1 314 ? 35.800 37.639 37.072 1.00 33.29 343 PHE A C 1
ATOM 4583 O O . PHE A 1 314 ? 34.619 37.388 36.832 1.00 33.68 343 PHE A O 1
ATOM 4600 N N . ASP A 1 315 ? 36.713 37.808 36.121 1.00 38.50 344 ASP A N 1
ATOM 4601 C CA . ASP A 1 315 ? 36.388 37.679 34.706 1.00 40.96 344 ASP A CA 1
ATOM 4602 C C . ASP A 1 315 ? 37.581 37.076 33.973 1.00 41.68 344 ASP A C 1
ATOM 4603 O O . ASP A 1 315 ? 38.624 37.715 33.831 1.00 42.34 344 ASP A O 1
ATOM 4612 N N . VAL A 1 316 ? 37.420 35.840 33.514 1.00 33.64 345 VAL A N 1
ATOM 4613 C CA . VAL A 1 316 ? 38.507 35.120 32.862 1.00 34.35 345 VAL A CA 1
ATOM 4614 C C . VAL A 1 316 ? 38.900 35.794 31.549 1.00 35.39 345 VAL A C 1
ATOM 4615 O O . VAL A 1 316 ? 40.065 35.770 31.152 1.00 35.77 345 VAL A O 1
ATOM 4628 N N . ASN A 1 317 ? 37.923 36.392 30.876 1.00 43.93 346 ASN A N 1
ATOM 4629 C CA . ASN A 1 317 ? 38.182 37.080 29.618 1.00 44.96 346 ASN A CA 1
ATOM 4630 C C . ASN A 1 317 ? 39.024 38.331 29.848 1.00 44.48 346 ASN A C 1
ATOM 4631 O O . ASN A 1 317 ? 39.989 38.583 29.125 1.00 43.64 346 ASN A O 1
ATOM 4642 N N . VAL A 1 318 ? 38.654 39.109 30.861 1.00 43.69 347 VAL A N 1
ATOM 4643 C CA . VAL A 1 318 ? 39.419 40.291 31.246 1.00 43.61 347 VAL A CA 1
ATOM 4644 C C . VAL A 1 318 ? 40.753 39.870 31.856 1.00 41.62 347 VAL A C 1
ATOM 4645 O O . VAL A 1 318 ? 41.763 40.561 31.712 1.00 41.26 347 VAL A O 1
ATOM 4658 N N . TRP A 1 319 ? 40.741 38.730 32.541 1.00 40.32 348 TRP A N 1
ATOM 4659 C CA . TRP A 1 319 ? 41.938 38.189 33.170 1.00 38.83 348 TRP A CA 1
ATOM 4660 C C . TRP A 1 319 ? 43.021 37.930 32.128 1.00 39.78 348 TRP A C 1
ATOM 4661 O O . TRP A 1 319 ? 44.136 38.443 32.239 1.00 38.22 348 TRP A O 1
ATOM 4682 N N . GLU A 1 320 ? 42.680 37.148 31.108 1.00 39.58 349 GLU A N 1
ATOM 4683 C CA . GLU A 1 320 ? 43.621 36.826 30.040 1.00 41.97 349 GLU A CA 1
ATOM 4684 C C . GLU A 1 320 ? 44.007 38.071 29.248 1.00 42.68 349 GLU A C 1
ATOM 4685 O O . GLU A 1 320 ? 45.111 38.157 28.714 1.00 39.03 349 GLU A O 1
ATOM 4689 N N . ALA A 1 321 ? 43.094 39.034 29.177 1.00 58.93 350 ALA A N 1
ATOM 4690 C CA . ALA A 1 321 ? 43.326 40.259 28.419 1.00 61.17 350 ALA A CA 1
ATOM 4691 C C . ALA A 1 321 ? 44.397 41.127 29.077 1.00 59.71 350 ALA A C 1
ATOM 4692 O O . ALA A 1 321 ? 45.116 41.860 28.398 1.00 61.00 350 ALA A O 1
ATOM 4699 N N . SER A 1 322 ? 44.492 41.042 30.400 1.00 39.82 351 SER A N 1
ATOM 4700 C CA . SER A 1 322 ? 45.475 41.815 31.154 1.00 40.58 351 SER A CA 1
ATOM 4701 C C . SER A 1 322 ? 46.844 41.143 31.154 1.00 40.45 351 SER A C 1
ATOM 4702 O O . SER A 1 322 ? 47.814 41.703 31.664 1.00 39.62 351 SER A O 1
ATOM 4710 N N . GLY A 1 323 ? 46.918 39.945 30.581 1.00 36.27 352 GLY A N 1
ATOM 4711 C CA . GLY A 1 323 ? 48.137 39.159 30.608 1.00 37.06 352 GLY A CA 1
ATOM 4712 C C . GLY A 1 323 ? 48.250 38.367 31.896 1.00 81.37 352 GLY A C 1
ATOM 4713 O O . GLY A 1 323 ? 49.338 38.234 32.458 1.00 36.23 352 GLY A O 1
ATOM 4717 N N . ASN A 1 324 ? 47.118 37.844 32.363 1.00 50.05 353 ASN A N 1
ATOM 4718 C CA . ASN A 1 324 ? 47.070 37.040 33.583 1.00 48.46 353 ASN A CA 1
ATOM 4719 C C . ASN A 1 324 ? 47.530 37.849 34.808 1.00 46.30 353 ASN A C 1
ATOM 4720 O O . ASN A 1 324 ? 48.009 37.287 35.794 1.00 46.60 353 ASN A O 1
ATOM 4730 N N . ARG A 1 325 ? 47.368 39.170 34.739 1.00 98.31 354 ARG A N 1
ATOM 4731 C CA . ARG A 1 325 ? 47.767 40.063 35.830 1.00 32.16 354 ARG A CA 1
ATOM 4732 C C . ARG A 1 325 ? 46.585 40.542 36.677 1.00 30.98 354 ARG A C 1
ATOM 4733 O O . ARG A 1 325 ? 46.699 40.672 37.896 1.00 30.24 354 ARG A O 1
ATOM 4754 N N . SER A 1 326 ? 45.454 40.806 36.029 1.00 35.64 355 SER A N 1
ATOM 4755 C CA . SER A 1 326 ? 44.270 41.311 36.719 1.00 34.77 355 SER A CA 1
ATOM 4756 C C . SER A 1 326 ? 43.013 41.039 35.903 1.00 35.11 355 SER A C 1
ATOM 4757 O O . SER A 1 326 ? 43.041 41.097 34.675 1.00 35.99 355 SER A O 1
ATOM 4765 N N . GLY A 1 327 ? 41.912 40.747 36.591 1.00 32.17 356 GLY A N 1
ATOM 4766 C CA . GLY A 1 327 ? 40.674 40.378 35.926 1.00 34.99 356 GLY A CA 1
ATOM 4767 C C . GLY A 1 327 ? 39.422 40.766 36.691 1.00 37.02 356 GLY A C 1
ATOM 4768 O O . GLY A 1 327 ? 38.322 40.328 36.353 1.00 36.90 356 GLY A O 1
ATOM 4772 N N . GLY A 1 328 ? 39.582 41.586 37.724 1.00 29.95 357 GLY A N 1
ATOM 4773 C CA . GLY A 1 328 ? 38.448 42.052 38.500 1.00 29.57 357 GLY A CA 1
ATOM 4774 C C . GLY A 1 328 ? 37.565 42.999 37.710 1.00 30.06 357 GLY A C 1
ATOM 4775 O O . GLY A 1 328 ? 38.032 43.674 36.792 1.00 32.36 357 GLY A O 1
ATOM 4779 N N . VAL A 1 329 ? 36.285 43.043 38.068 1.00 29.21 358 VAL A N 1
ATOM 4780 C CA . VAL A 1 329 ? 35.337 43.973 37.461 1.00 29.76 358 VAL A CA 1
ATOM 4781 C C . VAL A 1 329 ? 34.349 44.451 38.520 1.00 29.54 358 VAL A C 1
ATOM 4782 O O . VAL A 1 329 ? 33.618 43.652 39.107 1.00 29.58 358 VAL A O 1
ATOM 4795 N N . CYS A 1 330 ? 34.330 45.759 38.753 1.00 30.47 359 CYS A N 1
ATOM 4796 C CA . CYS A 1 330 ? 33.502 46.338 39.803 1.00 33.74 359 CYS A CA 1
ATOM 4797 C C . CYS A 1 330 ? 32.016 46.185 39.503 1.00 34.33 359 CYS A C 1
ATOM 4798 O O . CYS A 1 330 ? 31.581 46.350 38.362 1.00 34.82 359 CYS A O 1
ATOM 4805 N N . ASN A 1 331 ? 31.246 45.868 40.540 1.00 40.62 360 ASN A N 1
ATOM 4806 C CA . ASN A 1 331 ? 29.798 45.736 40.426 1.00 42.85 360 ASN A CA 1
ATOM 4807 C C . ASN A 1 331 ? 29.080 46.952 41.000 1.00 42.08 360 ASN A C 1
ATOM 4808 O O . ASN A 1 331 ? 29.453 47.460 42.060 1.00 38.69 360 ASN A O 1
ATOM 4819 N N . ASN A 1 332 ? 28.051 47.409 40.291 1.00 68.74 361 ASN A N 1
ATOM 4820 C CA . ASN A 1 332 ? 27.197 48.495 40.763 1.00 71.03 361 ASN A CA 1
ATOM 4821 C C . ASN A 1 332 ? 27.985 49.747 41.130 1.00 69.57 361 ASN A C 1
ATOM 4822 O O . ASN A 1 332 ? 28.081 50.107 42.303 1.00 71.17 361 ASN A O 1
ATOM 4833 N N . CYS A 1 333 ? 28.544 50.408 40.122 1.00 46.95 362 CYS A N 1
ATOM 4834 C CA . CYS A 1 333 ? 29.342 51.607 40.344 1.00 44.16 362 CYS A CA 1
ATOM 4835 C C . CYS A 1 333 ? 28.518 52.713 40.995 1.00 44.92 362 CYS A C 1
ATOM 4836 O O . CYS A 1 333 ? 27.447 53.075 40.507 1.00 45.66 362 CYS A O 1
ATOM 4843 N N . GLN A 1 334 ? 29.032 53.240 42.102 1.00 47.52 363 GLN A N 1
ATOM 4844 C CA . GLN A 1 334 ? 28.381 54.317 42.837 1.00 49.62 363 GLN A CA 1
ATOM 4845 C C . GLN A 1 334 ? 28.885 55.680 42.381 1.00 48.20 363 GLN A C 1
ATOM 4846 O O . GLN A 1 334 ? 29.815 55.771 41.581 1.00 46.99 363 GLN A O 1
ATOM 4860 N N . HIS A 1 335 ? 28.257 56.733 42.896 1.00 47.44 364 HIS A N 1
ATOM 4861 C CA . HIS A 1 335 ? 28.732 58.100 42.696 1.00 47.90 364 HIS A CA 1
ATOM 4862 C C . HIS A 1 335 ? 28.779 58.488 41.221 1.00 49.36 364 HIS A C 1
ATOM 4863 O O . HIS A 1 335 ? 29.655 59.243 40.799 1.00 51.54 364 HIS A O 1
ATOM 4876 N N . ASN A 1 336 ? 27.837 57.958 40.447 1.00 36.74 365 ASN A N 1
ATOM 4877 C CA . ASN A 1 336 ? 27.688 58.312 39.037 1.00 35.20 365 ASN A CA 1
ATOM 4878 C C . ASN A 1 336 ? 28.920 57.992 38.190 1.00 34.26 365 ASN A C 1
ATOM 4879 O O . ASN A 1 336 ? 29.164 58.643 37.174 1.00 34.45 365 ASN A O 1
ATOM 4890 N N . THR A 1 337 ? 29.694 56.995 38.612 1.00 37.49 366 THR A N 1
ATOM 4891 C CA . THR A 1 337 ? 30.819 56.504 37.817 1.00 36.78 366 THR A CA 1
ATOM 4892 C C . THR A 1 337 ? 30.344 55.359 36.919 1.00 37.43 366 THR A C 1
ATOM 4893 O O . THR A 1 337 ? 29.181 54.960 36.999 1.00 37.75 366 THR A O 1
ATOM 4904 N N . GLU A 1 338 ? 31.229 54.826 36.075 1.00 43.96 367 GLU A N 1
ATOM 4905 C CA . GLU A 1 338 ? 30.792 53.928 35.004 1.00 46.20 367 GLU A CA 1
ATOM 4906 C C . GLU A 1 338 ? 31.779 52.827 34.608 1.00 46.56 367 GLU A C 1
ATOM 4907 O O . GLU A 1 338 ? 31.365 51.731 34.228 1.00 46.61 367 GLU A O 1
ATOM 4919 N N . GLY A 1 339 ? 33.072 53.119 34.680 1.00 48.90 368 GLY A N 1
ATOM 4920 C CA . GLY A 1 339 ? 34.081 52.233 34.122 1.00 49.39 368 GLY A CA 1
ATOM 4921 C C . GLY A 1 339 ? 34.149 50.836 34.717 1.00 49.10 368 GLY A C 1
ATOM 4922 O O . GLY A 1 339 ? 33.483 50.530 35.708 1.00 48.10 368 GLY A O 1
ATOM 4926 N N . GLN A 1 340 ? 34.959 49.985 34.093 1.00 46.45 369 GLN A N 1
ATOM 4927 C CA . GLN A 1 340 ? 35.246 48.652 34.613 1.00 46.42 369 GLN A CA 1
ATOM 4928 C C . GLN A 1 340 ? 35.815 48.759 36.023 1.00 45.63 369 GLN A C 1
ATOM 4929 O O . GLN A 1 340 ? 35.520 47.940 36.893 1.00 45.41 369 GLN A O 1
ATOM 4943 N N . HIS A 1 341 ? 36.644 49.778 36.225 1.00 44.03 370 HIS A N 1
ATOM 4944 C CA . HIS A 1 341 ? 37.209 50.085 37.532 1.00 42.15 370 HIS A CA 1
ATOM 4945 C C . HIS A 1 341 ? 36.534 51.325 38.105 1.00 40.68 370 HIS A C 1
ATOM 4946 O O . HIS A 1 341 ? 37.079 51.988 38.987 1.00 41.20 370 HIS A O 1
ATOM 4959 N N . CYS A 1 342 ? 35.344 51.628 37.593 1.00 36.12 371 CYS A N 1
ATOM 4960 C CA . CYS A 1 342 ? 34.620 52.840 37.962 1.00 35.92 371 CYS A CA 1
ATOM 4961 C C . CYS A 1 342 ? 35.508 54.069 37.790 1.00 36.90 371 CYS A C 1
ATOM 4962 O O . CYS A 1 342 ? 35.513 54.963 38.636 1.00 37.15 371 CYS A O 1
ATOM 4969 N N . GLN A 1 343 ? 36.257 54.104 36.690 1.00 30.02 372 GLN A N 1
ATOM 4970 C CA . GLN A 1 343 ? 37.281 55.126 36.493 1.00 29.92 372 GLN A CA 1
ATOM 4971 C C . GLN A 1 343 ? 36.802 56.341 35.698 1.00 30.47 372 GLN A C 1
ATOM 4972 O O . GLN A 1 343 ? 37.579 57.266 35.464 1.00 30.46 372 GLN A O 1
ATOM 4986 N N . ARG A 1 344 ? 35.538 56.344 35.282 1.00 31.04 373 ARG A N 1
ATOM 4987 C CA . ARG A 1 344 ? 34.996 57.467 34.516 1.00 31.68 373 ARG A CA 1
ATOM 4988 C C . ARG A 1 344 ? 33.588 57.821 34.977 1.00 32.18 373 ARG A C 1
ATOM 4989 O O . ARG A 1 344 ? 32.880 56.990 35.544 1.00 32.22 373 ARG A O 1
ATOM 5010 N N . CYS A 1 345 ? 33.192 59.064 34.722 1.00 36.03 374 CYS A N 1
ATOM 5011 C CA . CYS A 1 345 ? 31.849 59.533 35.040 1.00 36.76 374 CYS A CA 1
ATOM 5012 C C . CYS A 1 345 ? 30.865 59.108 33.954 1.00 40.97 374 CYS A C 1
ATOM 5013 O O . CYS A 1 345 ? 31.208 59.102 32.772 1.00 37.97 374 CYS A O 1
ATOM 5020 N N . LYS A 1 346 ? 29.644 58.760 34.350 1.00 47.53 375 LYS A N 1
ATOM 5021 C CA . LYS A 1 346 ? 28.616 58.385 33.384 1.00 48.77 375 LYS A CA 1
ATOM 5022 C C . LYS A 1 346 ? 28.317 59.544 32.442 1.00 48.85 375 LYS A C 1
ATOM 5023 O O . LYS A 1 346 ? 28.608 60.697 32.764 1.00 49.38 375 LYS A O 1
ATOM 5042 N N . PRO A 1 347 ? 27.735 59.246 31.269 1.00 37.95 376 PRO A N 1
ATOM 5043 C CA . PRO A 1 347 ? 27.210 60.337 30.442 1.00 38.98 376 PRO A CA 1
ATOM 5044 C C . PRO A 1 347 ? 26.151 61.121 31.211 1.00 39.67 376 PRO A C 1
ATOM 5045 O O . PRO A 1 347 ? 25.402 60.529 31.990 1.00 39.95 376 PRO A O 1
ATOM 5056 N N . GLY A 1 348 ? 26.094 62.430 30.996 1.00 41.88 377 GLY A N 1
ATOM 5057 C CA . GLY A 1 348 ? 25.248 63.298 31.795 1.00 42.54 377 GLY A CA 1
ATOM 5058 C C . GLY A 1 348 ? 25.977 63.795 33.032 1.00 42.01 377 GLY A C 1
ATOM 5059 O O . GLY A 1 348 ? 25.391 64.470 33.878 1.00 41.97 377 GLY A O 1
ATOM 5063 N N . PHE A 1 349 ? 27.261 63.455 33.130 1.00 45.04 378 PHE A N 1
ATOM 5064 C CA . PHE A 1 349 ? 28.120 63.922 34.215 1.00 45.11 378 PHE A CA 1
ATOM 5065 C C . PHE A 1 349 ? 29.503 64.248 33.664 1.00 45.63 378 PHE A C 1
ATOM 5066 O O . PHE A 1 349 ? 29.778 64.005 32.488 1.00 46.00 378 PHE A O 1
ATOM 5083 N N . TYR A 1 350 ? 30.373 64.794 34.508 1.00 51.74 379 TYR A N 1
ATOM 5084 C CA . TYR A 1 350 ? 31.731 65.113 34.083 1.00 51.58 379 TYR A CA 1
ATOM 5085 C C . TYR A 1 350 ? 32.686 65.245 35.267 1.00 51.77 379 TYR A C 1
ATOM 5086 O O . TYR A 1 350 ? 32.267 65.450 36.407 1.00 51.60 379 TYR A O 1
ATOM 5104 N N . ARG A 1 351 ? 33.975 65.120 34.974 1.00 44.13 380 ARG A N 1
ATOM 5105 C CA . ARG A 1 351 ? 35.020 65.142 35.990 1.00 44.45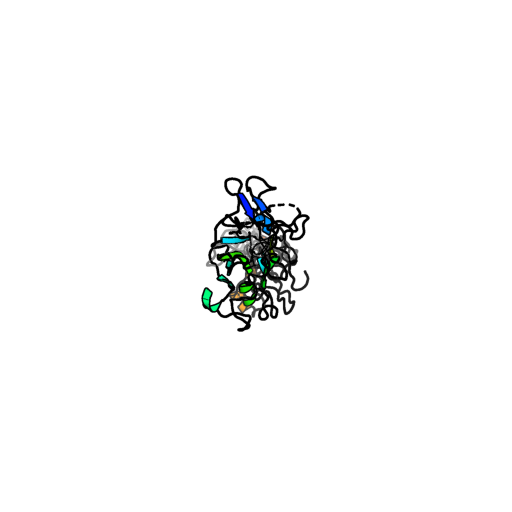 380 ARG A CA 1
ATOM 5106 C C . ARG A 1 351 ? 35.137 66.507 36.664 1.00 46.56 380 ARG A C 1
ATOM 5107 O O . ARG A 1 351 ? 35.435 67.507 36.011 1.00 48.27 380 ARG A O 1
ATOM 5128 N N . ASP A 1 352 ? 34.902 66.540 37.973 1.00 52.66 381 ASP A N 1
ATOM 5129 C CA . ASP A 1 352 ? 35.126 67.744 38.768 1.00 53.25 381 ASP A CA 1
ATOM 5130 C C . ASP A 1 352 ? 36.560 67.747 39.295 1.00 52.93 381 ASP A C 1
ATOM 5131 O O . ASP A 1 352 ? 36.847 67.165 40.340 1.00 53.08 381 ASP A O 1
ATOM 5140 N N . LEU A 1 353 ? 37.455 68.408 38.568 1.00 49.85 382 LEU A N 1
ATOM 5141 C CA . LEU A 1 353 ? 38.878 68.390 38.897 1.00 49.88 382 LEU A CA 1
ATOM 5142 C C . LEU A 1 353 ? 39.181 69.075 40.227 1.00 50.46 382 LEU A C 1
ATOM 5143 O O . LEU A 1 353 ? 40.248 68.874 40.806 1.00 49.24 382 LEU A O 1
ATOM 5159 N N . ARG A 1 354 ? 38.244 69.886 40.706 1.00 66.28 383 ARG A N 1
ATOM 5160 C CA . ARG A 1 354 ? 38.390 70.542 42.000 1.00 66.07 383 ARG A CA 1
ATOM 5161 C C . ARG A 1 354 ? 38.466 69.510 43.123 1.00 65.38 383 ARG A C 1
ATOM 5162 O O . ARG A 1 354 ? 39.032 69.774 44.184 1.00 65.50 383 ARG A O 1
ATOM 5183 N N . ARG A 1 355 ? 37.894 68.335 42.875 1.00 39.34 384 ARG A N 1
ATOM 5184 C CA . ARG A 1 355 ? 37.866 67.253 43.853 1.00 34.06 384 ARG A CA 1
ATOM 5185 C C . ARG A 1 355 ? 38.716 66.077 43.381 1.00 33.18 384 ARG A C 1
ATOM 5186 O O . ARG A 1 355 ? 38.977 65.939 42.185 1.00 37.95 384 ARG A O 1
ATOM 5207 N N . PRO A 1 356 ? 39.161 65.225 44.318 1.00 36.52 385 PRO A N 1
ATOM 5208 C CA . PRO A 1 356 ? 39.829 63.987 43.905 1.00 35.77 385 PRO A CA 1
ATOM 5209 C C . PRO A 1 356 ? 38.813 63.003 43.340 1.00 35.43 385 PRO A C 1
ATOM 5210 O O . PRO A 1 356 ? 37.631 63.107 43.669 1.00 35.84 385 PRO A O 1
ATOM 5221 N N . PHE A 1 357 ? 39.253 62.069 42.505 1.00 34.66 386 PHE A N 1
ATOM 5222 C CA . PHE A 1 357 ? 38.319 61.175 41.834 1.00 34.48 386 PHE A CA 1
ATOM 5223 C C . PHE A 1 357 ? 37.695 60.170 42.798 1.00 34.34 386 PHE A C 1
ATOM 5224 O O . PHE A 1 357 ? 36.582 59.695 42.576 1.00 34.48 386 PHE A O 1
ATOM 5241 N N . SER A 1 358 ? 38.414 59.844 43.867 1.00 36.49 387 SER A N 1
ATOM 5242 C CA . SER A 1 358 ? 37.917 58.890 44.851 1.00 36.38 387 SER A CA 1
ATOM 5243 C C . SER A 1 358 ? 36.769 59.481 45.664 1.00 37.05 387 SER A C 1
ATOM 5244 O O . SER A 1 358 ? 36.026 58.753 46.322 1.00 37.14 387 SER A O 1
ATOM 5252 N N . ALA A 1 359 ? 36.625 60.801 45.618 1.00 38.90 388 ALA A N 1
ATOM 5253 C CA . ALA A 1 359 ? 35.571 61.474 46.365 1.00 39.76 388 ALA A CA 1
ATOM 5254 C C . ALA A 1 359 ? 34.195 61.122 45.801 1.00 40.04 388 ALA A C 1
ATOM 5255 O O . ALA A 1 359 ? 34.067 60.859 44.606 1.00 39.74 388 ALA A O 1
ATOM 5262 N N . PRO A 1 360 ? 33.159 61.111 46.659 1.00 32.91 389 PRO A N 1
ATOM 5263 C CA . PRO A 1 360 ? 31.800 60.867 46.163 1.00 33.45 389 PRO A CA 1
ATOM 5264 C C . PRO A 1 360 ? 31.349 61.918 45.154 1.00 33.96 389 PRO A C 1
ATOM 5265 O O . PRO A 1 360 ? 30.644 61.591 44.200 1.00 34.10 389 PRO A O 1
ATOM 5276 N N . ASP A 1 361 ? 31.754 63.166 45.371 1.00 49.78 390 ASP A N 1
ATOM 5277 C CA . ASP A 1 361 ? 31.404 64.257 44.468 1.00 50.30 390 ASP A CA 1
ATOM 5278 C C . ASP A 1 361 ? 32.494 64.467 43.420 1.00 49.49 390 ASP A C 1
ATOM 5279 O O . ASP A 1 361 ? 32.776 65.596 43.019 1.00 49.76 390 ASP A O 1
ATOM 5288 N N . ALA A 1 362 ? 33.113 63.374 42.986 1.00 41.83 391 ALA A N 1
ATOM 5289 C CA . ALA A 1 362 ? 34.129 63.436 41.943 1.00 41.20 391 ALA A CA 1
ATOM 5290 C C . ALA A 1 362 ? 33.501 63.818 40.608 1.00 41.57 391 ALA A C 1
ATOM 5291 O O . ALA A 1 362 ? 34.099 64.546 39.816 1.00 41.51 391 ALA A O 1
ATOM 5298 N N . CYS A 1 363 ? 32.293 63.315 40.370 1.00 33.35 392 CYS A N 1
ATOM 5299 C CA . CYS A 1 363 ? 31.553 63.604 39.148 1.00 33.92 392 CYS A CA 1
ATOM 5300 C C . CYS A 1 363 ? 30.426 64.596 39.421 1.00 71.53 392 CYS A C 1
ATOM 5301 O O . CYS A 1 363 ? 29.689 64.455 40.397 1.00 73.33 392 CYS A O 1
ATOM 5308 N N . LYS A 1 364 ? 30.302 65.594 38.549 1.00 52.49 393 LYS A N 1
ATOM 5309 C CA . LYS A 1 364 ? 29.289 66.636 38.693 1.00 49.97 393 LYS A CA 1
ATOM 5310 C C . LYS A 1 364 ? 28.266 66.560 37.564 1.00 45.47 393 LYS A C 1
ATOM 5311 O O . LYS A 1 364 ? 28.614 66.293 36.414 1.00 43.88 393 LYS A O 1
ATOM 5330 N N . ALA A 1 365 ? 27.003 66.798 37.903 1.00 48.41 394 ALA A N 1
ATOM 5331 C CA . ALA A 1 365 ? 25.915 66.714 36.935 1.00 46.77 394 ALA A CA 1
ATOM 5332 C C . ALA A 1 365 ? 26.048 67.779 35.853 1.00 48.92 394 ALA A C 1
ATOM 5333 O O . ALA A 1 365 ? 26.476 68.902 36.121 1.00 48.84 394 ALA A O 1
ATOM 5340 N N . CYS A 1 366 ? 25.680 67.415 34.629 1.00 47.98 395 CYS A N 1
ATOM 5341 C CA . CYS A 1 366 ? 25.720 68.343 33.504 1.00 51.36 395 CYS A CA 1
ATOM 5342 C C . CYS A 1 366 ? 24.463 69.202 33.468 1.00 54.98 395 CYS A C 1
ATOM 5343 O O . CYS A 1 366 ? 23.384 68.755 33.858 1.00 56.45 395 CYS A O 1
ATOM 5350 N N . SER A 1 367 ? 24.614 70.435 32.993 1.00 88.03 396 SER A N 1
ATOM 5351 C CA . SER A 1 367 ? 23.508 71.382 32.924 1.00 89.66 396 SER A CA 1
ATOM 5352 C C . SER A 1 367 ? 23.254 71.829 31.489 1.00 86.46 396 SER A C 1
ATOM 5353 O O . SER A 1 367 ? 22.970 73.000 31.235 1.00 87.58 396 SER A O 1
ATOM 5361 N N . CYS A 1 368 ? 23.364 70.892 30.552 1.00 60.64 397 CYS A N 1
ATOM 5362 C CA . CYS A 1 368 ? 23.092 71.180 29.149 1.00 56.47 397 CYS A CA 1
ATOM 5363 C C . CYS A 1 368 ? 21.640 71.597 28.959 1.00 54.42 397 CYS A C 1
ATOM 5364 O O . CYS A 1 368 ? 20.726 70.824 29.242 1.00 54.86 397 CYS A O 1
ATOM 5371 N N . HIS A 1 369 ? 21.429 72.820 28.480 1.00 35.91 398 HIS A N 1
ATOM 5372 C CA . HIS A 1 369 ? 20.078 73.308 28.238 1.00 34.51 398 HIS A CA 1
ATOM 5373 C C . HIS A 1 369 ? 19.430 72.448 27.156 1.00 33.64 398 HIS A C 1
ATOM 5374 O O . HIS A 1 369 ? 20.019 72.250 26.095 1.00 33.09 398 HIS A O 1
ATOM 5387 N N . PRO A 1 370 ? 18.217 71.933 27.418 1.00 39.53 399 PRO A N 1
ATOM 5388 C CA . PRO A 1 370 ? 17.619 70.957 26.497 1.00 38.57 399 PRO A CA 1
ATOM 5389 C C . PRO A 1 370 ? 17.315 71.519 25.108 1.00 35.50 399 PRO A C 1
ATOM 5390 O O . PRO A 1 370 ? 17.360 70.770 24.131 1.00 35.37 399 PRO A O 1
ATOM 5401 N N . VAL A 1 371 ? 17.018 72.811 25.022 1.00 41.44 400 VAL A N 1
ATOM 5402 C CA . VAL A 1 371 ? 16.642 73.422 23.751 1.00 38.29 400 VAL A CA 1
ATOM 5403 C C . VAL A 1 371 ? 17.853 73.968 23.000 1.00 35.12 400 VAL A C 1
ATOM 5404 O O . VAL A 1 371 ? 17.942 73.843 21.779 1.00 34.71 400 VAL A O 1
ATOM 5417 N N . GLY A 1 372 ? 18.780 74.577 23.732 1.00 31.31 401 GLY A N 1
ATOM 5418 C CA . GLY A 1 372 ? 19.943 75.197 23.123 1.00 29.05 401 GLY A CA 1
ATOM 5419 C C . GLY A 1 372 ? 21.036 74.219 22.733 1.00 27.39 401 GLY A C 1
ATOM 5420 O O . GLY A 1 372 ? 21.875 74.526 21.886 1.00 27.03 401 GLY A O 1
ATOM 5424 N N . SER A 1 373 ? 21.031 73.042 23.351 1.00 34.08 402 SER A N 1
ATOM 5425 C CA . SER A 1 373 ? 22.066 72.042 23.105 1.00 33.12 402 SER A CA 1
ATOM 5426 C C . SER A 1 373 ? 21.784 71.217 21.852 1.00 33.61 402 SER A C 1
ATOM 5427 O O . SER A 1 373 ? 20.692 70.674 21.688 1.00 33.65 402 SER A O 1
ATOM 5435 N N . ALA A 1 374 ? 22.781 71.119 20.978 1.00 43.22 403 ALA A N 1
ATOM 5436 C CA . ALA A 1 374 ? 22.675 70.300 19.774 1.00 43.44 403 ALA A CA 1
ATOM 5437 C C . ALA A 1 374 ? 22.750 68.814 20.117 1.00 43.58 403 ALA A C 1
ATOM 5438 O O . ALA A 1 374 ? 23.409 68.426 21.083 1.00 42.54 403 ALA A O 1
ATOM 5445 N N . ILE A 1 375 ? 22.075 67.991 19.316 1.00 44.11 404 ILE A N 1
ATOM 5446 C CA . ILE A 1 375 ? 22.074 66.541 19.508 1.00 45.19 404 ILE A CA 1
ATOM 5447 C C . ILE A 1 375 ? 22.634 65.837 18.274 1.00 48.44 404 ILE A C 1
ATOM 5448 O O . ILE A 1 375 ? 22.311 66.198 17.141 1.00 48.97 404 ILE A O 1
ATOM 5464 N N . LEU A 1 376 ? 23.471 64.829 18.501 1.00 34.52 405 LEU A N 1
ATOM 5465 C CA . LEU A 1 376 ? 24.048 64.047 17.413 1.00 38.66 405 LEU A CA 1
ATOM 5466 C C . LEU A 1 376 ? 23.038 63.032 16.881 1.00 43.22 405 LEU A C 1
ATOM 5467 O O . LEU A 1 376 ? 22.106 62.654 17.589 1.00 43.23 405 LEU A O 1
ATOM 5483 N N . PRO A 1 377 ? 23.218 62.586 15.627 1.00 46.36 406 PRO A N 1
ATOM 5484 C CA . PRO A 1 377 ? 22.328 61.547 15.098 1.00 49.65 406 PRO A CA 1
ATOM 5485 C C . PRO A 1 377 ? 22.508 60.226 15.839 1.00 52.84 406 PRO A C 1
ATOM 5486 O O . PRO A 1 377 ? 23.570 59.994 16.417 1.00 39.01 406 PRO A O 1
ATOM 5497 N N . PHE A 1 378 ? 21.479 59.384 15.821 1.00 54.67 407 PHE A N 1
ATOM 5498 C CA . PHE A 1 378 ? 21.487 58.118 16.551 1.00 56.75 407 PHE A CA 1
ATOM 5499 C C . PHE A 1 378 ? 21.644 58.361 18.051 1.00 52.33 407 PHE A C 1
ATOM 5500 O O . PHE A 1 378 ? 22.270 57.576 18.763 1.00 53.68 407 PHE A O 1
ATOM 5517 N N . SER A 1 379 ? 21.064 59.465 18.513 1.00 47.36 408 SER A N 1
ATOM 5518 C CA . SER A 1 379 ? 20.944 59.754 19.937 1.00 44.46 408 SER A CA 1
ATOM 5519 C C . SER A 1 379 ? 19.809 60.754 20.124 1.00 43.10 408 SER A C 1
ATOM 5520 O O . SER A 1 379 ? 19.538 61.559 19.232 1.00 38.71 408 SER A O 1
ATOM 5528 N N . SER A 1 380 ? 19.147 60.695 21.276 1.00 67.93 409 SER A N 1
ATOM 5529 C CA . SER A 1 380 ? 17.959 61.506 21.529 1.00 69.28 409 SER A CA 1
ATOM 5530 C C . SER A 1 380 ? 18.161 62.488 22.681 1.00 66.96 409 SER A C 1
ATOM 5531 O O . SER A 1 380 ? 17.211 63.134 23.126 1.00 68.86 409 SER A O 1
ATOM 5539 N N . VAL A 1 381 ? 19.398 62.605 23.153 1.00 49.74 410 VAL A N 1
ATOM 5540 C CA . VAL A 1 381 ? 19.708 63.492 24.268 1.00 44.23 410 VAL A CA 1
ATOM 5541 C C . VAL A 1 381 ? 21.154 63.965 24.191 1.00 49.03 410 VAL A C 1
ATOM 5542 O O . VAL A 1 381 ? 22.032 63.225 23.750 1.00 40.13 410 VAL A O 1
ATOM 5555 N N . THR A 1 382 ? 21.392 65.204 24.612 1.00 72.70 411 THR A N 1
ATOM 5556 C CA . THR A 1 382 ? 22.743 65.749 24.667 1.00 63.74 411 THR A CA 1
ATOM 5557 C C . THR A 1 382 ? 23.415 65.410 25.991 1.00 61.10 411 THR A C 1
ATOM 5558 O O . THR A 1 382 ? 22.789 65.465 27.050 1.00 61.19 411 THR A O 1
ATOM 5569 N N . PHE A 1 383 ? 24.698 65.073 25.915 1.00 47.35 412 PHE A N 1
ATOM 5570 C CA . PHE A 1 383 ? 25.526 64.865 27.096 1.00 46.67 412 PHE A CA 1
ATOM 5571 C C . PHE A 1 383 ? 26.817 65.662 26.933 1.00 44.46 412 PHE A C 1
ATOM 5572 O O . PHE A 1 383 ? 27.375 65.745 25.838 1.00 43.89 412 PHE A O 1
ATOM 5589 N N . CYS A 1 384 ? 27.279 66.257 28.026 1.00 45.00 413 CYS A N 1
ATOM 5590 C CA . CYS A 1 384 ? 28.433 67.146 27.978 1.00 45.64 413 CYS A CA 1
ATOM 5591 C C . CYS A 1 384 ? 29.750 66.381 27.901 1.00 47.41 413 CYS A C 1
ATOM 5592 O O . CYS A 1 384 ? 29.804 65.180 28.167 1.00 48.01 413 CYS A O 1
ATOM 5599 N N . ASP A 1 385 ? 30.806 67.094 27.527 1.00 42.09 414 ASP A N 1
ATOM 5600 C CA . ASP A 1 385 ? 32.155 66.541 27.509 1.00 45.47 414 ASP A CA 1
ATOM 5601 C C . ASP A 1 385 ? 32.543 66.107 28.924 1.00 46.92 414 ASP A C 1
ATOM 5602 O O . ASP A 1 385 ? 32.612 66.944 29.822 1.00 47.76 414 ASP A O 1
ATOM 5611 N N . PRO A 1 386 ? 32.796 64.801 29.135 1.00 39.50 415 PRO A N 1
ATOM 5612 C CA . PRO A 1 386 ? 33.109 64.340 30.495 1.00 41.58 415 PRO A CA 1
ATOM 5613 C C . PRO A 1 386 ? 34.373 64.963 31.092 1.00 43.19 415 PRO A C 1
ATOM 5614 O O . PRO A 1 386 ? 34.564 64.892 32.306 1.00 44.91 415 PRO A O 1
ATOM 5625 N N . SER A 1 387 ? 35.215 65.562 30.255 1.00 43.12 416 SER A N 1
ATOM 5626 C CA . SER A 1 387 ? 36.494 66.098 30.713 1.00 45.05 416 SER A CA 1
ATOM 5627 C C . SER A 1 387 ? 36.400 67.540 31.216 1.00 44.73 416 SER A C 1
ATOM 5628 O O . SER A 1 387 ? 37.206 67.953 32.051 1.00 46.22 416 SER A O 1
ATOM 5636 N N . ASN A 1 388 ? 35.426 68.300 30.717 1.00 57.07 417 ASN A N 1
ATOM 5637 C CA . ASN A 1 388 ? 35.299 69.712 31.087 1.00 57.87 417 ASN A CA 1
ATOM 5638 C C . ASN A 1 388 ? 33.853 70.194 31.222 1.00 54.64 417 ASN A C 1
ATOM 5639 O O . ASN A 1 388 ? 33.609 71.324 31.643 1.00 55.27 417 ASN A O 1
ATOM 5650 N N . GLY A 1 389 ? 32.900 69.341 30.863 1.00 37.71 418 GLY A N 1
ATOM 5651 C CA . GLY A 1 389 ? 31.494 69.651 31.049 1.00 36.17 418 GLY A CA 1
ATOM 5652 C C . GLY A 1 389 ? 30.918 70.649 30.059 1.00 34.12 418 GLY A C 1
ATOM 5653 O O . GLY A 1 389 ? 29.832 71.185 30.281 1.00 33.12 418 GLY A O 1
ATOM 5657 N N . ASP A 1 390 ? 31.638 70.906 28.970 1.00 50.01 419 ASP A N 1
ATOM 5658 C CA . ASP A 1 390 ? 31.148 71.804 27.926 1.00 48.45 419 ASP A CA 1
ATOM 5659 C C . ASP A 1 390 ? 30.162 71.095 27.005 1.00 47.17 419 ASP A C 1
ATOM 5660 O O . ASP A 1 390 ? 30.493 70.084 26.388 1.00 47.61 419 ASP A O 1
ATOM 5669 N N . CYS A 1 391 ? 28.950 71.634 26.914 1.00 37.29 420 CYS A N 1
ATOM 5670 C CA . CYS A 1 391 ? 27.924 71.071 26.042 1.00 36.31 420 CYS A CA 1
ATOM 5671 C C . CYS A 1 391 ? 28.075 71.598 24.615 1.00 35.78 420 CYS A C 1
ATOM 5672 O O . CYS A 1 391 ? 28.433 72.759 24.419 1.00 35.70 420 CYS A O 1
ATOM 5679 N N . PRO A 1 392 ? 27.801 70.748 23.610 1.00 36.78 421 PRO A N 1
ATOM 5680 C CA . PRO A 1 392 ? 27.868 71.200 22.216 1.00 36.66 421 PRO A CA 1
ATOM 5681 C C . PRO A 1 392 ? 26.650 72.037 21.836 1.00 35.67 421 PRO A C 1
ATOM 5682 O O . PRO A 1 392 ? 25.537 71.513 21.800 1.00 35.25 421 PRO A O 1
ATOM 5693 N N . CYS A 1 393 ? 26.863 73.318 21.552 1.00 27.65 422 CYS A N 1
ATOM 5694 C CA . CYS A 1 393 ? 25.760 74.246 21.320 1.00 27.01 422 CYS A CA 1
ATOM 5695 C C . CYS A 1 393 ? 25.326 74.321 19.861 1.00 27.25 422 CYS A C 1
ATOM 5696 O O . CYS A 1 393 ? 26.128 74.132 18.947 1.00 28.08 422 CYS A O 1
ATOM 5703 N N . LYS A 1 394 ? 24.043 74.602 19.659 1.00 30.68 423 LYS A N 1
ATOM 5704 C CA . LYS A 1 394 ? 23.522 74.902 18.333 1.00 31.20 423 LYS A CA 1
ATOM 5705 C C . LYS A 1 394 ? 24.107 76.232 17.864 1.00 31.80 423 LYS A C 1
ATOM 5706 O O . LYS A 1 394 ? 24.635 76.993 18.677 1.00 31.99 423 LYS A O 1
ATOM 5725 N N . PRO A 1 395 ? 24.021 76.517 16.554 1.00 28.29 424 PRO A N 1
ATOM 5726 C CA . PRO A 1 395 ? 24.568 77.774 16.029 1.00 29.30 424 PRO A CA 1
ATOM 5727 C C . PRO A 1 395 ? 23.973 79.011 16.700 1.00 28.97 424 PRO A C 1
ATOM 5728 O O . PRO A 1 395 ? 22.762 79.082 16.898 1.00 28.51 424 PRO A O 1
ATOM 5739 N N . GLY A 1 396 ? 24.824 79.973 17.040 1.00 43.17 425 GLY A N 1
ATOM 5740 C CA . GLY A 1 396 ? 24.372 81.211 17.649 1.00 42.10 425 GLY A CA 1
ATOM 5741 C C . GLY A 1 396 ? 24.150 81.110 19.147 1.00 39.42 425 GLY A C 1
ATOM 5742 O O . GLY A 1 396 ? 23.819 82.105 19.792 1.00 39.98 425 GLY A O 1
ATOM 5746 N N . VAL A 1 397 ? 24.320 79.910 19.698 1.00 36.24 426 VAL A N 1
ATOM 5747 C CA . VAL A 1 397 ? 24.206 79.692 21.138 1.00 33.35 426 VAL A CA 1
ATOM 5748 C C . VAL A 1 397 ? 25.596 79.476 21.733 1.00 34.22 426 VAL A C 1
ATOM 5749 O O . VAL A 1 397 ? 26.436 78.806 21.130 1.00 35.17 426 VAL A O 1
ATOM 5762 N N . ALA A 1 398 ? 25.827 80.031 22.921 1.00 41.32 427 ALA A N 1
ATOM 5763 C CA . ALA A 1 398 ? 27.155 80.029 23.530 1.00 43.85 427 ALA A CA 1
ATOM 5764 C C . ALA A 1 398 ? 27.120 79.552 24.978 1.00 46.19 427 ALA A C 1
ATOM 5765 O O . ALA A 1 398 ? 26.079 79.128 25.481 1.00 46.39 427 ALA A O 1
ATOM 5772 N N . GLY A 1 399 ? 28.272 79.631 25.638 1.00 69.56 428 GLY A N 1
ATOM 5773 C CA . GLY A 1 399 ? 28.404 79.208 27.020 1.00 70.31 428 GLY A CA 1
ATOM 5774 C C . GLY A 1 399 ? 28.646 77.717 27.128 1.00 69.80 428 GLY A C 1
ATOM 5775 O O . GLY A 1 399 ? 28.565 76.999 26.131 1.00 69.47 428 GLY A O 1
ATOM 5779 N N . PRO A 1 400 ? 28.961 77.242 28.341 1.00 57.25 429 PRO A N 1
ATOM 5780 C CA . PRO A 1 400 ? 29.163 75.812 28.585 1.00 57.90 429 PRO A CA 1
ATOM 5781 C C . PRO A 1 400 ? 27.847 75.039 28.655 1.00 57.05 429 PRO A C 1
ATOM 5782 O O . PRO A 1 400 ? 27.852 73.812 28.545 1.00 59.17 429 PRO A O 1
ATOM 5793 N N . HIS A 1 401 ? 26.741 75.759 28.827 1.00 44.26 430 HIS A N 1
ATOM 5794 C CA . HIS A 1 401 ? 25.431 75.143 29.023 1.00 40.01 430 HIS A CA 1
ATOM 5795 C C . HIS A 1 401 ? 24.489 75.372 27.843 1.00 36.72 430 HIS A C 1
ATOM 5796 O O . HIS A 1 401 ? 23.401 74.797 27.794 1.00 28.25 430 HIS A O 1
ATOM 5809 N N . CYS A 1 402 ? 24.905 76.214 26.900 1.00 45.70 431 CYS A N 1
ATOM 5810 C CA . CYS A 1 402 ? 24.098 76.515 25.721 1.00 42.12 431 CYS A CA 1
ATOM 5811 C C . CYS A 1 402 ? 22.746 77.102 26.112 1.00 41.38 431 CYS A C 1
ATOM 5812 O O . CYS A 1 402 ? 21.732 76.805 25.484 1.00 42.14 431 CYS A O 1
ATOM 5819 N N . ASP A 1 403 ? 22.738 77.933 27.151 1.00 46.13 432 ASP A N 1
ATOM 5820 C CA . ASP A 1 403 ? 21.496 78.452 27.720 1.00 44.39 432 ASP A CA 1
ATOM 5821 C C . ASP A 1 403 ? 21.258 79.926 27.396 1.00 42.86 432 ASP A C 1
ATOM 5822 O O . ASP A 1 403 ? 20.406 80.570 28.008 1.00 42.34 432 ASP A O 1
ATOM 5831 N N . ARG A 1 404 ? 22.008 80.458 26.437 1.00 38.45 433 ARG A N 1
ATOM 5832 C CA . ARG A 1 404 ? 21.876 81.861 26.059 1.00 38.71 433 ARG A CA 1
ATOM 5833 C C . ARG A 1 404 ? 22.553 82.133 24.724 1.00 36.62 433 ARG A C 1
ATOM 5834 O O . ARG A 1 404 ? 23.486 81.430 24.335 1.00 36.31 433 ARG A O 1
ATOM 5855 N N . CYS A 1 405 ? 22.079 83.161 24.029 1.00 28.72 434 CYS A N 1
ATOM 5856 C CA . CYS A 1 405 ? 22.563 83.465 22.689 1.00 28.94 434 CYS A CA 1
ATOM 5857 C C . CYS A 1 405 ? 24.008 83.944 22.694 1.00 29.68 434 CYS A C 1
ATOM 5858 O O . CYS A 1 405 ? 24.431 84.697 23.571 1.00 30.53 434 CYS A O 1
ATOM 5865 N N . MET A 1 406 ? 24.756 83.486 21.697 1.00 39.80 435 MET A N 1
ATOM 5866 C CA . MET A 1 406 ? 26.130 83.909 21.479 1.00 40.88 435 MET A CA 1
ATOM 5867 C C . MET A 1 406 ? 26.165 85.414 21.247 1.00 42.46 435 MET A C 1
ATOM 5868 O O . MET A 1 406 ? 25.157 86.008 20.865 1.00 42.71 435 MET A O 1
ATOM 5882 N N . VAL A 1 407 ? 27.316 86.035 21.487 1.00 44.73 436 VAL A N 1
ATOM 5883 C CA . VAL A 1 407 ? 27.451 87.477 21.298 1.00 46.62 436 VAL A CA 1
ATOM 5884 C C . VAL A 1 407 ? 27.211 87.829 19.833 1.00 47.48 436 VAL A C 1
ATOM 5885 O O . VAL A 1 407 ? 27.887 87.312 18.943 1.00 48.70 436 VAL A O 1
ATOM 5898 N N . GLY A 1 408 ? 26.244 88.708 19.592 1.00 49.87 437 GLY A N 1
ATOM 5899 C CA . GLY A 1 408 ? 25.893 89.114 18.242 1.00 52.74 437 GLY A CA 1
ATOM 5900 C C . GLY A 1 408 ? 24.792 88.263 17.633 1.00 53.59 437 GLY A C 1
ATOM 5901 O O . GLY A 1 408 ? 24.661 88.191 16.410 1.00 55.74 437 GLY A O 1
ATOM 5905 N N . TYR A 1 409 ? 24.002 87.617 18.487 1.00 42.89 438 TYR A N 1
ATOM 5906 C CA . TYR A 1 409 ? 22.861 86.817 18.046 1.00 42.48 438 TYR A CA 1
ATOM 5907 C C . TYR A 1 409 ? 21.664 87.070 18.956 1.00 41.94 438 TYR A C 1
ATOM 5908 O O . TYR A 1 409 ? 21.815 87.587 20.064 1.00 42.17 438 TYR A O 1
ATOM 5926 N N . TRP A 1 410 ? 20.475 86.702 18.487 1.00 43.69 439 TRP A N 1
ATOM 5927 C CA . TRP A 1 410 ? 19.248 86.961 19.231 1.00 43.28 439 TRP A CA 1
ATOM 5928 C C . TRP A 1 410 ? 18.191 85.900 18.949 1.00 42.74 439 TRP A C 1
ATOM 5929 O O . TRP A 1 410 ? 18.361 85.059 18.068 1.00 43.60 439 TRP A O 1
ATOM 5950 N N . GLY A 1 411 ? 17.101 85.948 19.707 1.00 44.35 440 GLY A N 1
ATOM 5951 C CA . GLY A 1 411 ? 16.010 85.008 19.538 1.00 43.40 440 GLY A CA 1
ATOM 5952 C C . GLY A 1 411 ? 16.421 83.581 19.844 1.00 41.86 440 GLY A C 1
ATOM 5953 O O . GLY A 1 411 ? 16.443 82.731 18.954 1.00 41.98 440 GLY A O 1
ATOM 5957 N N . PHE A 1 412 ? 16.755 83.322 21.106 1.00 37.08 441 PHE A N 1
ATOM 5958 C CA . PHE A 1 412 ? 17.107 81.978 21.549 1.00 36.32 441 PHE A CA 1
ATOM 5959 C C . PHE A 1 412 ? 15.938 81.038 21.292 1.00 36.05 441 PHE A C 1
ATOM 5960 O O . PHE A 1 412 ? 14.804 81.334 21.665 1.00 33.47 441 PHE A O 1
ATOM 5977 N N . GLY A 1 413 ? 16.213 79.907 20.650 1.00 39.20 442 GLY A N 1
ATOM 5978 C CA . GLY A 1 413 ? 15.160 78.989 20.263 1.00 40.38 442 GLY A CA 1
ATOM 5979 C C . GLY A 1 413 ? 15.652 77.602 19.902 1.00 40.66 442 GLY A C 1
ATOM 5980 O O . GLY A 1 413 ? 16.838 77.293 20.015 1.00 39.41 442 GLY A O 1
ATOM 5984 N N . ASP A 1 414 ? 14.720 76.768 19.453 1.00 39.04 443 ASP A N 1
ATOM 5985 C CA . ASP A 1 414 ? 14.990 75.360 19.183 1.00 39.23 443 ASP A CA 1
ATOM 5986 C C . ASP A 1 414 ? 15.907 75.147 17.977 1.00 40.91 443 ASP A C 1
ATOM 5987 O O . ASP A 1 414 ? 16.293 74.015 17.683 1.00 43.03 443 ASP A O 1
ATOM 5996 N N . TYR A 1 415 ? 16.256 76.230 17.288 1.00 31.56 444 TYR A N 1
ATOM 5997 C CA . TYR A 1 415 ? 17.135 76.156 16.123 1.00 31.48 444 TYR A CA 1
ATOM 5998 C C . TYR A 1 415 ? 18.371 77.036 16.300 1.00 30.85 444 TYR A C 1
ATOM 5999 O O . TYR A 1 415 ? 19.099 77.300 15.342 1.00 31.58 444 TYR A O 1
ATOM 6017 N N . GLY A 1 416 ? 18.602 77.481 17.532 1.00 43.50 445 GLY A N 1
ATOM 6018 C CA . GLY A 1 416 ? 19.736 78.333 17.844 1.00 43.98 445 GLY A CA 1
ATOM 6019 C C . GLY A 1 416 ? 19.319 79.779 18.021 1.00 45.18 445 GLY A C 1
ATOM 6020 O O . GLY A 1 416 ? 18.291 80.062 18.638 1.00 43.90 445 GLY A O 1
ATOM 6024 N N . CYS A 1 417 ? 20.121 80.692 17.480 1.00 42.29 446 CYS A N 1
ATOM 6025 C CA . CYS A 1 417 ? 19.836 82.121 17.556 1.00 46.01 446 CYS A CA 1
ATOM 6026 C C . CYS A 1 417 ? 20.044 82.791 16.202 1.00 51.15 446 CYS A C 1
ATOM 6027 O O . CYS A 1 417 ? 21.043 82.550 15.526 1.00 51.21 446 CYS A O 1
ATOM 6034 N N . ARG A 1 418 ? 19.094 83.636 15.815 1.00 72.28 447 ARG A N 1
ATOM 6035 C CA . ARG A 1 418 ? 19.194 84.372 14.562 1.00 74.95 447 ARG A CA 1
ATOM 6036 C C . ARG A 1 418 ? 20.358 85.358 14.617 1.00 74.94 447 ARG A C 1
ATOM 6037 O O . ARG A 1 418 ? 20.559 86.016 15.638 1.00 74.25 447 ARG A O 1
ATOM 6058 N N . PRO A 1 419 ? 21.138 85.464 13.528 1.00 60.71 448 PRO A N 1
ATOM 6059 C CA . PRO A 1 419 ? 22.138 86.538 13.487 1.00 62.33 448 PRO A CA 1
ATOM 6060 C C . PRO A 1 419 ? 21.486 87.914 13.401 1.00 66.58 448 PRO A C 1
ATOM 6061 O O . PRO A 1 419 ? 20.611 88.118 12.558 1.00 65.71 448 PRO A O 1
ATOM 6072 N N . CYS A 1 420 ? 21.899 88.837 14.264 1.00 56.86 449 CYS A N 1
ATOM 6073 C CA . CYS A 1 420 ? 21.401 90.208 14.218 1.00 64.32 449 CYS A CA 1
ATOM 6074 C C . CYS A 1 420 ? 22.317 91.078 13.363 1.00 69.11 449 CYS A C 1
ATOM 6075 O O . CYS A 1 420 ? 23.503 91.228 13.659 1.00 69.32 449 CYS A O 1
ATOM 6082 N N . ASP A 1 421 ? 21.760 91.647 12.298 1.00 77.88 450 ASP A N 1
ATOM 6083 C CA . ASP A 1 421 ? 22.527 92.482 11.381 1.00 82.12 450 ASP A CA 1
ATOM 6084 C C . ASP A 1 421 ? 22.638 93.917 11.889 1.00 83.26 450 ASP A C 1
ATOM 6085 O O . ASP A 1 421 ? 22.010 94.824 11.341 1.00 86.42 450 ASP A O 1
ATOM 6089 N N . CYS A 1 422 ? 23.435 94.117 12.937 1.00 82.82 451 CYS A N 1
ATOM 6090 C CA . CYS A 1 422 ? 23.653 95.450 13.489 1.00 81.58 451 CYS A CA 1
ATOM 6091 C C . CYS A 1 422 ? 24.850 96.198 12.874 1.00 82.27 451 CYS A C 1
ATOM 6092 O O . CYS A 1 422 ? 24.676 97.342 12.458 1.00 85.39 451 CYS A O 1
ATOM 6099 N N . ALA A 1 423 ? 26.051 95.613 12.790 1.00 89.60 452 ALA A N 1
ATOM 6100 C CA . ALA A 1 423 ? 26.377 94.246 13.200 1.00 84.81 452 ALA A CA 1
ATOM 6101 C C . ALA A 1 423 ? 27.817 94.171 13.709 1.00 84.92 452 ALA A C 1
ATOM 6102 O O . ALA A 1 423 ? 28.667 93.586 13.036 1.00 85.31 452 ALA A O 1
ATOM 6109 N N . GLY A 1 424 ? 28.121 94.743 14.876 1.00 94.21 453 GLY A N 1
ATOM 6110 C CA . GLY A 1 424 ? 27.165 95.404 15.747 1.00 94.47 453 GLY A CA 1
ATOM 6111 C C . GLY A 1 424 ? 26.714 94.500 16.880 1.00 90.79 453 GLY A C 1
ATOM 6112 O O . GLY A 1 424 ? 26.444 93.317 16.674 1.00 89.64 453 GLY A O 1
ATOM 6116 N N . SER A 1 425 ? 26.648 95.063 18.084 1.00 86.47 454 SER A N 1
ATOM 6117 C CA . SER A 1 425 ? 26.264 94.309 19.273 1.00 78.93 454 SER A CA 1
ATOM 6118 C C . SER A 1 425 ? 24.749 94.159 19.366 1.00 78.42 454 SER A C 1
ATOM 6119 O O . SER A 1 425 ? 24.003 95.099 19.092 1.00 81.18 454 SER A O 1
ATOM 6123 N N . CYS A 1 426 ? 24.308 92.970 19.765 1.00 63.35 455 CYS A N 1
ATOM 6124 C CA . CYS A 1 426 ? 22.890 92.632 19.800 1.00 64.20 455 CYS A CA 1
ATOM 6125 C C . CYS A 1 426 ? 22.294 92.755 21.197 1.00 65.79 455 CYS A C 1
ATOM 6126 O O . CYS A 1 426 ? 23.002 92.637 22.196 1.00 66.90 455 CYS A O 1
ATOM 6133 N N . ASP A 1 427 ? 20.989 93.002 21.251 1.00 80.77 456 ASP A N 1
ATOM 6134 C CA . ASP A 1 427 ? 20.206 92.752 22.455 1.00 78.10 456 ASP A CA 1
ATOM 6135 C C . ASP A 1 427 ? 19.532 91.394 22.266 1.00 74.99 456 ASP A C 1
ATOM 6136 O O . ASP A 1 427 ? 18.658 91.258 21.411 1.00 73.89 456 ASP A O 1
ATOM 6145 N N . PRO A 1 428 ? 19.931 90.384 23.059 1.00 48.29 457 PRO A N 1
ATOM 6146 C CA . PRO A 1 428 ? 19.545 88.998 22.757 1.00 48.27 457 PRO A CA 1
ATOM 6147 C C . PRO A 1 428 ? 18.038 88.740 22.751 1.00 52.35 457 PRO A C 1
ATOM 6148 O O . PRO A 1 428 ? 17.599 87.729 22.203 1.00 49.09 457 PRO A O 1
ATOM 6159 N N . LEU A 1 429 ? 17.263 89.637 23.349 1.00 50.00 458 LEU A N 1
ATOM 6160 C CA . LEU A 1 429 ? 15.817 89.460 23.424 1.00 57.71 458 LEU A CA 1
ATOM 6161 C C . LEU A 1 429 ? 15.112 89.867 22.134 1.00 57.28 458 LEU A C 1
ATOM 6162 O O . LEU A 1 429 ? 14.283 89.121 21.610 1.00 56.11 458 LEU A O 1
ATOM 6178 N N . THR A 1 430 ? 15.450 91.050 21.627 1.00 51.45 459 THR A N 1
ATOM 6179 C CA . THR A 1 430 ? 14.745 91.636 20.489 1.00 55.63 459 THR A CA 1
ATOM 6180 C C . THR A 1 430 ? 15.599 91.680 19.224 1.00 57.93 459 THR A C 1
ATOM 6181 O O . THR A 1 430 ? 15.077 91.579 18.113 1.00 59.99 459 THR A O 1
ATOM 6192 N N . GLY A 1 431 ? 16.908 91.831 19.399 1.00 72.53 460 GLY A N 1
ATOM 6193 C CA . GLY A 1 431 ? 17.822 91.952 18.278 1.00 70.98 460 GLY A CA 1
ATOM 6194 C C . GLY A 1 431 ? 18.090 93.397 17.893 1.00 69.89 460 GLY A C 1
ATOM 6195 O O . GLY A 1 431 ? 18.762 93.666 16.896 1.00 69.96 460 GLY A O 1
ATOM 6199 N N . ASP A 1 432 ? 17.561 94.329 18.680 1.00 87.72 461 ASP A N 1
ATOM 6200 C CA . ASP A 1 432 ? 17.810 95.748 18.455 1.00 92.14 461 ASP A CA 1
ATOM 6201 C C . ASP A 1 432 ? 19.260 96.090 18.782 1.00 92.88 461 ASP A C 1
ATOM 6202 O O . ASP A 1 432 ? 19.876 95.458 19.641 1.00 91.11 461 ASP A O 1
ATOM 6211 N N . CYS A 1 433 ? 19.798 97.090 18.092 1.00 72.24 462 CYS A N 1
ATOM 6212 C CA . CYS A 1 433 ? 21.185 97.497 18.283 1.00 66.32 462 CYS A CA 1
ATOM 6213 C C . CYS A 1 433 ? 21.319 98.458 19.460 1.00 64.93 462 CYS A C 1
ATOM 6214 O O . CYS A 1 433 ? 22.374 98.538 20.091 1.00 63.31 462 CYS A O 1
#

Foldseek 3Di:
DPFQAFADKFFQLALFDKAKPFFAQPDHKDKAWAWFADPVLAIDDIDIDIAHCVDPVRHQGCNLQSDDLDDDDFGKTKGYFDDQWMKIKTFAPDKWFFFKKKWWWAAFDFQWKFKWFAQPRPPDIDGQAIEHCDCCVPPVWDACVPPVDTRYHPPQNDRPRRGRGMDMDGLCPPVQVDFFCLDPVNCVRTIGRMMMMIGHGHDHSPGHHPVPPDDDDRHRMTMIRHIGTMTAAAQLRFAHDADADPPDDGDVTDHHHHQGPGHLQADDSRSQGHHFQQAFADQHRGGPNVSHHRGGHGQQQLQQADGWHFDVVQCVVVVVPTGIAGDDGHLQFDDSSSQFHHFQWAADPVDDCSDSPRIGGAQADFQFADDDPPDDGWTADRHPRAGHGAPQFDDSRSPFGDWQFADQGNRGTHGQPCSPTADRHPSDD

Secondary structure (DSSP, 8-state):
--SS--PPPEETTTTS-EEES--SSSSS-EEEE---B-TT-BBPPPPEEEE-TTSTTT---GGGSSS-SS-SS---EEPPSS---EEEEEEEEEEEEEEEEEEEESSPPPSEEEEEEESSTTS--EEEEEEES-HHHHTS--BHHHHSS-SEESTT--S-SSSS-EEEEESS-HHHHSS-TTSHHHHHHHEEEEEEEEEEE------B-TT-SS---S--S-EEEEEEEEEEE--TTS-S-EEPPTT-------PPP-EE---TTEESTTS-EEPTT--SS------TTT----PPPPPP-TTS-S-EEE-HHHHHHTTSS--EEESS--TTB-STTS-SBPTTEEE-TTS-TTSGGGEEE----TTTB---TT-SS----TTT----BPTTEESSS--EEPTTEEEEETTEEEEPSS-S---TTT---